Protein AF-A0AAV9Q896-F1 (afdb_monomer)

Solvent-accessible surface area (backbone atoms only — not comparable to full-atom values): 25202 Å² total; per-residue (Å²): 141,85,93,82,86,85,62,69,75,60,52,54,54,50,48,54,50,50,52,51,53,48,52,52,52,51,50,51,49,50,50,52,51,51,52,48,51,53,53,57,55,67,76,66,65,79,93,74,76,97,76,76,96,68,96,64,84,81,50,70,63,61,56,49,51,52,48,54,52,50,52,50,51,51,53,52,50,53,52,52,50,53,52,47,52,52,50,52,52,48,50,55,48,57,65,68,61,75,64,90,79,84,81,89,84,86,80,78,72,91,75,70,74,82,66,91,78,70,58,71,64,61,53,50,53,51,48,54,52,50,51,53,52,49,53,52,49,50,52,48,51,52,52,52,52,50,51,52,51,52,52,51,48,53,48,49,56,54,48,51,59,48,58,76,71,50,57,71,69,58,54,52,52,50,51,51,49,53,49,50,52,52,47,52,51,49,50,53,51,49,48,56,54,49,51,57,49,54,52,50,50,56,58,54,56,72,70,57,68,91,68,76,82,44,70,69,58,53,51,54,52,49,50,54,50,50,53,53,50,50,52,50,50,49,54,56,48,59,74,62,51,80,75,84,84,75,90,77,86,88,84,84,88,79,85,91,81,90,78,90,80,93,75,79,96,72,91,67,78,70,60,62,56,56,52,50,51,51,50,49,47,43,60,69,53,47,48,55,50,51,49,50,49,54,51,50,51,52,51,51,51,51,51,48,53,51,50,52,51,50,51,52,48,51,46,52,50,52,52,51,51,48,75,73,30,65,58,46,68,76,39,61,68,61,73,81,42,89,85,43,78,78,69,66,79,82,72,73,80,91,77,71,95,69,78,65,96,79,65,55,70,62,59,60,58,47,51,52,54,55,51,21,51,52,53,47,52,53,50,50,52,53,50,50,51,51,52,51,49,53,50,48,53,51,50,55,51,49,52,50,54,52,48,53,52,51,51,54,53,51,56,62,56,61,70,73,71,81,128

Secondary structure (DSSP, 8-state):
----SS-HHHHHHHHHHHHHHHHHHHHHHHHHHHHHHHHHHHS----------------HHHHHHHHHHHHHHHHHHHHHHHHHHHHHHHHHHHHHT-------SS---------TT--HHHHHHHHHHHHHHHHHHHHHHHHHHHHHHHHHHHHHHHHHHHHTTS-HHHHHHHHHHHHHHHHHHHHHHHHHHHHHHHHHHHHHHHHS------HHHHHHHHHHHHHHHHHHHHHHHHTTSPPPPPPPPP------------------THHHHHHHHHHHHIIIIIHHHHHHHHHHHHHHHHHHHHHHHHHHHHHHHHHHHHHH-HHHHHS--GGGSTT-TTTGGGSS--------TT--HHHHHHHHHHHHHHHHHHHHHHHHHHHHHHHHHHHHHHHHHHHHHHHHHHHHHHGGG--

pLDDT: mean 72.55, std 20.29, range [31.52, 96.56]

Radius of gyration: 45.06 Å; Cα contacts (8 Å, |Δi|>4): 42; chains: 1; bounding box: 138×91×115 Å

Mean predicted aligned error: 25.56 Å

Foldseek 3Di:
DDDDDPCPPVVVVVVVVVVVVVVVVVVVVVVVVVVVVVVVVVVPDDDDDDDDPDPDPPPVVVVVVVVVVVVVVVVVVVVVVVVVVVVVVVVVVVVVPPDDDDDDDDPDDPPPPPPPDDDPVVVVVVVVVVVVVVVVVVVVVVVVVVVVVVVVVVVVVVVVVVVVVDDPVVVVVVVVVVVVVVVVVVVVVVVVVVVVVVVVVVVVVPPPDPPPCDPVNVVVVVVVVVVVVVVVVVVVVVVVDDDPDDDDDDDDDDDDDDDDDDDDDDDDPPPVVVVVVVVVCCVVPVVVVVVVVVVVVVVVVVVVVVVVVVLVVLVVVLVVCCVVDPLCVVPPDPVVPPPCPPPVVPDDDDPDPPDDPPDRPNRVSVVSVVRSVVVVVVVVVVVVVVVVVVVVVVVVVVVVVVVVVVVVVVVVVVVVPDD

Sequence (419 aa):
MSSDALNKPESEIELLRTEYLEAVAENRAAHQRYEQALAARGDQQPQHTKAEARAEGVDATTLLERHIELLRLQKQNASLVVLRDELDRLKLKREATKLDFLPTTAVEDFDARFEAGQDVRVLEESITRRVKALELEVVRAHHEAGKERAKLEKVKMQTQTRISNASPNRQLHAILATRQELTTWLEESLEKCQDQEEQRESEQVEECGRNVITEAMIEGQYQRYLDARERLVAAVTESKAPLPEKPTPELRSSEERQTEQKTRTTRHHGSREAKATLLNTIEKIVLPKLQNQSVSQAHLVFADEQLQNELGRTINMLDRLGDESQLLQAFPILARSGRFGHAASTSGKQIDAQEPQNKDEISRRMAAWLFAAEAADVAVSGAMERQLGQGRDATDSLSRSLAELKFLKETHRDDNFVL

Structure (mmCIF, N/CA/C/O backbone):
data_AF-A0AAV9Q896-F1
#
_entry.id   AF-A0AAV9Q896-F1
#
loop_
_atom_site.group_PDB
_atom_site.id
_atom_site.type_symbol
_atom_site.label_atom_id
_atom_site.label_alt_id
_atom_site.label_comp_id
_atom_site.label_asym_id
_atom_site.label_entity_id
_atom_site.label_seq_id
_atom_site.pdbx_PDB_ins_code
_atom_site.Cartn_x
_atom_site.Cartn_y
_atom_site.Cartn_z
_atom_site.occupancy
_atom_site.B_iso_or_equiv
_atom_site.auth_seq_id
_atom_site.auth_comp_id
_atom_site.auth_asym_id
_atom_site.auth_atom_id
_atom_site.pdbx_PDB_model_num
ATOM 1 N N . MET A 1 1 ? -65.639 44.527 37.455 1.00 44.28 1 MET A N 1
ATOM 2 C CA . MET A 1 1 ? -65.214 44.782 36.065 1.00 44.28 1 MET A CA 1
ATOM 3 C C . MET A 1 1 ? -63.712 44.582 36.018 1.00 44.28 1 MET A C 1
ATOM 5 O O . MET A 1 1 ? -63.045 45.251 36.787 1.00 44.28 1 MET A O 1
ATOM 9 N N . SER A 1 2 ? -63.220 43.619 35.239 1.00 39.97 2 SER A N 1
ATOM 10 C CA . SER A 1 2 ? -61.949 43.713 34.501 1.00 39.97 2 SER A CA 1
ATOM 11 C C . SER A 1 2 ? -61.725 42.400 33.762 1.00 39.97 2 SER A C 1
ATOM 13 O O . SER A 1 2 ? -61.577 41.337 34.358 1.00 39.97 2 SER A O 1
ATOM 15 N N . SER A 1 3 ? -61.808 42.501 32.447 1.00 46.56 3 SER A N 1
ATOM 16 C CA . SER A 1 3 ? -61.742 41.448 31.447 1.00 46.56 3 SER A CA 1
ATOM 17 C C . SER A 1 3 ? -60.364 41.497 30.789 1.00 46.56 3 SER A C 1
ATOM 19 O O . SER A 1 3 ? -60.218 42.178 29.786 1.00 46.56 3 SER A O 1
ATOM 21 N N . ASP A 1 4 ? -59.373 40.807 31.367 1.00 50.03 4 ASP A N 1
ATOM 22 C CA . ASP A 1 4 ? -57.968 40.870 30.903 1.00 50.03 4 ASP A CA 1
ATOM 23 C C . ASP A 1 4 ? -57.300 39.503 30.666 1.00 50.03 4 ASP A C 1
ATOM 25 O O . ASP A 1 4 ? -56.098 39.420 30.434 1.00 50.03 4 ASP A O 1
ATOM 29 N N . ALA A 1 5 ? -58.049 38.398 30.686 1.00 47.44 5 ALA A N 1
ATOM 30 C CA . ALA A 1 5 ? -57.450 37.060 30.589 1.00 47.44 5 ALA A CA 1
ATOM 31 C C . ALA A 1 5 ? -57.729 36.304 29.277 1.00 47.44 5 ALA A C 1
ATOM 33 O O . ALA A 1 5 ? -57.404 35.123 29.200 1.00 47.44 5 ALA A O 1
ATOM 34 N N . LEU A 1 6 ? -58.315 36.939 28.250 1.00 48.34 6 LEU A N 1
ATOM 35 C CA . LEU A 1 6 ? -58.789 36.219 27.053 1.00 48.34 6 LEU A CA 1
ATOM 36 C C . LEU A 1 6 ? -58.182 36.654 25.703 1.00 48.34 6 LEU A C 1
ATOM 38 O O . LEU A 1 6 ? -58.732 36.276 24.681 1.00 48.34 6 LEU A O 1
ATOM 42 N N . ASN A 1 7 ? -57.053 37.377 25.675 1.00 52.88 7 ASN A N 1
ATOM 43 C CA . ASN A 1 7 ? -56.391 37.793 24.415 1.00 52.88 7 ASN A CA 1
ATOM 44 C C . ASN A 1 7 ? -54.920 37.341 24.259 1.00 52.88 7 ASN A C 1
ATOM 46 O O . ASN A 1 7 ? -54.221 37.793 23.359 1.00 52.88 7 ASN A O 1
ATOM 50 N N . LYS A 1 8 ? -54.416 36.438 25.111 1.00 58.97 8 LYS A N 1
ATOM 51 C CA . LYS A 1 8 ? -52.975 36.116 25.161 1.00 58.97 8 LYS A CA 1
ATOM 52 C C . LYS A 1 8 ? -52.375 35.295 23.992 1.00 58.97 8 LYS A C 1
ATOM 54 O O . LYS A 1 8 ? -51.198 35.508 23.720 1.00 58.97 8 LYS A O 1
ATOM 59 N N . PRO A 1 9 ? -53.092 34.402 23.270 1.00 54.31 9 PRO A N 1
ATOM 60 C CA . PRO A 1 9 ? -52.459 33.645 22.183 1.00 54.31 9 PRO A CA 1
ATOM 61 C C . PRO A 1 9 ? -52.382 34.424 20.861 1.00 54.31 9 PRO A C 1
ATOM 63 O O . PRO A 1 9 ? -51.548 34.109 20.018 1.00 54.31 9 PRO A O 1
ATOM 66 N N . GLU A 1 10 ? -53.224 35.446 20.671 1.00 56.88 10 GLU A N 1
ATOM 67 C CA . GLU A 1 10 ? -53.179 36.290 19.471 1.00 56.88 10 GLU A CA 1
ATOM 68 C C . GLU A 1 10 ? -51.986 37.252 19.530 1.00 56.88 10 GLU A C 1
ATOM 70 O O . GLU A 1 10 ? -51.278 37.405 18.537 1.00 56.88 10 GLU A O 1
ATOM 75 N N . SER A 1 11 ? -51.663 37.782 20.717 1.00 66.19 11 SER A N 1
ATOM 76 C CA . SER A 1 11 ? -50.535 38.704 20.891 1.00 66.19 11 SER A CA 1
ATOM 77 C C . SER A 1 11 ? -49.169 38.072 20.613 1.00 66.19 11 SER A C 1
ATOM 79 O O . SER A 1 11 ? -48.289 38.744 20.094 1.00 66.19 11 SER A O 1
ATOM 81 N N . GLU A 1 12 ? -48.961 36.788 20.924 1.00 71.69 12 GLU A N 1
ATOM 82 C CA . GLU A 1 12 ? -47.666 36.126 20.679 1.00 71.69 12 GLU A CA 1
ATOM 83 C C . GLU A 1 12 ? -47.436 35.847 19.188 1.00 71.69 12 GLU A C 1
ATOM 85 O O . GLU A 1 12 ? -46.329 36.025 18.684 1.00 71.69 12 GLU A O 1
ATOM 90 N N . ILE A 1 13 ? -48.493 35.477 18.458 1.00 75.75 13 ILE A N 1
ATOM 91 C CA . ILE A 1 13 ? -48.431 35.276 17.003 1.00 75.75 13 ILE A CA 1
ATOM 92 C C . ILE A 1 13 ? -48.264 36.622 16.290 1.00 75.75 13 ILE A C 1
ATOM 94 O O . ILE A 1 13 ? -47.529 36.714 15.306 1.00 75.75 13 ILE A O 1
ATOM 98 N N . GLU A 1 14 ? -48.911 37.676 16.790 1.00 82.31 14 GLU A N 1
ATOM 99 C CA . GLU A 1 14 ? -48.724 39.037 16.290 1.00 82.31 14 GLU A CA 1
ATOM 100 C C . GLU A 1 14 ? -47.297 39.538 16.527 1.00 82.31 14 GLU A C 1
ATOM 102 O O . GLU A 1 14 ? -46.698 40.070 15.594 1.00 82.31 14 GLU A O 1
ATOM 107 N N . LEU A 1 15 ? -46.712 39.278 17.701 1.00 83.50 15 LEU A N 1
ATOM 108 C CA . LEU A 1 15 ? -45.317 39.613 18.005 1.00 83.50 15 LEU A CA 1
ATOM 109 C C . LEU A 1 15 ? -44.337 38.877 17.080 1.00 83.50 15 LEU A C 1
ATOM 111 O O . LEU A 1 15 ? -43.475 39.511 16.468 1.00 83.50 15 LEU A O 1
ATOM 115 N N . LEU A 1 16 ? -44.519 37.568 16.886 1.00 85.19 16 LEU A N 1
ATOM 116 C CA . LEU A 1 16 ? -43.676 36.779 15.982 1.00 85.19 16 LEU A CA 1
ATOM 117 C C . LEU A 1 16 ? -43.798 37.256 14.526 1.00 85.19 16 LEU A C 1
ATOM 119 O O . LEU A 1 16 ? -42.828 37.283 13.769 1.00 85.19 16 LEU A O 1
ATOM 123 N N . ARG A 1 17 ? -45.008 37.659 14.119 1.00 86.00 17 ARG A N 1
ATOM 124 C CA . ARG A 1 17 ? -45.261 38.221 12.790 1.00 86.00 17 ARG A CA 1
ATOM 125 C C . ARG A 1 17 ? -44.595 39.585 12.627 1.00 86.00 17 ARG A C 1
ATOM 127 O O . ARG A 1 17 ? -44.084 39.860 11.544 1.00 86.00 17 ARG A O 1
ATOM 134 N N . THR A 1 18 ? -44.585 40.424 13.664 1.00 91.31 18 THR A N 1
ATOM 135 C CA . THR A 1 18 ? -43.866 41.704 13.627 1.00 91.31 18 THR A CA 1
ATOM 136 C C . THR A 1 18 ? -42.356 41.505 13.558 1.00 91.31 18 THR A C 1
ATOM 138 O O . THR A 1 18 ? -41.724 42.131 12.714 1.00 91.31 18 THR A O 1
ATOM 141 N N . GLU A 1 19 ? -41.804 40.561 14.324 1.00 89.25 19 GLU A N 1
ATOM 142 C CA . GLU A 1 19 ? -40.375 40.225 14.306 1.00 89.25 19 GLU A CA 1
ATOM 143 C C . GLU A 1 19 ? -39.949 39.659 12.941 1.00 89.25 19 GLU A C 1
ATOM 145 O O . GLU A 1 19 ? -38.921 40.040 12.385 1.00 89.25 19 GLU A O 1
ATOM 150 N N . TYR A 1 20 ? -40.790 38.823 12.324 1.00 92.94 20 TYR A N 1
ATOM 151 C CA . TYR A 1 20 ? -40.547 38.330 10.968 1.00 92.94 20 TYR A CA 1
ATOM 152 C C . TYR A 1 20 ? -40.560 39.456 9.923 1.00 92.94 20 TYR A C 1
ATOM 154 O O . TYR A 1 20 ? -39.713 39.490 9.029 1.00 92.94 20 TYR A O 1
ATOM 162 N N . LEU A 1 21 ? -41.510 40.391 10.014 1.00 94.50 21 LEU A N 1
ATOM 163 C CA . LEU A 1 21 ? -41.578 41.529 9.093 1.00 94.50 21 LEU A CA 1
ATOM 164 C C . LEU A 1 21 ? -40.390 42.483 9.272 1.00 94.50 21 LEU A C 1
ATOM 166 O O . LEU A 1 21 ? -39.880 43.001 8.277 1.00 94.50 21 LEU A O 1
ATOM 170 N N . GLU A 1 22 ? -39.927 42.673 10.507 1.00 94.88 22 GLU A N 1
ATOM 171 C CA . GLU A 1 22 ? -38.728 43.447 10.827 1.00 94.88 22 GLU A CA 1
ATOM 172 C C . GLU A 1 22 ? -37.473 42.781 10.250 1.00 94.88 22 GLU A C 1
ATOM 174 O O . GLU A 1 22 ? -36.748 43.414 9.483 1.00 94.88 22 GLU A O 1
ATOM 179 N N . ALA A 1 23 ? -37.291 41.475 10.464 1.00 91.94 23 ALA A N 1
ATOM 180 C CA . ALA A 1 23 ? -36.176 40.718 9.895 1.00 91.94 23 ALA A CA 1
ATOM 181 C C . ALA A 1 23 ? -36.153 40.767 8.354 1.00 91.94 23 ALA A C 1
ATOM 183 O O . ALA A 1 23 ? -35.091 40.886 7.738 1.00 91.94 23 ALA A O 1
ATOM 184 N N . VAL A 1 24 ? -37.320 40.720 7.700 1.00 94.56 24 VAL A N 1
ATOM 185 C CA . VAL A 1 24 ? -37.423 40.855 6.236 1.00 94.56 24 VAL A CA 1
ATOM 186 C C . VAL A 1 24 ? -37.074 42.275 5.777 1.00 94.56 24 VAL A C 1
ATOM 188 O O . VAL A 1 24 ? -36.412 42.442 4.747 1.00 94.56 24 VAL A O 1
ATOM 191 N N . ALA A 1 25 ? -37.485 43.304 6.520 1.00 94.94 25 ALA A N 1
ATOM 192 C CA . ALA A 1 25 ? -37.139 44.689 6.217 1.00 94.94 25 ALA A CA 1
ATOM 193 C C . ALA A 1 25 ? -35.631 44.945 6.377 1.00 94.94 25 ALA A C 1
ATOM 195 O O . ALA A 1 25 ? -35.016 45.548 5.493 1.00 94.94 25 ALA A O 1
ATOM 196 N N . GLU A 1 26 ? -35.021 44.427 7.444 1.00 94.19 26 GLU A N 1
ATOM 197 C CA . GLU A 1 26 ? -33.578 44.503 7.678 1.00 94.19 26 GLU A CA 1
ATOM 198 C C . GLU A 1 26 ? -32.783 43.761 6.607 1.00 94.19 26 GLU A C 1
ATOM 200 O O . GLU A 1 26 ? -31.803 44.292 6.083 1.00 94.19 26 GLU A O 1
ATOM 205 N N . ASN A 1 27 ? -33.237 42.570 6.215 1.00 91.19 27 ASN A N 1
ATOM 206 C CA . ASN A 1 27 ? -32.621 41.795 5.146 1.00 91.19 27 ASN A CA 1
ATOM 207 C C . ASN A 1 27 ? -32.664 42.566 3.813 1.00 91.19 27 ASN A C 1
ATOM 209 O O . ASN A 1 27 ? 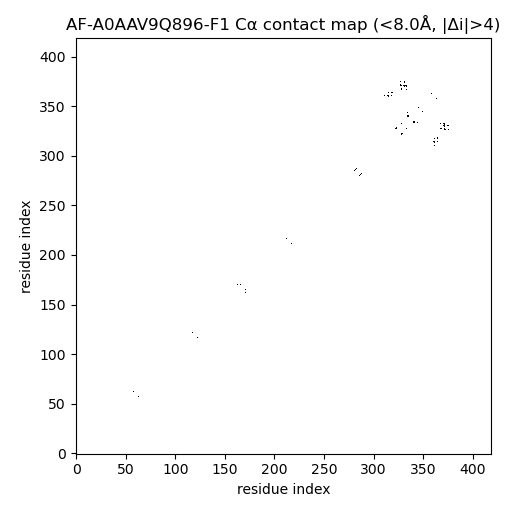-31.645 42.713 3.136 1.00 91.19 27 ASN A O 1
ATOM 213 N N . ARG A 1 28 ? -33.808 43.176 3.479 1.00 94.38 28 ARG A N 1
ATOM 214 C CA . ARG A 1 28 ? -33.941 44.021 2.283 1.00 94.38 28 ARG A CA 1
ATOM 215 C C . ARG A 1 28 ? -33.038 45.255 2.34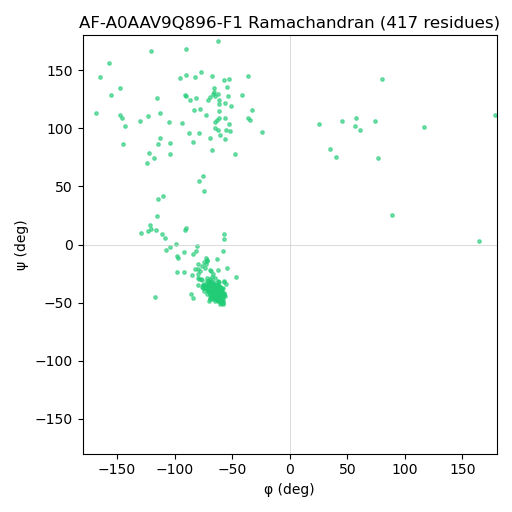1 1.00 94.38 28 ARG A C 1
ATOM 217 O O . ARG A 1 28 ? -32.426 45.606 1.333 1.00 94.38 28 ARG A O 1
ATOM 224 N N . ALA A 1 29 ? -32.922 45.892 3.505 1.00 93.81 29 ALA A N 1
ATOM 225 C CA . ALA A 1 29 ? -32.020 47.021 3.711 1.00 93.81 29 ALA A CA 1
ATOM 226 C C . ALA A 1 29 ? -30.545 46.603 3.589 1.00 93.81 29 ALA A C 1
ATOM 228 O O . ALA A 1 29 ? -29.746 47.334 3.004 1.00 93.81 29 ALA A O 1
ATOM 229 N N . ALA A 1 30 ? -30.176 45.419 4.082 1.00 90.06 30 ALA A N 1
ATOM 230 C CA . ALA A 1 30 ? -28.838 44.858 3.924 1.00 90.06 30 ALA A CA 1
ATOM 231 C C . ALA A 1 30 ? -28.513 44.575 2.449 1.00 90.06 30 ALA A C 1
ATOM 233 O O . ALA A 1 30 ? -27.432 44.942 1.991 1.00 90.06 30 ALA A O 1
ATOM 234 N N . HIS A 1 31 ? -29.463 44.025 1.685 1.00 88.50 31 HIS A N 1
ATOM 235 C CA . HIS A 1 31 ? -29.311 43.837 0.239 1.00 88.50 31 HIS A CA 1
ATOM 236 C C . HIS A 1 31 ? -29.126 45.161 -0.503 1.00 88.50 31 HIS A C 1
ATOM 238 O O . HIS A 1 31 ? -28.205 45.284 -1.303 1.00 88.50 31 HIS A O 1
ATOM 244 N N . GLN A 1 32 ? -29.925 46.182 -0.190 1.00 91.31 32 GLN A N 1
ATOM 245 C CA . GLN A 1 32 ? -29.768 47.506 -0.798 1.00 91.31 32 GLN A CA 1
ATOM 246 C C . GLN A 1 32 ? -28.427 48.153 -0.438 1.00 91.31 32 GLN A C 1
ATOM 248 O O . GLN A 1 32 ? -27.785 48.741 -1.301 1.00 91.31 32 GLN A O 1
ATOM 253 N N . ARG A 1 33 ? -27.962 48.021 0.812 1.00 90.75 33 ARG A N 1
ATOM 254 C CA . ARG A 1 33 ? -26.629 48.500 1.222 1.00 90.75 33 ARG A CA 1
ATOM 255 C C . ARG A 1 33 ? -25.513 47.755 0.496 1.00 90.75 33 ARG A C 1
ATOM 257 O O . ARG A 1 33 ? -24.524 48.375 0.122 1.00 90.75 33 ARG A O 1
ATOM 264 N N . TYR A 1 34 ? -25.669 46.452 0.279 1.00 89.31 34 TYR A N 1
ATOM 265 C CA . TYR A 1 34 ? -24.719 45.650 -0.486 1.00 89.31 34 TYR A CA 1
ATOM 266 C C . TYR A 1 34 ? -24.681 46.072 -1.961 1.00 89.31 34 TYR A C 1
ATOM 268 O O . TYR A 1 34 ? -23.602 46.295 -2.503 1.00 89.31 34 TYR A O 1
ATOM 276 N N . GLU A 1 35 ? -25.838 46.270 -2.593 1.00 87.06 35 GLU A N 1
ATOM 277 C CA . GLU A 1 35 ? -25.932 46.770 -3.969 1.00 87.06 35 GLU A CA 1
ATOM 278 C C . GLU A 1 35 ? -25.371 48.191 -4.106 1.00 87.06 35 GLU A C 1
ATOM 280 O O . GLU A 1 35 ? -24.631 48.472 -5.045 1.00 87.06 35 GLU A O 1
ATOM 285 N N . GLN A 1 36 ? -25.637 49.074 -3.140 1.00 87.56 36 GLN A N 1
ATOM 286 C CA . GLN A 1 36 ? -25.047 50.414 -3.088 1.00 87.56 36 GLN A CA 1
ATOM 287 C C . GLN A 1 36 ? -23.532 50.364 -2.871 1.00 87.56 36 GLN A C 1
ATOM 289 O O . GLN A 1 36 ? -22.812 51.150 -3.477 1.00 87.56 36 GLN A O 1
ATOM 294 N N . ALA A 1 37 ? -23.025 49.432 -2.057 1.00 80.69 37 ALA A N 1
ATOM 295 C CA . ALA A 1 37 ? -21.591 49.227 -1.880 1.00 80.69 37 ALA A CA 1
ATOM 296 C C . ALA A 1 37 ? -20.934 48.683 -3.157 1.00 80.69 37 ALA A C 1
ATOM 298 O O . ALA A 1 37 ? -19.823 49.089 -3.485 1.00 80.69 37 ALA A O 1
ATOM 299 N N . LEU A 1 38 ? -21.616 47.812 -3.906 1.00 78.50 38 LEU A N 1
ATOM 300 C CA . LEU A 1 38 ? -21.157 47.356 -5.219 1.00 78.50 38 LEU A CA 1
ATOM 301 C C . LEU A 1 38 ? -21.160 48.492 -6.250 1.00 78.50 38 LEU A C 1
ATOM 303 O O . LEU A 1 38 ? -20.175 48.649 -6.967 1.00 78.50 38 LEU A O 1
ATOM 307 N N . ALA A 1 39 ? -22.211 49.315 -6.283 1.00 77.31 39 ALA A N 1
ATOM 308 C CA . ALA A 1 39 ? -22.303 50.469 -7.176 1.00 77.31 39 ALA A CA 1
ATOM 309 C C . ALA A 1 39 ? -21.248 51.540 -6.844 1.00 77.31 39 ALA A C 1
ATOM 311 O O . ALA A 1 39 ? -20.532 51.995 -7.730 1.00 77.31 39 ALA A O 1
ATOM 312 N N . ALA A 1 40 ? -21.058 51.866 -5.561 1.00 74.50 40 ALA A N 1
ATOM 313 C CA . ALA A 1 40 ? -20.035 52.810 -5.105 1.00 74.50 40 ALA A CA 1
ATOM 314 C C . ALA A 1 40 ? -18.602 52.310 -5.366 1.00 74.50 40 ALA A C 1
ATOM 316 O O . ALA A 1 40 ? -17.689 53.110 -5.569 1.00 74.50 40 ALA A O 1
ATOM 317 N N . ARG A 1 41 ? -18.395 50.987 -5.390 1.00 65.44 41 ARG A N 1
ATOM 318 C CA . ARG A 1 41 ? -17.107 50.370 -5.737 1.00 65.44 41 ARG A CA 1
ATOM 319 C C . ARG A 1 41 ? -16.864 50.322 -7.250 1.00 65.44 41 ARG A C 1
ATOM 321 O O . ARG A 1 41 ? -15.707 50.256 -7.652 1.00 65.44 41 ARG A O 1
ATOM 328 N N . GLY A 1 42 ? -17.919 50.403 -8.066 1.00 57.97 42 GLY A N 1
ATOM 329 C CA . GLY A 1 42 ? -17.833 50.571 -9.520 1.00 57.97 42 GLY A CA 1
ATOM 330 C C . GLY A 1 42 ? -17.319 51.951 -9.954 1.00 57.97 42 GLY A C 1
ATOM 331 O O . GLY A 1 42 ? -16.622 52.041 -10.960 1.00 57.97 42 GLY A O 1
ATOM 332 N N . ASP A 1 43 ? -17.570 53.000 -9.161 1.00 57.34 43 ASP A N 1
ATOM 333 C CA . ASP A 1 43 ? -17.165 54.385 -9.473 1.00 57.34 43 ASP A CA 1
ATOM 334 C C . ASP A 1 43 ? -15.783 54.791 -8.914 1.00 57.34 43 ASP A C 1
ATOM 336 O O . ASP A 1 43 ? -15.271 55.866 -9.231 1.00 57.34 43 ASP A O 1
ATOM 340 N N . GLN A 1 44 ? -15.134 53.941 -8.109 1.00 48.81 44 GLN A N 1
ATOM 341 C CA . GLN A 1 44 ? -13.817 54.209 -7.502 1.00 48.81 44 GLN A CA 1
ATOM 342 C C . GLN A 1 44 ? -12.716 53.269 -8.006 1.00 48.81 44 GLN A C 1
ATOM 344 O O . GLN A 1 44 ? -11.841 52.849 -7.246 1.00 48.81 44 GLN A O 1
ATOM 349 N N . GLN A 1 45 ? -12.725 52.939 -9.298 1.00 43.94 45 GLN A N 1
ATOM 350 C CA . GLN A 1 45 ? -11.572 52.291 -9.914 1.00 43.94 45 GLN A CA 1
ATOM 351 C C . GLN A 1 45 ? -10.546 53.367 -10.318 1.00 43.94 45 GLN A C 1
ATOM 353 O O . GLN A 1 45 ? -10.856 54.221 -11.153 1.00 43.94 45 GLN A O 1
ATOM 358 N N . PRO A 1 46 ? -9.333 53.385 -9.730 1.00 42.81 46 PRO A N 1
ATOM 359 C CA . PRO A 1 46 ? -8.312 54.352 -10.098 1.00 42.81 46 PRO A CA 1
ATOM 360 C C . PRO A 1 46 ? -7.937 54.157 -11.565 1.00 42.81 46 PRO A C 1
ATOM 362 O O . PRO A 1 46 ? -7.650 53.045 -12.013 1.00 42.81 46 PRO A O 1
ATOM 365 N N . GLN A 1 47 ? -7.951 55.266 -12.303 1.00 45.06 47 GLN A N 1
ATOM 366 C CA . GLN A 1 47 ? -7.474 55.352 -13.672 1.00 45.06 47 GLN A CA 1
ATOM 367 C C . GLN A 1 47 ? -6.027 54.860 -13.750 1.00 45.06 47 GLN A C 1
ATOM 369 O O . GLN A 1 47 ? -5.089 55.609 -13.488 1.00 45.06 47 GLN A O 1
ATOM 374 N N . HIS A 1 48 ? -5.844 53.609 -14.154 1.00 39.31 48 HIS A N 1
ATOM 375 C CA . HIS A 1 48 ? -4.588 53.146 -14.709 1.00 39.31 48 HIS A CA 1
ATOM 376 C C . HIS A 1 48 ? -4.794 52.815 -16.184 1.00 39.31 48 HIS A C 1
ATOM 378 O O . HIS A 1 48 ? -5.513 51.895 -16.558 1.00 39.31 48 HIS A O 1
ATOM 384 N N . THR A 1 49 ? -4.133 53.647 -16.989 1.00 39.34 49 THR A N 1
ATOM 385 C CA . THR A 1 49 ? -3.689 53.424 -18.36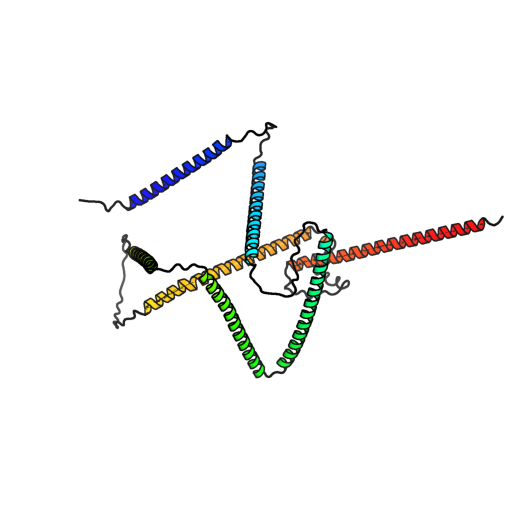7 1.00 39.34 49 THR A CA 1
ATOM 386 C C . THR A 1 49 ? -4.758 53.135 -19.417 1.00 39.34 49 THR A C 1
ATOM 388 O O . THR A 1 49 ? -5.167 52.013 -19.685 1.00 39.34 49 THR A O 1
ATOM 391 N N . LYS A 1 50 ? -5.077 54.221 -20.117 1.00 45.16 50 LYS A N 1
ATOM 392 C CA . LYS A 1 50 ? -5.537 54.285 -21.498 1.00 45.16 50 LYS A CA 1
ATOM 393 C C . LYS A 1 50 ? -4.580 53.504 -22.418 1.00 45.16 50 LYS A C 1
ATOM 395 O O . LYS A 1 50 ? -3.564 54.048 -22.838 1.00 45.16 50 LYS A O 1
ATOM 400 N N . ALA A 1 51 ? -4.920 52.263 -22.745 1.00 41.00 51 ALA A N 1
ATOM 401 C CA . ALA A 1 51 ? -4.497 51.599 -23.973 1.00 41.00 51 ALA A CA 1
ATOM 402 C C . ALA A 1 51 ? -5.514 50.503 -24.317 1.00 41.00 51 ALA A C 1
ATOM 404 O O . ALA A 1 51 ? -5.855 49.684 -23.475 1.00 41.00 51 ALA A O 1
ATOM 405 N N . GLU A 1 52 ? -5.978 50.541 -25.564 1.00 36.31 52 GLU A N 1
ATOM 406 C CA . GLU A 1 52 ? -6.758 49.500 -26.243 1.00 36.31 52 GLU A CA 1
ATOM 407 C C . GLU A 1 52 ? -8.240 49.391 -25.869 1.00 36.31 52 GLU A C 1
ATOM 409 O O . GLU A 1 52 ? -8.745 48.429 -25.301 1.00 36.31 52 GLU A O 1
ATOM 414 N N . ALA A 1 53 ? -8.985 50.371 -26.381 1.00 45.94 53 ALA A N 1
ATOM 415 C CA . ALA A 1 53 ? -10.296 50.087 -26.936 1.00 45.94 53 ALA A CA 1
ATOM 416 C C . ALA A 1 53 ? -10.152 49.091 -28.105 1.00 45.94 53 ALA A C 1
ATOM 418 O O . ALA A 1 53 ? -9.940 49.482 -29.253 1.00 45.94 53 ALA A O 1
ATOM 419 N N . ARG A 1 54 ? -10.311 47.801 -27.812 1.00 38.69 54 ARG A N 1
ATOM 420 C CA . ARG A 1 54 ? -11.013 46.880 -28.704 1.00 38.69 54 ARG A CA 1
ATOM 421 C C . ARG A 1 54 ? -12.145 46.257 -27.911 1.00 38.69 54 ARG A C 1
ATOM 423 O O . ARG A 1 54 ? -11.936 45.505 -26.969 1.00 38.69 54 ARG A O 1
ATOM 430 N N . ALA A 1 55 ? -13.353 46.648 -28.292 1.00 50.03 55 ALA A N 1
ATOM 431 C CA . ALA A 1 55 ? -14.551 45.908 -27.974 1.00 50.03 55 ALA A CA 1
ATOM 432 C C . ALA A 1 55 ? -14.433 44.531 -28.638 1.00 50.03 55 ALA A C 1
ATOM 434 O O . ALA A 1 55 ? -14.687 44.390 -29.830 1.00 50.03 55 ALA A O 1
ATOM 435 N N . GLU A 1 56 ? -14.024 43.536 -27.865 1.00 45.34 56 GLU A N 1
ATOM 436 C CA . GLU A 1 56 ? -14.312 42.136 -28.141 1.00 45.34 56 GLU A CA 1
ATOM 437 C C . GLU A 1 56 ? -15.195 41.667 -26.992 1.00 45.34 56 GLU A C 1
ATOM 439 O O . GLU A 1 56 ? -14.903 41.929 -25.822 1.00 45.34 56 GLU A O 1
ATOM 444 N N . GLY A 1 57 ? -16.354 41.103 -27.339 1.00 48.38 57 GLY A N 1
ATOM 445 C CA . GLY A 1 57 ? -17.315 40.606 -26.368 1.00 48.38 57 GLY A CA 1
ATOM 446 C C . GLY A 1 57 ? -16.595 39.692 -25.390 1.00 48.38 57 GLY A C 1
ATOM 447 O O . GLY A 1 57 ? -15.996 38.702 -25.795 1.00 48.38 57 GLY A O 1
ATOM 448 N N . VAL A 1 58 ? -16.608 40.056 -24.108 1.00 53.06 58 VAL A N 1
ATOM 449 C CA . VAL A 1 58 ? -16.106 39.175 -23.060 1.00 53.06 58 VAL A CA 1
ATOM 450 C C . VAL A 1 58 ? -17.094 38.020 -22.987 1.00 53.06 58 VAL A C 1
ATOM 452 O O . VAL A 1 58 ? -18.128 38.110 -22.323 1.00 53.06 58 VAL A O 1
ATOM 455 N N . ASP A 1 59 ? -16.805 36.969 -23.750 1.00 62.31 59 ASP A N 1
ATOM 456 C CA . ASP A 1 59 ? -17.572 35.738 -23.749 1.00 62.31 59 ASP A CA 1
ATOM 457 C C . ASP A 1 59 ? -17.670 35.250 -22.303 1.00 62.31 59 ASP A C 1
ATOM 459 O O . ASP A 1 59 ? -16.663 35.130 -21.597 1.00 62.31 59 ASP A O 1
ATOM 463 N N . ALA A 1 60 ? -18.893 34.980 -21.843 1.00 63.00 60 ALA A N 1
ATOM 464 C CA . ALA A 1 60 ? -19.174 34.530 -20.479 1.00 63.00 60 ALA A CA 1
ATOM 465 C C . ALA A 1 60 ? -18.363 33.277 -20.078 1.00 63.00 60 ALA A C 1
ATOM 467 O O . ALA A 1 60 ? -18.149 33.023 -18.893 1.00 63.00 60 ALA A O 1
ATOM 468 N N . THR A 1 61 ? -17.867 32.528 -21.065 1.00 66.69 61 THR A N 1
ATOM 469 C CA . THR A 1 61 ? -16.950 31.395 -20.914 1.00 66.69 61 THR A CA 1
ATOM 470 C C . THR A 1 61 ? -15.584 31.815 -20.363 1.00 66.69 61 THR A C 1
ATOM 472 O O . THR A 1 61 ? -15.098 31.178 -19.434 1.00 66.69 61 THR A O 1
ATOM 475 N N . THR A 1 62 ? -15.014 32.935 -20.817 1.00 78.06 62 THR A N 1
ATOM 476 C CA . THR A 1 62 ? -13.714 33.448 -20.337 1.00 78.06 62 THR A CA 1
ATOM 477 C C . THR A 1 62 ? -13.784 33.965 -18.896 1.00 78.06 62 THR A C 1
ATOM 479 O O . THR A 1 62 ? -12.836 33.815 -18.123 1.00 78.06 62 THR A O 1
ATOM 482 N N . LEU A 1 63 ? -14.931 34.522 -18.484 1.00 82.06 63 LEU A N 1
ATOM 483 C CA . LEU A 1 63 ? -15.172 34.915 -17.091 1.00 82.06 63 LEU A CA 1
ATOM 484 C C . LEU A 1 63 ? -15.352 33.700 -16.178 1.00 82.06 63 LEU A C 1
ATOM 486 O O . LEU A 1 63 ? -14.848 33.708 -15.054 1.00 82.06 63 LEU A O 1
ATOM 490 N N . LEU A 1 64 ? -16.035 32.655 -16.656 1.00 85.50 64 LEU A N 1
ATOM 491 C CA . LEU A 1 64 ? -16.197 31.407 -15.916 1.00 85.50 64 LEU A CA 1
ATOM 492 C C . LEU A 1 64 ? -14.855 30.683 -15.745 1.00 85.50 64 LEU A C 1
ATOM 494 O O . LEU A 1 64 ? -14.536 30.248 -14.641 1.00 85.50 64 LEU A O 1
ATOM 498 N N . GLU A 1 65 ? -14.045 30.603 -16.800 1.00 88.75 65 GLU A N 1
ATOM 499 C CA . GLU A 1 65 ? -12.698 30.026 -16.751 1.00 88.75 65 GLU A CA 1
ATOM 500 C C . GLU A 1 65 ? -11.810 30.779 -15.758 1.00 88.75 65 GLU A C 1
ATOM 502 O O . GLU A 1 65 ? -11.227 30.168 -14.859 1.00 88.75 65 GLU A O 1
ATOM 507 N N . ARG A 1 66 ? -11.819 32.115 -15.811 1.00 87.50 66 ARG A N 1
ATOM 508 C CA . ARG A 1 66 ? -11.097 32.957 -14.851 1.00 87.50 66 ARG A CA 1
ATOM 509 C C . ARG A 1 66 ? -11.590 32.769 -13.413 1.00 87.50 66 ARG A C 1
ATOM 511 O O . ARG A 1 66 ? -10.794 32.812 -12.475 1.00 87.50 66 ARG A O 1
ATOM 518 N N . HIS A 1 67 ? -12.889 32.547 -13.215 1.00 90.94 67 HIS A N 1
ATOM 519 C CA . HIS A 1 67 ? -13.451 32.257 -11.896 1.00 90.94 67 HIS A CA 1
ATOM 520 C C . HIS A 1 67 ? -13.018 30.877 -11.376 1.00 90.94 67 HIS A C 1
ATOM 522 O O . HIS A 1 67 ? -12.647 30.749 -10.210 1.00 90.94 67 HIS A O 1
ATOM 528 N N . ILE A 1 68 ? -12.991 29.856 -12.236 1.00 93.75 68 ILE A N 1
ATOM 529 C CA . ILE A 1 68 ? -12.506 28.512 -11.890 1.00 93.75 68 ILE A CA 1
ATOM 530 C C . ILE A 1 68 ? -11.019 28.553 -11.523 1.00 93.75 68 ILE A C 1
ATOM 532 O O . ILE A 1 68 ? -10.606 27.926 -10.545 1.00 93.75 68 ILE A O 1
ATOM 536 N N . GLU A 1 69 ? -10.209 29.302 -12.268 1.00 93.50 69 GLU A N 1
ATOM 537 C CA . GLU A 1 69 ? -8.795 29.508 -11.947 1.00 93.50 69 GLU A CA 1
ATOM 538 C C . GLU A 1 69 ? -8.612 30.207 -10.600 1.00 93.50 69 GLU A C 1
ATOM 540 O O . GLU A 1 69 ? -7.802 29.767 -9.782 1.00 93.50 69 GLU A O 1
ATOM 545 N N . LEU A 1 70 ? -9.417 31.232 -10.317 1.00 95.19 70 LEU A N 1
ATOM 546 C CA . LEU A 1 70 ? -9.401 31.922 -9.030 1.00 95.19 70 LEU A CA 1
ATOM 547 C C . LEU A 1 70 ? -9.752 30.966 -7.880 1.00 95.19 70 LEU A C 1
ATOM 549 O O . LEU A 1 70 ? -9.046 30.944 -6.872 1.00 95.19 70 LEU A O 1
ATOM 553 N N . LEU A 1 71 ? -10.775 30.122 -8.039 1.00 93.69 71 LEU A N 1
ATOM 554 C CA . LEU A 1 71 ? -11.137 29.110 -7.040 1.00 93.69 71 LEU A CA 1
ATOM 555 C C . LEU A 1 71 ? -10.020 28.079 -6.825 1.00 93.69 71 LEU A C 1
ATOM 557 O O . LEU A 1 71 ? -9.742 27.687 -5.689 1.00 93.69 71 LEU A O 1
ATOM 561 N N . ARG A 1 72 ? -9.337 27.656 -7.896 1.00 94.38 72 ARG A N 1
ATOM 562 C CA . ARG A 1 72 ? -8.170 26.764 -7.793 1.00 94.38 72 ARG A CA 1
ATOM 563 C C . ARG A 1 72 ? -7.033 27.426 -7.019 1.00 94.38 72 ARG A C 1
ATOM 565 O O . ARG A 1 72 ? -6.473 26.792 -6.126 1.00 94.38 72 ARG A O 1
ATOM 572 N N . LEU A 1 73 ? -6.738 28.691 -7.309 1.00 95.06 73 LEU A N 1
ATOM 573 C CA . LEU A 1 73 ? -5.715 29.465 -6.604 1.00 95.06 73 LEU A CA 1
ATOM 574 C C . LEU A 1 73 ? -6.073 29.681 -5.129 1.00 95.06 73 LEU A C 1
ATOM 576 O O . LEU A 1 73 ? -5.208 29.544 -4.268 1.00 95.06 73 LEU A O 1
ATOM 580 N N . GLN A 1 74 ? -7.342 29.941 -4.807 1.00 93.94 74 GLN A N 1
ATOM 581 C CA . GLN A 1 74 ? -7.807 30.042 -3.420 1.00 93.94 74 GLN A CA 1
ATOM 582 C C . GLN A 1 74 ? -7.651 28.720 -2.666 1.00 93.94 74 GLN A C 1
ATOM 584 O O . GLN A 1 74 ? -7.165 28.716 -1.536 1.00 93.94 74 GLN A O 1
ATOM 589 N N . LYS A 1 75 ? -7.992 27.590 -3.297 1.00 92.62 75 LYS A N 1
ATOM 590 C CA . LYS A 1 75 ? -7.800 26.261 -2.703 1.00 92.62 75 LYS A CA 1
ATOM 591 C C . LYS A 1 75 ? -6.319 25.958 -2.457 1.00 92.62 75 LYS A C 1
ATOM 593 O O . LYS A 1 75 ? -5.969 25.440 -1.398 1.00 92.62 75 LYS A O 1
ATOM 598 N N . GLN A 1 76 ? -5.449 26.301 -3.407 1.00 94.75 76 GLN A N 1
ATOM 599 C CA . GLN A 1 76 ? -4.001 26.162 -3.244 1.00 94.75 76 GLN A CA 1
ATOM 600 C C . GLN A 1 76 ? -3.480 27.050 -2.111 1.00 94.75 76 GLN A C 1
ATOM 602 O O . GLN A 1 76 ? -2.741 26.570 -1.256 1.00 94.75 76 GLN A O 1
ATOM 607 N N . ASN A 1 77 ? -3.918 28.307 -2.039 1.00 95.00 77 ASN A N 1
ATOM 608 C CA . ASN A 1 77 ? -3.530 29.218 -0.968 1.00 95.00 77 ASN A CA 1
ATOM 609 C C . ASN A 1 77 ? -3.966 28.687 0.409 1.00 95.00 77 ASN A C 1
ATOM 611 O O . ASN A 1 77 ? -3.133 28.578 1.302 1.00 95.00 77 ASN A O 1
ATOM 615 N N . ALA A 1 78 ? -5.213 28.227 0.546 1.00 92.31 78 ALA A N 1
ATOM 616 C CA . ALA A 1 78 ? -5.695 27.604 1.779 1.00 92.31 78 ALA A CA 1
ATOM 617 C C . ALA A 1 78 ? -4.846 26.386 2.184 1.00 92.31 78 ALA A C 1
ATOM 619 O O . ALA A 1 78 ? -4.487 26.249 3.350 1.00 92.31 78 ALA A O 1
ATOM 620 N N . SER A 1 79 ? -4.454 25.536 1.227 1.00 93.81 79 SER A N 1
ATOM 621 C CA . SER A 1 79 ? -3.578 24.391 1.516 1.00 93.81 79 SER A CA 1
ATOM 622 C C . SER A 1 79 ? -2.178 24.807 1.986 1.00 93.81 79 SER A C 1
ATOM 624 O O . SER A 1 79 ? -1.626 24.190 2.894 1.00 93.81 79 SER A O 1
ATOM 626 N N . LEU A 1 80 ? -1.621 25.882 1.420 1.00 94.94 80 LEU A N 1
ATOM 627 C CA . LEU A 1 80 ? -0.319 26.416 1.821 1.00 94.94 80 LEU A CA 1
ATOM 628 C C . LEU A 1 80 ? -0.372 27.075 3.202 1.00 94.94 80 LEU A C 1
ATOM 630 O O . LEU A 1 80 ? 0.577 26.932 3.968 1.00 94.94 80 LEU A O 1
ATOM 634 N N . VAL A 1 81 ? -1.470 27.757 3.533 1.00 95.88 81 VAL A N 1
ATOM 635 C CA . VAL A 1 81 ? -1.697 28.319 4.872 1.00 95.88 81 VAL A CA 1
ATOM 636 C C . VAL A 1 81 ? -1.768 27.199 5.907 1.00 95.88 81 VAL A C 1
ATOM 638 O O . VAL A 1 81 ? -1.036 27.253 6.885 1.00 95.88 81 VAL A O 1
ATOM 641 N N . VAL A 1 82 ? -2.524 26.128 5.646 1.00 95.00 82 VAL A N 1
ATOM 642 C CA . VAL A 1 82 ? -2.585 24.966 6.552 1.00 95.00 82 VAL A CA 1
ATOM 643 C C . VAL A 1 82 ? -1.208 24.323 6.746 1.00 9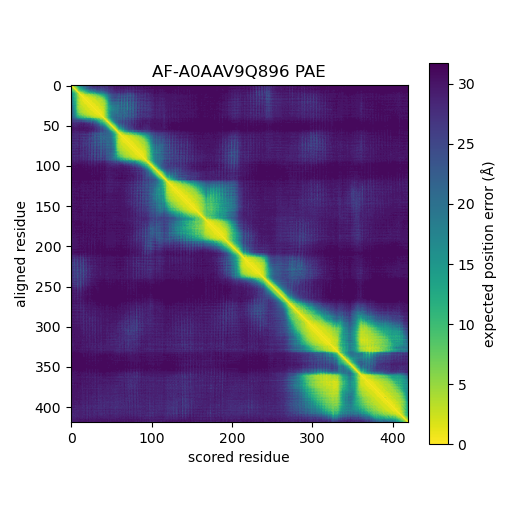5.00 82 VAL A C 1
ATOM 645 O O . VAL A 1 82 ? -0.819 24.022 7.871 1.00 95.00 82 VAL A O 1
ATOM 648 N N . LEU A 1 83 ? -0.434 24.138 5.671 1.00 94.31 83 LEU A N 1
ATOM 649 C CA . LEU A 1 83 ? 0.925 23.593 5.772 1.00 94.31 83 LEU A CA 1
ATOM 650 C C . LEU A 1 83 ? 1.864 24.508 6.562 1.00 94.31 83 LEU A C 1
ATOM 652 O O . LEU A 1 83 ? 2.700 24.016 7.320 1.00 94.31 83 LEU A O 1
ATOM 656 N N . ARG A 1 84 ? 1.736 25.827 6.392 1.00 94.12 84 ARG A N 1
ATOM 657 C CA . ARG A 1 84 ? 2.483 26.815 7.170 1.00 94.12 84 ARG A CA 1
ATOM 658 C C . ARG A 1 84 ? 2.110 26.744 8.648 1.00 94.12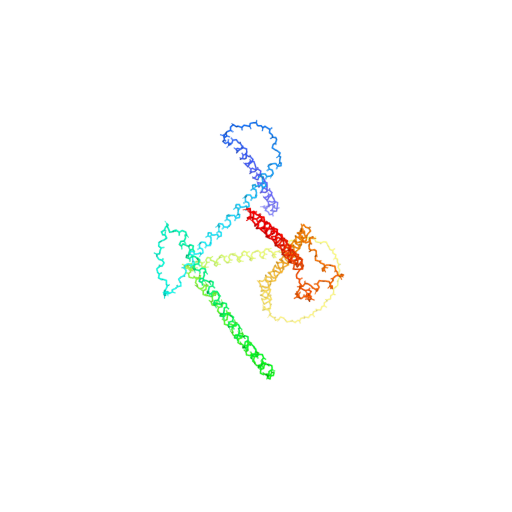 84 ARG A C 1
ATOM 660 O O . ARG A 1 84 ? 3.015 26.695 9.474 1.00 94.12 84 ARG A O 1
ATOM 667 N N . ASP A 1 85 ? 0.823 26.689 8.966 1.00 92.50 85 ASP A N 1
ATOM 668 C CA . ASP A 1 85 ? 0.329 26.638 10.342 1.00 92.50 85 ASP A CA 1
ATOM 669 C C . ASP A 1 85 ? 0.780 25.351 11.050 1.00 92.50 85 ASP A C 1
ATOM 671 O O . ASP A 1 85 ? 1.223 25.396 12.197 1.00 92.50 85 ASP A O 1
ATOM 675 N N . GLU A 1 86 ? 0.769 24.206 10.358 1.00 92.75 86 GLU A N 1
ATOM 676 C CA . GLU A 1 86 ? 1.321 22.957 10.899 1.00 92.75 86 GLU A CA 1
ATOM 677 C C . GLU A 1 86 ? 2.845 23.016 11.062 1.00 92.75 86 GLU A C 1
ATOM 679 O O . GLU A 1 86 ? 3.377 22.531 12.061 1.00 92.75 86 GLU A O 1
ATOM 684 N N . LEU A 1 87 ? 3.570 23.650 10.135 1.00 91.00 87 LEU A N 1
ATOM 685 C CA . LEU A 1 87 ? 5.010 23.877 10.286 1.00 91.00 87 LEU A CA 1
ATOM 686 C C . LEU A 1 87 ? 5.325 24.775 11.482 1.00 91.00 87 LEU A C 1
ATOM 688 O O . LEU A 1 87 ? 6.254 24.487 12.234 1.00 91.00 87 LEU A O 1
ATOM 692 N N . ASP A 1 88 ? 4.561 25.844 11.675 1.00 90.81 88 ASP A N 1
ATOM 693 C CA . ASP A 1 88 ? 4.743 26.761 12.795 1.00 90.81 88 ASP A CA 1
ATOM 694 C C . ASP A 1 88 ? 4.354 26.078 14.120 1.00 90.81 88 ASP A C 1
ATOM 696 O O . ASP A 1 88 ? 5.080 26.187 15.109 1.00 90.81 88 ASP A O 1
ATOM 700 N N . ARG A 1 89 ? 3.322 25.226 14.121 1.00 85.31 89 ARG A N 1
ATOM 701 C CA . ARG A 1 89 ? 2.982 24.338 15.244 1.00 85.31 89 ARG A CA 1
ATOM 702 C C . ARG A 1 89 ? 4.082 23.315 15.544 1.00 85.31 89 ARG A C 1
ATOM 704 O O . ARG A 1 89 ? 4.340 23.028 16.712 1.00 85.31 89 ARG A O 1
ATOM 711 N N . LEU A 1 90 ? 4.756 22.772 14.530 1.00 78.38 90 LEU A N 1
ATOM 712 C CA . LEU A 1 90 ? 5.905 21.878 14.716 1.00 78.38 90 LEU A CA 1
ATOM 713 C C . LEU A 1 90 ? 7.136 22.620 15.247 1.00 78.38 90 LEU A C 1
ATOM 715 O O . LEU A 1 90 ? 7.850 22.061 16.078 1.00 78.38 90 LEU A O 1
ATOM 719 N N . LYS A 1 91 ? 7.380 23.867 14.827 1.00 78.25 91 LYS A N 1
ATOM 720 C CA . LYS A 1 91 ? 8.447 24.707 15.398 1.00 78.25 91 LYS A CA 1
ATOM 721 C C . LYS A 1 91 ? 8.191 24.999 16.875 1.00 78.25 91 LYS A C 1
ATOM 723 O O . LYS A 1 91 ? 9.080 24.762 17.684 1.00 78.25 91 LYS A O 1
ATOM 728 N N . LEU A 1 92 ? 6.965 25.391 17.229 1.00 76.69 92 LEU A N 1
ATOM 729 C CA . LEU A 1 92 ? 6.561 25.624 18.620 1.00 76.69 92 LEU A CA 1
ATOM 730 C C . LEU A 1 92 ? 6.703 24.353 19.475 1.00 76.69 92 LEU A C 1
ATOM 732 O O . LEU A 1 92 ? 7.227 24.402 20.584 1.00 76.69 92 LEU A O 1
ATOM 736 N N . LYS A 1 93 ? 6.323 23.183 18.940 1.00 69.81 93 LYS A N 1
ATOM 737 C CA . LYS A 1 93 ? 6.548 21.892 19.614 1.00 69.81 93 LYS A CA 1
ATOM 738 C C . LYS A 1 93 ? 8.031 21.551 19.759 1.00 69.81 93 LYS A C 1
ATOM 740 O O . LYS A 1 93 ? 8.425 21.032 20.794 1.00 69.81 93 LYS A O 1
ATOM 745 N N . ARG A 1 94 ? 8.860 21.847 18.754 1.00 59.84 94 ARG A N 1
ATOM 746 C CA . ARG A 1 94 ? 10.309 21.599 18.795 1.00 59.84 94 ARG A CA 1
ATOM 747 C C . ARG A 1 94 ? 11.011 22.468 19.840 1.00 59.84 94 ARG A C 1
ATOM 749 O O . ARG A 1 94 ? 11.957 22.005 20.473 1.00 59.84 94 ARG A O 1
ATOM 756 N N . GLU A 1 95 ? 10.542 23.697 20.031 1.00 58.84 95 GLU A N 1
ATOM 757 C CA . GLU A 1 95 ? 11.000 24.588 21.100 1.00 58.84 95 GLU A CA 1
ATOM 758 C C . GLU A 1 95 ? 10.564 24.086 22.487 1.00 58.84 95 GLU A C 1
ATOM 760 O O . GLU A 1 95 ? 11.368 24.131 23.414 1.00 58.84 95 GLU A O 1
ATOM 765 N N . ALA A 1 96 ? 9.365 23.501 22.604 1.00 53.31 96 ALA A N 1
ATOM 766 C CA . ALA A 1 96 ? 8.867 22.879 23.836 1.00 53.31 96 ALA A CA 1
ATOM 767 C C . ALA A 1 96 ? 9.519 21.518 24.176 1.00 53.31 96 ALA A C 1
ATOM 769 O O . ALA A 1 96 ? 9.495 21.097 25.327 1.00 53.31 96 ALA A O 1
ATOM 770 N N . THR A 1 97 ? 10.135 20.827 23.207 1.00 51.22 97 THR A N 1
ATOM 771 C CA . THR A 1 97 ? 10.853 19.552 23.426 1.00 51.22 97 THR A CA 1
ATOM 772 C C . THR A 1 97 ? 12.340 19.707 23.753 1.00 51.22 97 THR A C 1
ATOM 774 O O . THR A 1 97 ? 13.076 18.722 23.725 1.00 51.22 97 THR A O 1
ATOM 777 N N . LYS A 1 98 ? 12.815 20.909 24.105 1.00 50.22 98 LYS A N 1
ATOM 778 C CA . LYS A 1 98 ? 14.071 21.046 24.862 1.00 50.22 98 LYS A CA 1
ATOM 779 C C . LYS A 1 98 ? 13.813 20.654 26.324 1.00 50.22 98 LYS A C 1
ATOM 781 O O . LYS A 1 98 ? 13.940 21.479 27.217 1.00 50.22 98 LYS A O 1
ATOM 786 N N . LEU A 1 99 ? 13.369 19.416 26.537 1.00 41.34 99 LEU A N 1
ATOM 787 C CA . LEU A 1 99 ? 13.272 18.820 27.860 1.00 41.34 99 LEU A CA 1
ATOM 788 C C . LEU A 1 99 ? 14.591 18.108 28.152 1.00 41.34 99 LEU A C 1
ATOM 790 O O . LEU A 1 99 ? 15.084 17.314 27.348 1.00 41.34 99 LEU A O 1
ATOM 794 N N . ASP A 1 100 ? 15.143 18.459 29.302 1.00 49.00 100 ASP A N 1
ATOM 795 C CA . ASP A 1 100 ? 16.420 18.032 29.840 1.00 49.00 100 ASP A CA 1
ATOM 796 C C . ASP A 1 100 ? 16.530 16.505 29.958 1.00 49.00 100 ASP A C 1
ATOM 798 O O . ASP A 1 100 ? 15.954 15.885 30.850 1.00 49.00 100 ASP A O 1
ATOM 802 N N . PHE A 1 101 ? 17.358 15.896 29.109 1.00 40.78 101 PHE A N 1
ATOM 803 C CA . PHE A 1 101 ? 18.038 14.650 29.454 1.00 40.78 101 PHE A CA 1
ATOM 804 C C . PHE A 1 101 ? 19.511 14.969 29.748 1.00 40.78 101 PHE A C 1
ATOM 806 O O . PHE A 1 101 ? 20.305 15.281 28.862 1.00 40.78 101 PHE A O 1
ATOM 813 N N . LEU A 1 102 ? 19.821 14.941 31.044 1.00 41.75 102 LEU A N 1
ATOM 814 C CA . LEU A 1 102 ? 21.123 15.088 31.711 1.00 41.75 102 LEU A CA 1
ATOM 815 C C . LEU A 1 102 ? 22.124 13.952 31.314 1.00 41.75 102 LEU A C 1
ATOM 817 O O . LEU A 1 102 ? 21.695 12.949 30.751 1.00 41.75 102 LEU A O 1
ATOM 821 N N . PRO A 1 103 ? 23.410 13.963 31.739 1.00 44.34 103 PRO A N 1
ATOM 822 C CA . PRO A 1 103 ? 24.542 14.732 31.215 1.00 44.34 103 PRO A CA 1
ATOM 823 C C . PRO A 1 103 ? 25.727 13.845 30.716 1.00 44.34 103 PRO A C 1
ATOM 825 O O . PRO A 1 103 ? 25.832 12.669 31.045 1.00 44.34 103 PRO A O 1
ATOM 828 N N . THR A 1 104 ? 26.656 14.466 29.974 1.00 45.53 104 THR A N 1
ATOM 829 C CA . THR A 1 104 ? 28.119 14.205 29.890 1.00 45.53 104 THR A CA 1
ATOM 830 C C . THR A 1 104 ? 28.584 12.738 29.776 1.00 45.53 104 THR A C 1
ATOM 832 O O . THR A 1 104 ? 28.649 11.988 30.742 1.00 45.53 104 THR A O 1
ATOM 835 N N . THR A 1 105 ? 29.046 12.294 28.609 1.00 42.69 105 THR A N 1
ATOM 836 C CA . THR A 1 105 ? 30.447 12.456 28.171 1.00 42.69 105 THR A CA 1
ATOM 837 C C . THR A 1 105 ? 30.537 12.172 26.666 1.00 42.69 105 THR A C 1
ATOM 839 O O . THR A 1 105 ? 29.866 11.274 26.173 1.00 42.69 105 THR A O 1
ATOM 842 N N . ALA A 1 106 ? 31.395 12.909 25.955 1.00 42.81 106 ALA A N 1
ATOM 843 C CA . ALA A 1 106 ? 31.676 12.810 24.511 1.00 42.81 106 ALA A CA 1
ATOM 844 C C . ALA A 1 106 ? 30.802 13.637 23.546 1.00 42.81 106 ALA A C 1
ATOM 846 O O . ALA A 1 106 ? 30.739 13.337 22.355 1.00 42.81 106 ALA A O 1
ATOM 847 N N . VAL A 1 107 ? 30.220 14.742 24.015 1.00 45.56 107 VAL A N 1
ATOM 848 C CA . VAL A 1 107 ? 29.977 15.895 23.132 1.00 45.56 107 VAL A CA 1
ATOM 849 C C . VAL A 1 107 ? 31.034 16.931 23.482 1.00 45.56 107 VAL A C 1
ATOM 851 O O . VAL A 1 107 ? 30.789 17.848 24.257 1.00 45.56 107 VAL A O 1
ATOM 854 N N . GLU A 1 108 ? 32.250 16.709 22.986 1.00 44.62 108 GLU A N 1
ATOM 855 C CA . GLU A 1 108 ? 33.220 17.794 22.888 1.00 44.62 108 GLU A CA 1
ATOM 856 C C . GLU A 1 108 ? 32.624 18.845 21.944 1.00 44.62 108 GLU A C 1
ATOM 858 O O . GLU A 1 108 ? 32.343 18.568 20.777 1.00 44.62 108 GLU A O 1
ATOM 863 N N . ASP A 1 109 ? 32.344 20.010 22.523 1.00 41.66 109 ASP A N 1
ATOM 864 C CA . ASP A 1 109 ? 32.270 21.323 21.896 1.00 41.66 109 ASP A CA 1
ATOM 865 C C . ASP A 1 109 ? 31.610 21.380 20.513 1.00 41.66 109 ASP A C 1
ATOM 867 O O . ASP A 1 109 ? 32.237 21.649 19.489 1.00 41.66 109 ASP A O 1
ATOM 871 N N . PHE A 1 110 ? 30.278 21.280 20.498 1.00 44.38 110 PHE A N 1
ATOM 872 C CA . PHE A 1 110 ? 29.475 21.893 19.435 1.00 44.38 110 PHE A CA 1
ATOM 873 C C . PHE A 1 110 ? 29.308 23.398 19.689 1.00 44.38 110 PHE A C 1
ATOM 875 O O . PHE A 1 110 ? 28.205 23.934 19.718 1.00 44.38 110 PHE A O 1
ATOM 882 N N . ASP A 1 111 ? 30.445 24.072 19.845 1.00 42.59 111 ASP A N 1
ATOM 883 C CA . ASP A 1 111 ? 30.570 25.526 19.795 1.00 42.59 111 ASP A CA 1
ATOM 884 C C . ASP A 1 111 ? 31.320 25.921 18.512 1.00 42.59 111 ASP A C 1
ATOM 886 O O . ASP A 1 111 ? 32.183 26.792 18.470 1.00 42.59 111 ASP A O 1
ATOM 890 N N . ALA A 1 112 ? 30.981 25.258 17.405 1.00 44.16 112 ALA A N 1
ATOM 891 C CA . ALA A 1 112 ? 31.272 25.784 16.085 1.00 44.16 112 ALA A CA 1
ATOM 892 C C . ALA A 1 112 ? 30.142 26.748 15.730 1.00 44.16 112 ALA A C 1
ATOM 894 O O . ALA A 1 112 ? 29.133 26.374 15.126 1.00 44.16 112 ALA A O 1
ATOM 895 N N . ARG A 1 113 ? 30.335 28.012 16.127 1.00 42.06 113 ARG A N 1
ATOM 896 C CA . ARG A 1 113 ? 29.794 29.167 15.408 1.00 42.06 113 ARG A CA 1
ATOM 897 C C . ARG A 1 113 ? 29.767 28.810 13.928 1.00 42.06 113 ARG A C 1
ATOM 899 O O . ARG A 1 113 ? 30.812 28.539 13.341 1.00 42.06 113 ARG A O 1
ATOM 906 N N . PHE A 1 114 ? 28.567 28.745 13.365 1.00 44.16 114 PHE A N 1
ATOM 907 C CA . PHE A 1 114 ? 28.362 28.521 11.946 1.00 44.16 114 PHE A CA 1
ATOM 908 C C . PHE A 1 114 ? 28.882 29.775 11.234 1.00 44.16 114 PHE A C 1
ATOM 910 O O . PHE A 1 114 ? 28.138 30.714 10.961 1.00 44.16 114 PHE A O 1
ATOM 917 N N . GLU A 1 115 ? 30.200 29.842 11.045 1.00 42.16 115 GLU A N 1
ATOM 918 C CA . GLU A 1 115 ? 30.830 30.845 10.209 1.00 42.16 115 GLU A CA 1
ATOM 919 C C . GLU A 1 115 ? 30.340 30.570 8.794 1.00 42.16 115 GLU A C 1
ATOM 921 O O . GLU A 1 115 ? 30.685 29.576 8.150 1.00 42.16 115 GLU A O 1
ATOM 926 N N . ALA A 1 116 ? 29.430 31.435 8.359 1.00 44.50 116 ALA A N 1
ATOM 927 C CA . ALA A 1 116 ? 28.928 31.509 7.008 1.00 44.50 116 ALA A CA 1
ATOM 928 C C . ALA A 1 116 ? 30.114 31.706 6.049 1.00 44.50 116 ALA A C 1
ATOM 930 O O . ALA A 1 116 ? 30.539 32.830 5.801 1.00 44.50 116 ALA A O 1
ATOM 931 N N . GLY A 1 117 ? 30.681 30.605 5.552 1.00 53.59 117 GLY A N 1
ATOM 932 C CA . GLY A 1 117 ? 31.817 30.670 4.634 1.00 53.59 117 GLY A CA 1
ATOM 933 C C . GLY A 1 117 ? 32.626 29.392 4.409 1.00 53.59 117 GLY A C 1
ATOM 934 O O . GLY A 1 117 ? 33.613 29.468 3.685 1.00 53.59 117 GLY A O 1
ATOM 935 N N . GLN A 1 118 ? 32.274 28.233 4.980 1.00 51.78 118 GLN A N 1
ATOM 936 C CA . GLN A 1 118 ? 32.997 26.990 4.669 1.00 51.78 118 GLN A CA 1
ATOM 937 C C . GLN A 1 118 ? 32.439 26.291 3.425 1.00 51.78 118 GLN A C 1
ATOM 939 O O . GLN A 1 118 ? 31.248 25.994 3.333 1.00 51.78 118 GLN A O 1
ATOM 944 N N . ASP A 1 119 ? 33.348 26.052 2.475 1.00 60.47 119 ASP A N 1
ATOM 945 C CA . ASP A 1 119 ? 33.134 25.422 1.176 1.00 60.47 119 ASP A CA 1
ATOM 946 C C . ASP A 1 119 ? 32.200 24.209 1.245 1.00 60.47 119 ASP A C 1
ATOM 948 O O . ASP A 1 119 ? 32.438 23.247 1.979 1.00 60.47 119 ASP A O 1
ATOM 952 N N . VAL A 1 120 ? 31.180 24.222 0.382 1.00 64.00 120 VAL A N 1
ATOM 953 C CA . VAL A 1 120 ? 30.163 23.168 0.194 1.00 64.00 120 VAL A CA 1
ATOM 954 C C . VAL A 1 120 ? 30.779 21.761 0.097 1.00 64.00 120 VAL A C 1
ATOM 956 O O . VAL A 1 120 ? 30.168 20.784 0.525 1.00 64.00 120 VAL A O 1
ATOM 959 N N . ARG A 1 121 ? 32.024 21.657 -0.382 1.00 66.25 121 ARG A N 1
ATOM 960 C CA . ARG A 1 121 ? 32.780 20.401 -0.497 1.00 66.25 121 ARG A CA 1
ATOM 961 C C . ARG A 1 121 ? 33.144 19.769 0.850 1.00 66.25 121 ARG A C 1
ATOM 963 O O . ARG A 1 121 ? 33.041 18.557 0.994 1.00 66.25 121 ARG A O 1
ATOM 970 N N . VAL A 1 122 ? 33.507 20.565 1.858 1.00 71.56 122 VAL A N 1
ATOM 971 C CA . VAL A 1 122 ? 33.833 20.047 3.202 1.00 71.56 122 VAL A CA 1
ATOM 972 C C . VAL A 1 122 ? 32.571 19.516 3.886 1.00 71.56 122 VAL A C 1
ATOM 974 O O . VAL A 1 122 ? 32.606 18.492 4.575 1.00 71.56 122 VAL A O 1
ATOM 977 N N . LEU A 1 123 ? 31.429 20.167 3.640 1.00 75.12 123 LEU A N 1
ATOM 978 C CA . LEU A 1 123 ? 30.133 19.707 4.125 1.00 75.12 123 LEU A CA 1
ATOM 979 C C . LEU A 1 123 ? 29.727 18.387 3.451 1.00 75.12 123 LEU A C 1
ATOM 981 O O . LEU A 1 123 ? 29.337 17.455 4.154 1.00 75.12 123 LEU A O 1
ATOM 985 N N . GLU A 1 124 ? 29.892 18.265 2.132 1.00 78.69 124 GLU A N 1
ATOM 986 C CA . GLU A 1 124 ? 29.616 17.037 1.373 1.00 78.69 124 GLU A CA 1
ATOM 987 C C . GLU A 1 124 ? 30.482 15.854 1.846 1.00 78.69 124 GLU A C 1
ATOM 989 O O . GLU A 1 124 ? 29.974 14.760 2.107 1.00 78.69 124 GLU A O 1
ATOM 994 N N . GLU A 1 125 ? 31.777 16.073 2.078 1.00 81.25 125 GLU A N 1
ATOM 995 C CA . GLU A 1 125 ? 32.674 15.060 2.646 1.00 81.25 125 GLU A CA 1
ATOM 996 C C . GLU A 1 125 ? 32.288 14.667 4.082 1.00 81.25 125 GLU A C 1
ATOM 998 O O . GLU A 1 125 ? 32.384 13.499 4.470 1.00 81.25 125 GLU A O 1
ATOM 1003 N N . SER A 1 126 ? 31.810 15.621 4.887 1.00 81.94 126 SER A N 1
ATOM 1004 C CA . SER A 1 126 ? 31.338 15.340 6.247 1.00 81.94 126 SER A CA 1
ATOM 1005 C C . SER A 1 126 ? 30.037 14.528 6.257 1.00 81.94 126 SER A C 1
ATOM 1007 O O . SER A 1 126 ? 29.894 13.604 7.062 1.00 81.94 126 SER A O 1
ATOM 1009 N N . ILE A 1 127 ? 29.115 14.823 5.335 1.00 86.81 127 ILE A N 1
ATOM 1010 C CA . ILE A 1 127 ? 27.836 14.124 5.194 1.00 86.81 127 ILE A CA 1
ATOM 1011 C C . ILE A 1 127 ? 28.087 12.713 4.675 1.00 86.81 127 ILE A C 1
ATOM 1013 O O . ILE A 1 127 ? 27.622 11.755 5.285 1.00 86.81 127 ILE A O 1
ATOM 1017 N N . THR A 1 128 ? 28.881 12.554 3.617 1.00 87.12 128 THR A N 1
ATOM 1018 C CA . THR A 1 128 ? 29.212 11.231 3.064 1.00 87.12 128 THR A CA 1
ATOM 1019 C C . THR A 1 128 ? 29.929 10.343 4.082 1.00 87.12 128 THR A C 1
ATOM 1021 O O . THR A 1 128 ? 29.645 9.149 4.162 1.00 87.12 128 THR A O 1
ATOM 1024 N N . ARG A 1 129 ? 30.805 10.903 4.930 1.00 88.44 129 ARG A N 1
ATOM 1025 C CA . ARG A 1 129 ? 31.437 10.161 6.034 1.00 88.44 129 ARG A CA 1
ATOM 1026 C C . ARG A 1 129 ? 30.423 9.717 7.092 1.00 88.44 129 ARG A C 1
ATOM 1028 O O . ARG A 1 129 ? 30.501 8.585 7.563 1.00 88.44 129 ARG A O 1
ATOM 1035 N N . ARG A 1 130 ? 29.461 10.577 7.446 1.00 87.81 130 ARG A N 1
ATOM 1036 C CA . ARG A 1 130 ? 28.386 10.252 8.403 1.00 87.81 130 ARG A CA 1
ATOM 1037 C C . ARG A 1 130 ? 27.405 9.220 7.846 1.00 87.81 130 ARG A C 1
ATOM 1039 O O . ARG A 1 130 ? 27.019 8.318 8.578 1.00 87.81 130 ARG A O 1
ATOM 1046 N N . VAL A 1 131 ? 27.061 9.306 6.561 1.00 90.75 131 VAL A N 1
ATOM 1047 C CA . VAL A 1 131 ? 26.227 8.310 5.870 1.00 90.75 131 VAL A CA 1
ATOM 1048 C C . VAL A 1 131 ? 26.919 6.950 5.876 1.00 90.75 131 VAL A C 1
ATOM 1050 O O . VAL A 1 131 ? 26.316 5.977 6.308 1.00 90.75 131 VAL A O 1
ATOM 1053 N N . LYS A 1 132 ? 28.214 6.885 5.543 1.00 91.50 132 LYS A N 1
ATOM 1054 C CA . LYS A 1 132 ? 28.992 5.636 5.623 1.00 91.50 132 LYS A CA 1
ATOM 1055 C C . LYS A 1 132 ? 29.072 5.067 7.043 1.00 91.50 132 LYS A C 1
ATOM 1057 O O . LYS A 1 132 ? 29.030 3.853 7.220 1.00 91.50 132 LYS A O 1
ATOM 1062 N N . ALA A 1 133 ? 29.187 5.921 8.063 1.00 90.81 133 ALA A N 1
ATOM 1063 C CA . ALA A 1 133 ? 29.164 5.480 9.459 1.00 90.81 133 ALA A CA 1
ATOM 1064 C C . ALA A 1 133 ? 27.793 4.902 9.848 1.00 90.81 133 ALA A C 1
ATOM 1066 O O . ALA A 1 133 ? 27.732 3.865 10.506 1.00 90.81 133 ALA A O 1
ATOM 1067 N N . LEU A 1 134 ? 26.705 5.529 9.391 1.00 93.56 134 LEU A N 1
ATOM 1068 C CA . LEU A 1 134 ? 25.347 5.029 9.591 1.00 93.56 134 LEU A CA 1
ATOM 1069 C C . LEU A 1 134 ? 25.132 3.694 8.869 1.00 93.56 134 LEU A C 1
ATOM 1071 O O . LEU A 1 134 ? 24.610 2.765 9.469 1.00 93.56 134 LEU A O 1
ATOM 1075 N N . GLU A 1 135 ? 25.566 3.572 7.615 1.00 93.19 135 GLU A N 1
ATOM 1076 C CA . GLU A 1 135 ? 25.504 2.323 6.849 1.00 93.19 135 GLU A CA 1
ATOM 1077 C C . GLU A 1 135 ? 26.231 1.187 7.579 1.00 93.19 135 GLU A C 1
ATOM 1079 O O . GLU A 1 135 ? 25.688 0.090 7.714 1.00 93.19 135 GLU A O 1
ATOM 1084 N N . LEU A 1 136 ? 27.426 1.455 8.115 1.00 93.62 136 LEU A N 1
ATOM 1085 C CA . LEU A 1 136 ? 28.183 0.480 8.898 1.00 93.62 136 LEU A CA 1
ATOM 1086 C C . LEU A 1 136 ? 27.432 0.064 10.172 1.00 93.62 136 LEU A C 1
ATOM 1088 O O . LEU A 1 136 ? 27.398 -1.122 10.508 1.00 93.62 136 LEU A O 1
ATOM 1092 N N . GLU A 1 137 ? 26.824 1.021 10.872 1.00 93.62 137 GLU A N 1
ATOM 1093 C CA . GLU A 1 137 ? 26.074 0.748 12.098 1.00 93.62 137 GLU A CA 1
ATOM 1094 C C . GLU A 1 137 ? 24.783 -0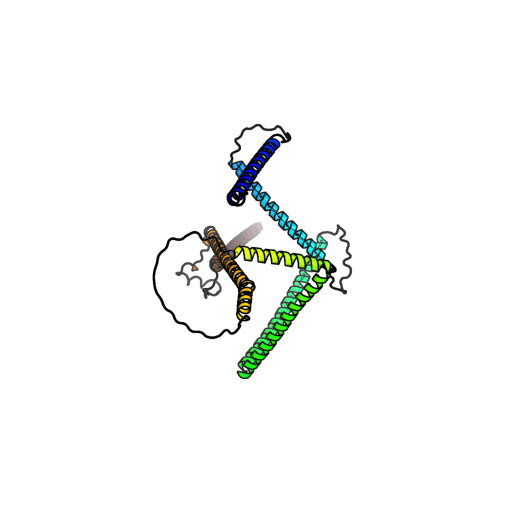.026 11.813 1.00 93.62 137 GLU A C 1
ATOM 1096 O O . GLU A 1 137 ? 24.464 -0.977 12.520 1.00 93.62 137 GLU A O 1
ATOM 1101 N N . VAL A 1 138 ? 24.085 0.295 10.722 1.00 95.31 138 VAL A N 1
ATOM 1102 C CA . VAL A 1 138 ? 22.897 -0.440 10.267 1.00 95.31 138 VAL A CA 1
ATOM 1103 C C . VAL A 1 138 ? 23.262 -1.876 9.901 1.00 95.31 138 VAL A C 1
ATOM 1105 O O . VAL A 1 138 ? 22.562 -2.807 10.299 1.00 95.31 138 VAL A O 1
ATOM 1108 N N . VAL A 1 139 ? 24.376 -2.089 9.197 1.00 94.81 139 VAL A N 1
ATOM 1109 C CA . VAL A 1 139 ? 24.864 -3.438 8.878 1.00 94.81 139 VAL A CA 1
ATOM 1110 C C . VAL A 1 139 ? 25.245 -4.198 10.152 1.00 94.81 139 VAL A C 1
ATOM 1112 O O . VAL A 1 139 ? 24.915 -5.380 10.277 1.00 94.81 139 VAL A O 1
ATOM 1115 N N . ARG A 1 140 ? 25.884 -3.537 11.126 1.00 93.25 140 ARG A N 1
ATOM 1116 C CA . ARG A 1 140 ? 26.206 -4.142 12.428 1.00 93.25 140 ARG A CA 1
ATOM 1117 C C . ARG A 1 140 ? 24.941 -4.543 13.183 1.00 93.25 140 ARG A C 1
ATOM 1119 O O . ARG A 1 140 ? 24.844 -5.692 13.610 1.00 93.25 140 ARG A O 1
ATOM 1126 N N . ALA A 1 141 ? 23.965 -3.645 13.277 1.00 93.19 141 ALA A N 1
ATOM 1127 C CA . ALA A 1 141 ? 22.684 -3.896 13.924 1.00 93.19 141 ALA A CA 1
ATOM 1128 C C . ALA A 1 141 ? 21.913 -5.026 13.228 1.00 93.19 141 ALA A C 1
ATOM 1130 O O . ALA A 1 141 ? 21.368 -5.908 13.887 1.00 93.19 141 ALA A O 1
ATOM 1131 N N . HIS A 1 142 ? 21.921 -5.066 11.893 1.00 93.00 142 HIS A N 1
ATOM 1132 C CA . HIS A 1 142 ? 21.304 -6.149 11.132 1.00 93.00 142 HIS A CA 1
ATOM 1133 C C . HIS A 1 142 ? 21.979 -7.498 11.409 1.00 93.00 142 HIS A C 1
ATOM 1135 O O . HIS A 1 142 ? 21.308 -8.514 11.597 1.00 93.00 142 HIS A O 1
ATOM 1141 N N . HIS A 1 143 ? 23.310 -7.517 11.483 1.00 94.06 143 HIS A N 1
ATOM 1142 C CA . HIS A 1 143 ? 24.066 -8.719 11.809 1.00 94.06 143 HIS A CA 1
ATOM 1143 C C . HIS A 1 143 ? 23.812 -9.197 13.248 1.00 94.06 143 HIS A C 1
ATOM 1145 O O . HIS A 1 143 ? 23.673 -10.398 13.488 1.00 94.06 143 HIS A O 1
ATOM 1151 N N . GLU A 1 144 ? 23.720 -8.277 14.206 1.00 93.62 144 GLU A N 1
ATOM 1152 C CA . GLU A 1 144 ? 23.377 -8.580 15.595 1.00 93.62 144 GLU A CA 1
ATOM 1153 C C . GLU A 1 144 ? 21.941 -9.103 15.725 1.00 93.62 144 GLU A C 1
ATOM 1155 O O . GLU A 1 144 ? 21.723 -10.156 16.325 1.00 93.62 144 GLU A O 1
ATOM 1160 N N . ALA A 1 145 ? 20.979 -8.474 15.046 1.00 91.56 145 ALA A N 1
ATOM 1161 C CA . ALA A 1 145 ? 19.608 -8.967 14.957 1.00 91.56 145 ALA A CA 1
ATOM 1162 C C . ALA A 1 145 ? 19.541 -10.370 14.325 1.00 91.56 145 ALA A C 1
ATOM 1164 O O . ALA A 1 145 ? 18.791 -11.230 14.789 1.00 91.56 145 ALA A O 1
ATOM 1165 N N . GLY A 1 146 ? 20.360 -10.639 13.303 1.00 91.81 146 GLY A N 1
ATOM 1166 C CA . GLY A 1 146 ? 20.507 -11.968 12.708 1.00 91.81 146 GLY A CA 1
ATOM 1167 C C . GLY A 1 146 ? 21.043 -13.007 13.699 1.00 91.81 146 GLY A C 1
ATOM 1168 O O . GLY A 1 146 ? 20.504 -14.113 13.786 1.00 91.81 146 GLY A O 1
ATOM 1169 N N . LYS A 1 147 ? 22.056 -12.648 14.500 1.00 92.62 147 LYS A N 1
ATOM 1170 C CA . LYS A 1 147 ? 22.593 -13.507 15.571 1.00 92.62 147 LYS A CA 1
ATOM 1171 C C . LYS A 1 147 ? 21.542 -13.814 16.632 1.00 92.62 147 LYS A C 1
ATOM 1173 O O . LYS A 1 147 ? 21.394 -14.978 17.007 1.00 92.62 147 LYS A O 1
ATOM 1178 N N . GLU A 1 148 ? 20.803 -12.810 17.094 1.00 92.50 148 GLU A N 1
ATOM 1179 C CA . GLU A 1 148 ? 19.736 -13.004 18.080 1.00 92.50 148 GLU A CA 1
ATOM 1180 C C . GLU A 1 148 ? 18.590 -13.846 17.517 1.00 92.50 148 GLU A C 1
ATOM 1182 O O . GLU A 1 148 ? 18.113 -14.771 18.175 1.00 92.50 148 GLU A O 1
ATOM 1187 N N . ARG A 1 149 ? 18.215 -13.639 16.251 1.00 90.75 149 ARG A N 1
ATOM 1188 C CA . ARG A 1 149 ? 17.213 -14.469 15.572 1.00 90.75 149 ARG A CA 1
ATOM 1189 C C . ARG A 1 149 ? 17.640 -15.935 15.488 1.00 90.75 149 ARG A C 1
ATOM 1191 O O . ARG A 1 149 ? 16.834 -16.811 15.794 1.00 90.75 149 ARG A O 1
ATOM 1198 N N . ALA A 1 150 ? 18.900 -16.210 15.150 1.00 89.56 150 ALA A N 1
ATOM 1199 C CA . ALA A 1 150 ? 19.434 -17.571 15.114 1.00 89.56 150 ALA A CA 1
ATOM 1200 C C . ALA A 1 150 ? 19.477 -18.222 16.512 1.00 89.56 150 ALA A C 1
ATOM 1202 O O . ALA A 1 150 ? 19.167 -19.407 16.659 1.00 89.56 150 ALA A O 1
ATOM 1203 N N . LYS A 1 151 ? 19.811 -17.457 17.563 1.00 91.06 151 LYS A N 1
ATOM 1204 C CA . LYS A 1 151 ? 19.729 -17.932 18.957 1.00 91.06 151 LYS A CA 1
ATOM 1205 C C . LYS A 1 151 ? 18.288 -18.262 19.348 1.00 91.06 151 LYS A C 1
ATOM 1207 O O . LYS A 1 151 ? 18.050 -19.329 19.912 1.00 91.06 151 LYS A O 1
ATOM 1212 N N . LEU A 1 152 ? 17.329 -17.398 19.009 1.00 89.88 152 LEU A N 1
ATOM 1213 C CA . LEU A 1 152 ? 15.906 -17.636 19.257 1.00 89.88 152 LEU A CA 1
ATOM 1214 C C . LEU A 1 152 ? 15.400 -18.873 18.520 1.00 89.88 152 LEU A C 1
ATOM 1216 O O . LEU A 1 152 ? 14.660 -19.664 19.096 1.00 89.88 152 LEU A O 1
ATOM 1220 N N . GLU A 1 153 ? 15.810 -19.076 17.272 1.00 89.19 153 GLU A N 1
ATOM 1221 C CA . GLU A 1 153 ? 15.449 -20.266 16.505 1.00 89.19 153 GLU A CA 1
ATOM 1222 C C . GLU A 1 153 ? 16.021 -21.537 17.143 1.00 89.19 153 GLU A C 1
ATOM 1224 O O . GLU A 1 153 ? 15.290 -22.506 17.347 1.00 89.19 153 GLU A O 1
ATOM 1229 N N . LYS A 1 154 ? 17.284 -21.510 17.588 1.00 87.31 154 LYS A N 1
ATOM 1230 C CA . LYS A 1 154 ? 17.895 -22.620 18.334 1.00 87.31 154 LYS A CA 1
ATOM 1231 C C . LYS A 1 154 ? 17.133 -22.936 19.624 1.00 87.31 154 LYS A C 1
ATOM 1233 O O . LYS A 1 154 ? 16.891 -24.108 19.911 1.00 87.31 154 LYS A O 1
ATOM 1238 N N . VAL A 1 155 ? 16.723 -21.914 20.379 1.00 86.19 155 VAL A N 1
ATOM 1239 C CA . VAL A 1 155 ? 15.898 -22.090 21.584 1.00 86.19 155 VAL A CA 1
ATOM 1240 C C . VAL A 1 155 ? 14.530 -22.660 21.215 1.00 86.19 155 VAL A C 1
ATOM 1242 O O . VAL A 1 155 ? 14.113 -23.639 21.821 1.00 86.19 155 VAL A O 1
ATOM 1245 N N . LYS A 1 156 ? 13.859 -22.144 20.180 1.00 84.31 156 LYS A N 1
ATOM 1246 C CA . LYS A 1 156 ? 12.567 -22.673 19.709 1.00 84.31 156 LYS A CA 1
ATOM 1247 C C . LYS A 1 156 ? 12.651 -24.151 19.334 1.00 84.31 156 LYS A C 1
ATOM 1249 O O . LYS A 1 156 ? 11.790 -24.916 19.755 1.00 84.31 156 LYS A O 1
ATOM 1254 N N . MET A 1 157 ? 13.697 -24.579 18.627 1.00 80.75 157 MET A N 1
ATOM 1255 C CA . MET A 1 157 ? 13.894 -25.992 18.274 1.00 80.75 157 MET A CA 1
ATOM 1256 C C . MET A 1 157 ? 14.146 -26.871 19.512 1.00 80.75 157 MET A C 1
ATOM 1258 O O . MET A 1 157 ? 13.614 -27.980 19.614 1.00 80.75 157 MET A O 1
ATOM 1262 N N . GLN A 1 158 ? 14.899 -26.372 20.498 1.00 76.81 158 GLN A N 1
ATOM 1263 C CA . GLN A 1 158 ? 15.112 -27.064 21.777 1.00 76.81 158 GLN A CA 1
ATOM 1264 C C . GLN A 1 158 ? 13.835 -27.144 22.626 1.00 76.81 158 GLN A C 1
ATOM 1266 O O . GLN A 1 158 ? 13.580 -28.153 23.282 1.00 76.81 158 GLN A O 1
ATOM 1271 N N . THR A 1 159 ? 13.005 -26.105 22.610 1.00 75.00 159 THR A N 1
ATOM 1272 C CA . THR A 1 159 ? 11.735 -26.084 23.338 1.00 75.00 159 THR A CA 1
ATOM 1273 C C . THR A 1 159 ? 10.695 -26.964 22.646 1.00 75.00 159 THR A C 1
ATOM 1275 O O . THR A 1 159 ? 10.024 -27.737 23.321 1.00 75.00 159 THR A O 1
ATOM 1278 N N . GLN A 1 160 ? 10.619 -26.959 21.312 1.00 72.94 160 GLN A N 1
ATOM 1279 C CA . GLN A 1 160 ? 9.698 -27.805 20.544 1.00 72.94 160 GLN A CA 1
ATOM 1280 C C . GLN A 1 160 ? 9.991 -29.301 20.735 1.00 72.94 160 GLN A C 1
ATOM 1282 O O . GLN A 1 160 ? 9.075 -30.100 20.932 1.00 72.94 160 GLN A O 1
ATOM 1287 N N . THR A 1 161 ? 11.271 -29.685 20.766 1.00 68.50 161 THR A N 1
ATOM 1288 C CA . THR A 1 161 ? 11.691 -31.067 21.064 1.00 68.50 161 THR A CA 1
ATOM 1289 C C . THR A 1 161 ? 11.421 -31.468 22.518 1.00 68.50 161 THR A C 1
ATOM 1291 O O . THR A 1 161 ? 11.107 -32.627 22.784 1.00 68.50 161 THR A O 1
ATOM 1294 N N . ARG A 1 162 ? 11.476 -30.529 23.471 1.00 65.44 162 ARG A N 1
ATOM 1295 C CA . ARG A 1 162 ? 11.087 -30.773 24.873 1.00 65.44 162 ARG A CA 1
ATOM 1296 C C . ARG A 1 162 ? 9.573 -30.875 25.061 1.00 65.44 162 ARG A C 1
ATOM 1298 O O . ARG A 1 162 ? 9.136 -31.715 25.840 1.00 65.44 162 ARG A O 1
ATOM 1305 N N . ILE A 1 163 ? 8.785 -30.075 24.342 1.00 65.56 163 ILE A N 1
ATOM 1306 C CA . ILE A 1 163 ? 7.313 -30.103 24.390 1.00 65.56 163 ILE A CA 1
ATOM 1307 C C . ILE A 1 163 ? 6.780 -31.411 23.790 1.00 65.56 163 ILE A C 1
ATOM 1309 O O . ILE A 1 163 ? 5.904 -32.031 24.382 1.00 65.56 163 ILE A O 1
ATOM 1313 N N . SER A 1 164 ? 7.365 -31.885 22.683 1.00 65.50 164 SER A N 1
ATOM 1314 C CA . SER A 1 164 ? 6.995 -33.157 22.038 1.00 65.50 164 SER A CA 1
ATOM 1315 C C . SER A 1 164 ? 7.222 -34.396 22.921 1.00 65.50 164 SER A C 1
ATOM 1317 O O . SER A 1 164 ? 6.609 -35.432 22.683 1.00 65.50 164 SER A O 1
ATOM 1319 N N . ASN A 1 165 ? 8.100 -34.301 23.926 1.00 66.00 165 ASN A N 1
ATOM 1320 C CA . ASN A 1 165 ? 8.462 -35.391 24.840 1.00 66.00 165 ASN A CA 1
ATOM 1321 C C . ASN A 1 165 ? 7.904 -35.201 26.268 1.00 66.00 165 ASN A C 1
ATOM 1323 O O . ASN A 1 165 ? 8.256 -35.957 27.177 1.00 66.00 165 ASN A O 1
ATOM 1327 N N . ALA A 1 166 ? 7.079 -34.176 26.506 1.00 66.38 166 ALA A N 1
ATOM 1328 C CA . ALA A 1 166 ? 6.542 -33.869 27.829 1.00 66.38 166 ALA A CA 1
ATOM 1329 C C . ALA A 1 166 ? 5.210 -34.592 28.090 1.00 66.38 166 ALA A C 1
ATOM 1331 O O . ALA A 1 166 ? 4.386 -34.762 27.196 1.00 66.38 166 ALA A O 1
ATOM 1332 N N . SER A 1 167 ? 4.971 -34.991 29.344 1.00 76.81 167 SER A N 1
ATOM 1333 C CA . SER A 1 167 ? 3.672 -35.537 29.745 1.00 76.81 167 SER A CA 1
ATOM 1334 C C . SER A 1 167 ? 2.583 -34.449 29.692 1.00 76.81 167 SER A C 1
ATOM 1336 O O . SER A 1 167 ? 2.857 -33.295 30.044 1.00 76.81 167 SER A O 1
ATOM 1338 N N . PRO A 1 168 ? 1.334 -34.789 29.322 1.00 77.12 168 PRO A N 1
ATOM 1339 C CA . PRO A 1 168 ? 0.253 -33.812 29.130 1.00 77.12 168 PRO A CA 1
ATOM 1340 C C . PRO A 1 168 ? -0.027 -32.959 30.381 1.00 77.12 168 PRO A C 1
ATOM 1342 O O . PRO A 1 168 ? -0.333 -31.775 30.274 1.00 77.12 168 PRO A O 1
ATOM 1345 N N . ASN A 1 169 ? 0.184 -33.509 31.583 1.00 78.38 169 ASN A N 1
ATOM 1346 C CA . ASN A 1 169 ? 0.044 -32.767 32.842 1.00 78.38 169 ASN A CA 1
ATOM 1347 C C . ASN A 1 169 ? 1.127 -31.693 33.042 1.00 78.38 169 ASN A C 1
ATOM 1349 O O . ASN A 1 169 ? 0.840 -30.628 33.586 1.00 78.38 169 ASN A O 1
ATOM 1353 N N . ARG A 1 170 ? 2.366 -31.930 32.587 1.00 78.94 170 ARG A N 1
ATOM 1354 C CA . ARG A 1 170 ? 3.429 -30.909 32.632 1.00 78.94 170 ARG A CA 1
ATOM 1355 C C . ARG A 1 170 ? 3.185 -29.808 31.607 1.00 78.94 170 ARG A C 1
ATOM 1357 O O . ARG A 1 170 ? 3.465 -28.652 31.899 1.00 78.94 170 ARG A O 1
ATOM 1364 N N . GLN A 1 171 ? 2.634 -30.154 30.444 1.00 79.31 171 GLN A N 1
ATOM 1365 C CA . GLN A 1 171 ? 2.239 -29.176 29.432 1.00 79.31 171 GLN A CA 1
ATOM 1366 C C . GLN A 1 171 ? 1.118 -28.268 29.950 1.00 79.31 171 GLN A C 1
ATOM 1368 O O . GLN A 1 171 ? 1.218 -27.053 29.824 1.00 79.31 171 GLN A O 1
ATOM 1373 N N . LEU A 1 172 ? 0.100 -28.837 30.601 1.00 85.12 172 LEU A N 1
ATOM 1374 C CA . LEU A 1 172 ? -0.984 -28.064 31.206 1.00 85.12 172 LEU A CA 1
ATOM 1375 C C . LEU A 1 172 ? -0.465 -27.136 32.313 1.00 85.12 172 LEU A C 1
ATOM 1377 O O . LEU A 1 172 ? -0.809 -25.958 32.326 1.00 85.12 172 LEU A O 1
ATOM 1381 N N . HIS A 1 173 ? 0.421 -27.620 33.190 1.00 87.12 173 HIS A N 1
ATOM 1382 C CA . HIS A 1 173 ? 1.042 -26.785 34.222 1.00 87.12 173 HIS A CA 1
ATOM 1383 C C . HIS A 1 173 ? 1.914 -25.667 33.630 1.00 87.12 173 HIS A C 1
ATOM 1385 O O . HIS A 1 173 ? 1.878 -24.541 34.114 1.00 87.12 173 HIS A O 1
ATOM 1391 N N . ALA A 1 174 ? 2.683 -25.949 32.575 1.00 84.00 174 ALA A N 1
ATOM 1392 C CA . ALA A 1 174 ? 3.475 -24.934 31.886 1.00 84.00 174 ALA A CA 1
ATOM 1393 C C . ALA A 1 174 ? 2.580 -23.869 31.236 1.00 84.00 174 ALA A C 1
ATOM 1395 O O . ALA A 1 174 ? 2.858 -22.686 31.377 1.00 84.00 174 ALA A O 1
ATOM 1396 N N . ILE A 1 175 ? 1.474 -24.270 30.600 1.00 88.19 175 ILE A N 1
ATOM 1397 C CA . ILE A 1 175 ? 0.498 -23.338 30.020 1.00 88.19 175 ILE A CA 1
ATOM 1398 C C . ILE A 1 175 ? -0.139 -22.475 31.114 1.00 88.19 175 ILE A C 1
ATOM 1400 O O . ILE A 1 175 ? -0.223 -21.259 30.958 1.00 88.19 175 ILE A O 1
ATOM 1404 N N . LEU A 1 176 ? -0.542 -23.072 32.239 1.00 88.56 176 LEU A N 1
ATOM 1405 C CA . LEU A 1 176 ? -1.084 -22.323 33.374 1.00 88.56 176 LEU A CA 1
ATOM 1406 C C . LEU A 1 176 ? -0.063 -21.338 33.956 1.00 88.56 176 LEU A C 1
ATOM 1408 O O . LEU A 1 176 ? -0.430 -20.197 34.213 1.00 88.56 176 LEU A O 1
ATOM 1412 N N . ALA A 1 177 ? 1.204 -21.736 34.085 1.00 91.19 177 ALA A N 1
ATOM 1413 C CA . ALA A 1 177 ? 2.276 -20.851 34.536 1.00 91.19 177 ALA A CA 1
ATOM 1414 C C . ALA A 1 177 ? 2.519 -19.703 33.543 1.00 91.19 177 ALA A C 1
ATOM 1416 O O . ALA A 1 177 ? 2.578 -18.550 33.949 1.00 91.19 177 ALA A O 1
ATOM 1417 N N . THR A 1 178 ? 2.566 -19.982 32.234 1.00 91.94 178 THR A N 1
ATOM 1418 C CA . THR A 1 178 ? 2.690 -18.920 31.219 1.00 91.94 178 THR A CA 1
ATOM 1419 C C . THR A 1 178 ? 1.483 -17.992 31.204 1.00 91.94 178 THR A C 1
ATOM 1421 O O . THR A 1 178 ? 1.635 -16.797 30.994 1.00 91.94 178 THR A O 1
ATOM 1424 N N . ARG A 1 179 ? 0.278 -18.516 31.457 1.00 94.31 179 ARG A N 1
ATOM 1425 C CA . ARG A 1 179 ? -0.927 -17.698 31.575 1.00 94.31 179 ARG A CA 1
ATOM 1426 C C . ARG A 1 179 ? -0.833 -16.780 32.787 1.00 94.31 179 ARG A C 1
ATOM 1428 O O . ARG A 1 179 ? -1.174 -15.614 32.651 1.00 94.31 179 ARG A O 1
ATOM 1435 N N . GLN A 1 180 ? -0.404 -17.293 33.938 1.00 93.69 180 GLN A N 1
ATOM 1436 C CA . GLN A 1 180 ? -0.209 -16.486 35.143 1.00 93.69 180 GLN A CA 1
ATOM 1437 C C . GLN A 1 180 ? 0.821 -15.385 34.894 1.00 93.69 180 GLN A C 1
ATOM 1439 O O . GLN A 1 180 ? 0.490 -14.231 35.110 1.00 93.69 180 GLN A O 1
ATOM 1444 N N . GLU A 1 181 ? 1.975 -15.720 34.317 1.00 94.56 181 GLU A N 1
ATOM 1445 C CA . GLU A 1 181 ? 3.041 -14.757 34.004 1.00 94.56 181 GLU A CA 1
ATOM 1446 C C . GLU A 1 181 ? 2.603 -13.677 33.001 1.00 94.56 181 GLU A C 1
ATOM 1448 O O . GLU A 1 181 ? 2.918 -12.502 33.143 1.00 94.56 181 GLU A O 1
ATOM 1453 N N . LEU A 1 182 ? 1.850 -14.054 31.963 1.00 94.19 182 LEU A N 1
ATOM 1454 C CA . LEU A 1 182 ? 1.306 -13.080 31.014 1.00 94.19 182 LEU A CA 1
ATOM 1455 C C . LEU A 1 182 ? 0.219 -12.215 31.648 1.00 94.19 182 LEU A C 1
ATOM 1457 O O . LEU A 1 182 ? 0.069 -11.061 31.265 1.00 94.19 182 LEU A O 1
ATOM 1461 N N . THR A 1 183 ? -0.542 -12.771 32.592 1.00 94.62 183 THR A N 1
ATOM 1462 C CA . THR A 1 183 ? -1.558 -12.016 33.329 1.00 94.62 183 THR A CA 1
ATOM 1463 C C . THR A 1 183 ? -0.881 -11.007 34.249 1.00 94.62 183 THR A C 1
ATOM 1465 O O . THR A 1 183 ? -1.230 -9.838 34.175 1.00 94.62 183 THR A O 1
ATOM 1468 N N . THR A 1 184 ? 0.143 -11.409 35.009 1.00 94.25 184 THR A N 1
ATOM 1469 C CA . THR A 1 184 ? 0.916 -10.495 35.861 1.00 94.25 184 THR A CA 1
ATOM 1470 C C . THR A 1 184 ? 1.649 -9.444 35.036 1.00 94.25 184 THR A C 1
ATOM 1472 O O . THR A 1 184 ? 1.595 -8.270 35.369 1.00 94.25 184 THR A O 1
ATOM 1475 N N . TRP A 1 185 ? 2.257 -9.812 33.904 1.00 95.06 185 TRP A N 1
ATOM 1476 C CA . TRP A 1 185 ? 2.888 -8.834 33.012 1.00 95.06 185 TRP A CA 1
ATOM 1477 C C . TRP A 1 185 ? 1.882 -7.829 32.438 1.00 95.06 185 TRP A C 1
ATOM 1479 O O . TRP A 1 185 ? 2.201 -6.651 32.277 1.00 95.06 185 TRP A O 1
ATOM 1489 N N . LEU A 1 186 ? 0.670 -8.281 32.109 1.00 94.44 186 LEU A N 1
ATOM 1490 C CA . LEU A 1 186 ? -0.391 -7.415 31.604 1.00 94.44 186 LEU A CA 1
ATOM 1491 C C . LEU A 1 186 ? -0.932 -6.508 32.713 1.00 94.44 186 LEU A C 1
ATOM 1493 O O . LEU A 1 186 ? -1.145 -5.330 32.455 1.00 94.44 186 LEU A O 1
ATOM 1497 N N . GLU A 1 187 ? -1.090 -7.023 33.930 1.00 93.12 187 GLU A N 1
ATOM 1498 C CA . GLU A 1 187 ? -1.430 -6.242 35.124 1.00 93.12 187 GLU A CA 1
ATOM 1499 C C . GLU A 1 187 ? -0.364 -5.171 35.400 1.00 93.12 187 GLU A C 1
ATOM 1501 O O . GLU A 1 187 ? -0.707 -3.996 35.456 1.00 93.12 187 GLU A O 1
ATOM 1506 N N . GLU A 1 188 ? 0.924 -5.526 35.424 1.00 90.50 188 GLU A N 1
ATOM 1507 C CA . GLU A 1 188 ? 2.034 -4.573 35.588 1.00 90.50 188 GLU A CA 1
ATOM 1508 C C . GLU A 1 188 ? 2.123 -3.555 34.441 1.00 90.50 188 GLU A C 1
ATOM 1510 O O . GLU A 1 188 ? 2.537 -2.412 34.633 1.00 90.50 188 GLU A O 1
ATOM 1515 N N . SER A 1 189 ? 1.801 -3.964 33.212 1.00 88.25 189 SER A N 1
ATOM 1516 C CA . SER A 1 189 ? 1.811 -3.060 32.056 1.00 88.25 189 SER A CA 1
ATOM 1517 C C . SER A 1 189 ? 0.632 -2.093 32.096 1.00 88.25 189 SER A C 1
ATOM 1519 O O . SER A 1 189 ? 0.792 -0.934 31.723 1.00 88.25 189 SER A O 1
ATOM 1521 N N . LEU A 1 190 ? -0.533 -2.545 32.567 1.00 85.19 190 LEU A N 1
ATOM 1522 C CA . LEU A 1 190 ? -1.689 -1.685 32.806 1.00 85.19 190 LEU A CA 1
ATOM 1523 C C . LEU A 1 190 ? -1.443 -0.725 33.973 1.00 85.19 190 LEU A C 1
ATOM 1525 O O . LEU A 1 190 ? -1.775 0.446 33.833 1.00 85.19 190 LEU A O 1
ATOM 1529 N N . GLU A 1 191 ? -0.813 -1.181 35.057 1.00 83.25 191 GLU A N 1
ATOM 1530 C CA . GLU A 1 191 ? -0.397 -0.342 36.191 1.00 83.25 191 GLU A CA 1
ATOM 1531 C C . GLU A 1 191 ? 0.560 0.764 35.721 1.00 83.25 191 GLU A C 1
ATOM 1533 O O . GLU A 1 191 ? 0.287 1.940 35.923 1.00 83.25 191 GLU A O 1
ATOM 1538 N N . LYS A 1 192 ? 1.584 0.432 34.923 1.00 79.69 192 LYS A N 1
ATOM 1539 C CA . LYS A 1 192 ? 2.497 1.432 34.327 1.00 79.69 192 LYS A CA 1
ATOM 1540 C C . LYS A 1 192 ? 1.802 2.420 33.385 1.00 79.69 192 LYS A C 1
ATOM 1542 O O . LYS A 1 192 ? 2.264 3.552 33.239 1.00 79.69 192 LYS A O 1
ATOM 1547 N N . CYS A 1 193 ? 0.742 2.000 32.696 1.00 73.75 193 CYS A N 1
ATOM 1548 C CA . CYS A 1 193 ? -0.056 2.895 31.858 1.00 73.75 193 CYS A CA 1
ATOM 1549 C C . CYS A 1 193 ? -0.960 3.813 32.692 1.00 73.75 193 CYS A C 1
ATOM 1551 O O . CYS A 1 193 ? -1.137 4.962 32.302 1.00 73.75 193 CYS A O 1
ATOM 1553 N N . GLN A 1 194 ? -1.486 3.330 33.821 1.00 67.00 194 GLN A N 1
ATOM 1554 C CA . GLN A 1 194 ? -2.288 4.117 34.763 1.00 67.00 194 GLN A CA 1
ATOM 1555 C C . GLN A 1 194 ? -1.423 5.116 35.538 1.00 67.00 194 GLN A C 1
ATOM 1557 O O . GLN A 1 194 ? -1.778 6.288 35.601 1.00 67.00 194 GLN A O 1
ATOM 1562 N N . ASP A 1 195 ? -0.240 4.708 35.998 1.00 59.66 195 ASP A N 1
ATOM 1563 C CA . ASP A 1 195 ? 0.718 5.595 36.667 1.00 59.66 195 ASP A CA 1
ATOM 1564 C C . ASP A 1 195 ? 1.165 6.744 35.746 1.00 59.66 195 ASP A C 1
ATOM 1566 O O . ASP A 1 195 ? 1.301 7.882 36.185 1.00 59.66 195 ASP A O 1
ATOM 1570 N N . GLN A 1 196 ? 1.336 6.502 34.437 1.00 57.12 196 GLN A N 1
ATOM 1571 C CA . GLN A 1 196 ? 1.630 7.577 33.475 1.00 57.12 196 GLN A CA 1
ATOM 1572 C C . GLN A 1 196 ? 0.463 8.549 33.256 1.00 57.12 196 GLN A C 1
ATOM 1574 O O . GLN A 1 196 ? 0.693 9.674 32.806 1.00 57.12 196 GLN A O 1
ATOM 1579 N N . GLU A 1 197 ? -0.771 8.134 33.532 1.00 55.56 197 GLU A N 1
ATOM 1580 C CA . GLU A 1 197 ? -1.964 8.974 33.429 1.00 55.56 197 GLU A CA 1
ATOM 1581 C C . GLU A 1 197 ? -2.162 9.772 34.730 1.00 55.56 197 GLU A C 1
ATOM 1583 O O . GLU A 1 197 ? -2.310 10.990 34.665 1.00 55.56 197 GLU A O 1
ATOM 1588 N N . GLU A 1 198 ? -1.975 9.153 35.902 1.00 54.41 198 GLU A N 1
ATOM 1589 C CA . GLU A 1 198 ? -1.999 9.832 37.210 1.00 54.41 198 GLU A CA 1
ATOM 1590 C C . GLU A 1 198 ? -0.845 10.836 37.389 1.00 54.41 198 GLU A C 1
ATOM 1592 O O . GLU A 1 198 ? -1.021 11.894 37.997 1.00 54.41 198 GLU A O 1
ATOM 1597 N N . GLN A 1 199 ? 0.333 10.566 36.820 1.00 52.62 199 GLN A N 1
ATOM 1598 C CA . GLN A 1 199 ? 1.479 11.478 36.887 1.00 52.62 199 GLN A CA 1
ATOM 1599 C C . GLN A 1 199 ? 1.332 12.662 35.915 1.00 52.62 199 GLN A C 1
ATOM 1601 O O . GLN A 1 199 ? 1.754 13.773 36.232 1.00 52.62 199 GLN A O 1
ATOM 1606 N N . ARG A 1 200 ? 0.632 12.471 34.785 1.00 51.97 200 ARG A N 1
ATOM 1607 C CA . ARG A 1 200 ? 0.223 13.564 33.882 1.00 51.97 200 ARG A CA 1
ATOM 1608 C C . ARG A 1 200 ? -0.932 14.392 34.444 1.00 51.97 200 ARG A C 1
ATOM 1610 O O . ARG A 1 200 ? -0.949 15.602 34.234 1.00 51.97 200 ARG A O 1
ATOM 1617 N N . GLU A 1 201 ? -1.862 13.778 35.172 1.00 51.72 201 GLU A N 1
ATOM 1618 C CA . GLU A 1 201 ? -2.921 14.498 35.888 1.00 51.72 201 GLU A CA 1
ATOM 1619 C C . GLU A 1 201 ? -2.358 15.275 37.088 1.00 51.72 201 GLU A C 1
ATOM 1621 O O . GLU A 1 201 ? -2.745 16.421 37.308 1.00 51.72 201 GLU A O 1
ATOM 1626 N N . SER A 1 202 ? -1.375 14.725 37.806 1.00 51.19 202 SER A N 1
ATOM 1627 C CA . SER A 1 202 ? -0.719 15.411 38.930 1.00 51.19 202 SER A CA 1
ATOM 1628 C C . SER A 1 202 ? 0.125 16.613 38.482 1.00 51.19 202 SER A C 1
ATOM 1630 O O . SER A 1 202 ? 0.129 17.640 39.158 1.00 51.19 202 SER A O 1
ATOM 1632 N N . GLU A 1 203 ? 0.787 16.538 37.321 1.00 49.19 203 GLU A N 1
ATOM 1633 C CA . GLU A 1 203 ? 1.527 17.673 36.746 1.00 49.19 203 GLU A CA 1
ATOM 1634 C C . GLU A 1 203 ? 0.600 18.729 36.108 1.00 49.19 203 GLU A C 1
ATOM 1636 O O . GLU A 1 203 ? 0.900 19.919 36.172 1.00 49.19 203 GLU A O 1
ATOM 1641 N N . GLN A 1 204 ? -0.566 18.344 35.567 1.00 43.75 204 GLN A N 1
ATOM 1642 C CA . GLN A 1 204 ? -1.553 19.305 35.043 1.00 43.75 204 GLN A CA 1
ATOM 1643 C C . GLN A 1 204 ? -2.385 20.008 36.126 1.00 43.75 204 GLN A C 1
ATOM 1645 O O . GLN A 1 204 ? -2.907 21.099 35.880 1.00 43.75 204 GLN A O 1
ATOM 1650 N N . VAL A 1 205 ? -2.512 19.432 37.325 1.00 48.34 205 VAL A N 1
ATOM 1651 C CA . VAL A 1 205 ? -3.245 20.061 38.438 1.00 48.34 205 VAL A CA 1
ATOM 1652 C C . VAL A 1 205 ? -2.415 21.140 39.149 1.00 48.34 205 VAL A C 1
ATOM 1654 O O . VAL A 1 205 ? -2.994 22.091 39.670 1.00 48.34 205 VAL A O 1
ATOM 1657 N N . GLU A 1 206 ? -1.082 21.079 39.110 1.00 48.25 206 GLU A N 1
ATOM 1658 C CA . GLU A 1 206 ? -0.218 22.122 39.696 1.00 48.25 206 GLU A CA 1
ATOM 1659 C C . GLU A 1 206 ? -0.137 23.407 38.840 1.00 48.25 206 GLU A C 1
ATOM 1661 O O . GLU A 1 206 ? 0.182 24.478 39.361 1.00 48.25 206 GLU A O 1
ATOM 1666 N N . GLU A 1 207 ? -0.490 23.356 37.547 1.00 48.19 207 GLU A N 1
ATOM 1667 C CA . GLU A 1 207 ? -0.441 24.525 36.646 1.00 48.19 207 GLU A CA 1
ATOM 1668 C C . GLU A 1 207 ? -1.802 25.233 36.466 1.00 48.19 207 GLU A C 1
ATOM 1670 O O . GLU A 1 207 ? -1.874 26.364 35.974 1.00 48.19 207 GLU A O 1
ATOM 1675 N N . CYS A 1 208 ? -2.902 24.643 36.952 1.00 41.75 208 CYS A N 1
ATOM 1676 C CA . CYS A 1 208 ? -4.175 25.351 37.073 1.00 41.75 208 CYS A CA 1
ATOM 1677 C C . CYS A 1 208 ? -4.216 26.072 38.423 1.00 41.75 208 CYS A C 1
ATOM 1679 O O . CYS A 1 208 ? -4.530 25.487 39.456 1.00 41.75 208 CYS A O 1
ATOM 1681 N N . GLY A 1 209 ? -3.857 27.357 38.390 1.00 44.62 209 GLY A N 1
ATOM 1682 C CA . GLY A 1 209 ? -3.607 28.210 39.545 1.00 44.62 209 GLY A CA 1
ATOM 1683 C C . GLY A 1 209 ? -4.503 27.989 40.765 1.00 44.62 209 GLY A C 1
ATOM 1684 O O . GLY A 1 209 ? -5.708 27.761 40.658 1.00 44.62 209 GLY A O 1
ATOM 1685 N N . ARG A 1 210 ? -3.882 28.164 41.940 1.00 50.78 210 ARG A N 1
ATOM 1686 C CA . ARG A 1 210 ? -4.517 28.405 43.243 1.00 50.78 210 ARG A CA 1
ATOM 1687 C C . ARG A 1 210 ? -5.584 29.503 43.151 1.00 50.78 210 ARG A C 1
ATOM 1689 O O . ARG A 1 210 ? -5.390 30.625 43.613 1.00 50.78 210 ARG A O 1
ATOM 1696 N N . ASN A 1 211 ? -6.749 29.171 42.626 1.00 53.84 211 ASN A N 1
ATOM 1697 C CA . ASN A 1 211 ? -7.973 29.851 42.968 1.00 53.84 211 ASN A CA 1
ATOM 1698 C C . ASN A 1 211 ? -8.358 29.257 44.311 1.00 53.84 211 ASN A C 1
ATOM 1700 O O . ASN A 1 211 ? -8.906 28.161 44.383 1.00 53.84 211 ASN A O 1
ATOM 1704 N N . VAL A 1 212 ? -7.974 29.949 45.384 1.00 59.00 212 VAL A N 1
ATOM 1705 C CA . VAL A 1 212 ? -8.476 29.664 46.726 1.00 59.00 212 VAL A CA 1
ATOM 1706 C C . VAL A 1 212 ? -9.996 29.668 46.612 1.00 59.00 212 VAL A C 1
ATOM 1708 O O . VAL A 1 212 ? -10.604 30.723 46.438 1.00 59.00 212 VAL A O 1
ATOM 1711 N N . ILE A 1 213 ? -10.599 28.479 46.612 1.00 61.47 213 ILE A N 1
ATOM 1712 C CA . ILE A 1 213 ? -12.046 28.314 46.586 1.00 61.47 213 ILE A CA 1
ATOM 1713 C C . ILE A 1 213 ? -12.538 28.906 47.904 1.00 61.47 213 ILE A C 1
ATOM 1715 O O . ILE A 1 213 ? -12.395 28.300 48.964 1.00 61.47 213 ILE A O 1
ATOM 1719 N N . THR A 1 214 ? -13.039 30.136 47.856 1.00 74.25 214 THR A N 1
ATOM 1720 C CA . THR A 1 214 ? -13.624 30.785 49.023 1.00 74.25 214 THR A CA 1
ATOM 1721 C C . THR A 1 214 ? -15.019 30.221 49.258 1.00 74.25 214 THR A C 1
ATOM 1723 O O . THR A 1 214 ? -15.728 29.853 48.319 1.00 74.25 214 THR A O 1
ATOM 1726 N N . GLU A 1 215 ? -15.436 30.167 50.520 1.00 72.62 215 GLU A N 1
ATOM 1727 C CA . GLU A 1 215 ? -16.759 29.674 50.924 1.00 72.62 215 GLU A CA 1
ATOM 1728 C C . GLU A 1 215 ? -17.894 30.432 50.207 1.00 72.62 215 GLU A C 1
ATOM 1730 O O . GLU A 1 215 ? -18.859 29.826 49.750 1.00 72.62 215 GLU A O 1
ATOM 1735 N N . ALA A 1 216 ? -17.692 31.727 49.938 1.00 73.81 216 ALA A N 1
ATOM 1736 C CA . ALA A 1 216 ? -18.594 32.556 49.137 1.00 73.81 216 ALA A CA 1
ATOM 1737 C C . ALA A 1 216 ? -18.739 32.087 47.673 1.00 73.81 216 ALA A C 1
ATOM 1739 O O . ALA A 1 216 ? -19.803 32.238 47.071 1.00 73.81 216 ALA A O 1
ATOM 1740 N N . MET A 1 217 ? -17.690 31.507 47.079 1.00 75.06 217 MET A N 1
ATOM 1741 C CA . MET A 1 217 ? -17.741 30.979 45.713 1.00 75.06 217 MET A CA 1
ATOM 1742 C C . MET A 1 217 ? -18.502 29.650 45.659 1.00 75.06 217 MET A C 1
ATOM 1744 O O . MET A 1 217 ? -19.242 29.404 44.705 1.00 75.06 217 MET A O 1
ATOM 1748 N N . ILE A 1 218 ? -18.376 28.827 46.705 1.00 82.69 218 ILE A N 1
ATOM 1749 C CA . ILE A 1 218 ? -19.163 27.598 46.872 1.00 82.69 218 ILE A CA 1
ATOM 1750 C C . ILE A 1 218 ? -20.633 27.951 47.089 1.00 82.69 218 ILE A C 1
ATOM 1752 O O . ILE A 1 218 ? -21.494 27.387 46.421 1.00 82.69 218 ILE A O 1
ATOM 1756 N N . GLU A 1 219 ? -20.926 28.916 47.959 1.00 85.19 219 GLU A N 1
ATOM 1757 C CA . GLU A 1 219 ? -22.293 29.355 48.237 1.00 85.19 219 GLU A CA 1
ATOM 1758 C C . GLU A 1 219 ? -22.954 29.960 46.990 1.00 85.19 219 GLU A C 1
ATOM 1760 O O . GLU A 1 219 ? -24.091 29.618 46.663 1.00 85.19 219 GLU A O 1
ATOM 1765 N N . GLY A 1 220 ? -22.213 30.752 46.206 1.00 85.00 220 GLY A N 1
ATOM 1766 C CA . GLY A 1 220 ? -22.682 31.271 44.920 1.00 85.00 220 GLY A CA 1
ATOM 1767 C C . GLY A 1 220 ? -22.962 30.178 43.881 1.00 85.00 220 GLY A C 1
ATOM 1768 O O . GLY A 1 220 ? -23.964 30.243 43.166 1.00 85.00 220 GLY A O 1
ATOM 1769 N N . GLN A 1 221 ? -22.120 29.142 43.801 1.00 85.25 221 GLN A N 1
ATOM 1770 C CA . GLN A 1 221 ? -22.376 27.993 42.923 1.00 85.25 221 GLN A CA 1
ATOM 1771 C C . GLN A 1 221 ? -23.546 27.138 43.420 1.00 85.25 221 GLN A C 1
ATOM 1773 O O . GLN A 1 221 ? -24.340 26.647 42.617 1.00 85.25 221 GLN A O 1
ATOM 1778 N N . TYR A 1 222 ? -23.701 27.005 44.736 1.00 91.81 222 TYR A N 1
ATOM 1779 C CA . TYR A 1 222 ? -24.803 26.267 45.337 1.00 91.81 222 TYR A CA 1
ATOM 1780 C C . TYR A 1 222 ? -26.143 26.981 45.131 1.00 91.81 222 TYR A C 1
ATOM 1782 O O . TYR A 1 222 ? -27.123 26.330 44.776 1.00 91.81 222 TYR A O 1
ATOM 1790 N N . GLN A 1 223 ? -26.191 28.314 45.232 1.00 90.88 223 GLN A N 1
ATOM 1791 C CA . GLN A 1 223 ? -27.384 29.087 44.874 1.00 90.88 223 GLN A CA 1
ATOM 1792 C C . GLN A 1 223 ? -27.741 28.934 43.393 1.00 90.88 223 GLN A C 1
ATOM 1794 O O . GLN A 1 223 ? -28.888 28.640 43.070 1.00 90.88 223 GLN A O 1
ATOM 1799 N N . ARG A 1 224 ? -26.760 29.013 42.483 1.00 88.50 224 ARG A N 1
ATOM 1800 C CA . ARG A 1 224 ? -27.000 28.767 41.048 1.00 88.50 224 ARG A CA 1
ATOM 1801 C C . ARG A 1 224 ? -27.542 27.365 40.778 1.00 88.50 224 ARG A C 1
ATOM 1803 O O . ARG A 1 224 ? -28.407 27.193 39.919 1.00 88.50 224 ARG A O 1
ATOM 1810 N N . TYR A 1 225 ? -27.048 26.369 41.508 1.00 93.00 225 TYR A N 1
ATOM 1811 C CA . TYR A 1 225 ? -27.551 25.002 41.439 1.00 93.00 225 TYR A CA 1
ATOM 1812 C C . TYR A 1 225 ? -28.994 24.888 41.960 1.00 93.00 225 TYR A C 1
ATOM 1814 O O . TYR A 1 225 ? -29.816 24.225 41.323 1.00 93.00 225 TYR A O 1
ATOM 1822 N N . LEU A 1 226 ? -29.330 25.552 43.072 1.00 94.06 226 LEU A N 1
ATOM 1823 C CA . LEU A 1 226 ? -30.695 25.588 43.605 1.00 94.06 226 LEU A CA 1
ATOM 1824 C C . LEU A 1 226 ? -31.665 26.263 42.628 1.00 94.06 226 LEU A C 1
ATOM 1826 O O . LEU A 1 226 ? -32.701 25.671 42.327 1.00 94.06 226 LEU A O 1
ATOM 1830 N N . ASP A 1 227 ? -31.289 27.402 42.048 1.00 91.19 227 ASP A N 1
ATOM 1831 C CA . ASP A 1 227 ? -32.090 28.103 41.039 1.00 91.19 227 ASP A CA 1
ATOM 1832 C C . ASP A 1 227 ? -32.317 27.239 39.792 1.00 91.19 227 ASP A C 1
ATOM 1834 O O . ASP A 1 227 ? -33.418 27.171 39.244 1.00 91.19 227 ASP A O 1
ATOM 1838 N N . ALA A 1 228 ? -31.274 26.557 39.310 1.00 87.50 228 ALA A N 1
ATOM 1839 C CA . ALA A 1 228 ? -31.389 25.655 38.167 1.00 87.50 228 ALA A CA 1
ATOM 1840 C C . ALA A 1 228 ? -32.320 24.474 38.473 1.00 87.50 228 ALA A C 1
ATOM 1842 O O . ALA A 1 228 ? -33.121 24.074 37.626 1.00 87.50 228 ALA A O 1
ATOM 1843 N N . ARG A 1 229 ? -32.253 23.939 39.696 1.00 91.38 229 ARG A N 1
ATOM 1844 C CA . ARG A 1 229 ? -33.121 22.853 40.152 1.00 91.38 229 ARG A CA 1
ATOM 1845 C C . ARG A 1 229 ? -34.568 23.310 40.307 1.00 91.38 229 ARG A C 1
ATOM 1847 O O . ARG A 1 229 ? -35.462 22.558 39.934 1.00 91.38 229 ARG A O 1
ATOM 1854 N N . GLU A 1 230 ? -34.804 24.521 40.798 1.00 90.25 230 GLU A N 1
ATOM 1855 C CA . GLU A 1 230 ? -36.142 25.105 40.891 1.00 90.25 230 GLU A CA 1
ATOM 1856 C C . GLU A 1 230 ? -36.752 25.319 39.502 1.00 90.25 230 GLU A C 1
ATOM 1858 O O . GLU A 1 230 ? -37.878 24.887 39.267 1.00 90.25 230 GLU A O 1
ATOM 1863 N N . ARG A 1 231 ? -35.980 25.845 38.538 1.00 87.12 231 ARG A N 1
ATOM 1864 C CA . ARG A 1 231 ? -36.418 25.966 37.132 1.00 87.12 231 ARG A CA 1
ATOM 1865 C C . ARG A 1 231 ? -36.745 24.614 36.501 1.00 87.12 231 ARG A C 1
ATOM 1867 O O . ARG A 1 231 ? -37.739 24.492 35.792 1.00 87.12 231 ARG A O 1
ATOM 1874 N N . LEU A 1 232 ? -35.941 23.585 36.773 1.00 87.81 232 LEU A N 1
ATOM 1875 C CA . LEU A 1 232 ? -36.208 22.227 36.293 1.00 87.81 232 LEU A CA 1
ATOM 1876 C C . LEU A 1 232 ? -37.484 21.645 36.906 1.00 87.81 232 LEU A C 1
ATOM 1878 O O . LEU A 1 232 ? -38.278 21.027 36.202 1.00 87.81 232 LEU A O 1
ATOM 1882 N N . VAL A 1 233 ? -37.695 21.847 38.208 1.00 89.12 233 VAL A N 1
ATOM 1883 C CA . VAL A 1 233 ? -38.920 21.408 38.884 1.00 89.12 233 VAL A CA 1
ATOM 1884 C C . VAL A 1 233 ? -40.127 22.161 38.332 1.00 89.12 233 VAL A C 1
ATOM 1886 O O . VAL A 1 233 ? -41.113 21.503 38.014 1.00 89.12 233 VAL A O 1
ATOM 1889 N N . ALA A 1 234 ? -40.029 23.476 38.124 1.00 80.12 234 ALA A N 1
ATOM 1890 C CA . ALA A 1 234 ? -41.074 24.293 37.512 1.00 80.12 234 ALA A CA 1
ATOM 1891 C C . ALA A 1 234 ? -41.442 23.784 36.106 1.00 80.12 234 ALA A C 1
ATOM 1893 O O . ALA A 1 234 ? -42.608 23.491 35.846 1.00 80.12 234 ALA A O 1
ATOM 1894 N N . ALA A 1 235 ? -40.451 23.535 35.245 1.00 80.19 235 ALA A N 1
ATOM 1895 C CA . ALA A 1 235 ? -40.667 22.986 33.904 1.00 80.19 235 ALA A CA 1
ATOM 1896 C C . ALA A 1 235 ? -41.292 21.575 33.928 1.00 80.19 235 ALA A C 1
ATOM 1898 O O . ALA A 1 235 ? -42.157 21.233 33.116 1.00 80.19 235 ALA A O 1
ATOM 1899 N N . VAL A 1 236 ? -40.899 20.732 34.889 1.00 82.25 236 VAL A N 1
ATOM 1900 C CA . VAL A 1 236 ? -41.500 19.401 35.078 1.00 82.25 236 VAL A CA 1
ATOM 1901 C C . VAL A 1 236 ? -42.922 19.496 35.642 1.00 82.25 236 VAL A C 1
ATOM 1903 O O . VAL A 1 236 ? -43.754 18.639 35.347 1.00 82.25 236 VAL A O 1
ATOM 1906 N N . THR A 1 237 ? -43.234 20.511 36.447 1.00 77.12 237 THR A N 1
ATOM 1907 C CA . THR A 1 237 ? -44.599 20.738 36.940 1.00 77.12 237 THR A CA 1
ATOM 1908 C C . THR A 1 237 ? -45.510 21.333 35.873 1.00 77.12 237 THR A C 1
ATOM 1910 O O . THR A 1 237 ? -46.654 20.902 35.774 1.00 77.12 237 THR A O 1
ATOM 1913 N N . GLU A 1 238 ? -45.003 22.225 35.020 1.00 71.50 238 GLU A N 1
ATOM 1914 C CA . GLU A 1 238 ? -45.744 22.780 33.880 1.00 71.50 238 GLU A CA 1
ATOM 1915 C C . GLU A 1 238 ? -46.028 21.711 32.820 1.00 71.50 238 GLU A C 1
ATOM 1917 O O . GLU A 1 238 ? -47.147 21.608 32.330 1.00 71.50 238 GLU A O 1
ATOM 1922 N N . SER A 1 239 ? -45.070 20.822 32.544 1.00 63.97 239 SER A N 1
ATOM 1923 C CA . SER A 1 239 ? -45.283 19.674 31.643 1.00 63.97 239 SER A CA 1
ATOM 1924 C C . SER A 1 239 ? -46.169 18.566 32.231 1.00 63.97 239 SER A C 1
ATOM 1926 O O . SER A 1 239 ? -46.631 17.694 31.495 1.00 63.97 239 SER A O 1
ATOM 1928 N N . LYS A 1 240 ? -46.432 18.592 33.545 1.00 64.06 240 LYS A N 1
ATOM 1929 C CA . LYS A 1 240 ? -47.400 17.715 34.228 1.00 64.06 240 LYS A CA 1
ATOM 1930 C C . LYS A 1 240 ? -48.753 18.381 34.476 1.00 64.06 240 LYS A C 1
ATOM 1932 O O . LYS A 1 240 ? -49.629 17.731 35.051 1.00 64.06 240 LYS A O 1
ATOM 1937 N N . ALA A 1 241 ? -48.943 19.635 34.067 1.00 59.19 241 ALA A N 1
ATOM 1938 C CA . ALA A 1 241 ? -50.258 20.253 34.102 1.00 59.19 241 ALA A CA 1
ATOM 1939 C C . ALA A 1 241 ? -51.182 19.503 33.118 1.00 59.19 241 ALA A C 1
ATOM 1941 O O . ALA A 1 241 ? -50.799 19.290 31.965 1.00 59.19 241 ALA A O 1
ATOM 1942 N N . PRO A 1 242 ? -52.370 19.044 33.552 1.00 58.00 242 PRO A N 1
ATOM 1943 C CA . PRO A 1 242 ? -53.288 18.337 32.672 1.00 58.00 242 PRO A CA 1
ATOM 1944 C C . PRO A 1 242 ? -53.717 19.256 31.521 1.00 58.00 242 PRO A C 1
ATOM 1946 O O . PRO A 1 242 ? -54.215 20.359 31.747 1.00 58.00 242 PRO A O 1
ATOM 1949 N N . LEU A 1 243 ? -53.496 18.791 30.287 1.00 48.22 243 LEU A N 1
ATOM 1950 C CA . LEU A 1 243 ? -53.955 19.450 29.064 1.00 48.22 243 LEU A CA 1
ATOM 1951 C C . LEU A 1 243 ? -55.477 19.690 29.150 1.00 48.22 243 LEU A C 1
ATOM 1953 O O . LEU A 1 243 ? -56.195 18.766 29.542 1.00 48.22 243 LEU A O 1
ATOM 1957 N N . PRO A 1 244 ? -55.997 20.873 28.772 1.00 46.78 244 PRO A N 1
ATOM 1958 C CA . PRO A 1 244 ? -57.436 21.109 28.747 1.00 46.78 244 PRO A CA 1
ATOM 1959 C C . PRO A 1 244 ? -58.109 20.153 27.752 1.00 46.78 244 PRO A C 1
ATOM 1961 O O . PRO A 1 244 ? -57.779 20.133 26.564 1.00 46.78 244 PRO A O 1
ATOM 1964 N N . GLU A 1 245 ? -59.036 19.338 28.264 1.00 45.47 245 GLU A N 1
ATOM 1965 C CA . GLU A 1 245 ? -59.810 18.359 27.501 1.00 45.47 245 GLU A CA 1
ATOM 1966 C C . GLU A 1 245 ? -60.552 19.028 26.341 1.00 45.47 245 GLU A C 1
ATOM 1968 O O . GLU A 1 245 ? -61.397 19.907 26.525 1.00 45.47 245 GLU A O 1
ATOM 1973 N N . LYS A 1 246 ? -60.263 18.562 25.124 1.00 39.69 246 LYS A N 1
ATOM 1974 C CA . LYS A 1 246 ? -61.096 18.815 23.950 1.00 39.69 246 LYS A CA 1
ATOM 1975 C C . LYS A 1 246 ? -62.114 17.666 23.848 1.00 39.69 246 LYS A C 1
ATOM 1977 O O . LYS A 1 246 ? -61.698 16.507 23.897 1.00 39.69 246 LYS A O 1
ATOM 1982 N N . PRO A 1 247 ? -63.423 17.948 23.724 1.00 41.31 247 PRO A N 1
ATOM 1983 C CA . PRO A 1 247 ? -64.466 16.936 23.862 1.00 41.31 247 PRO A CA 1
ATOM 1984 C C . PRO A 1 247 ? -64.443 15.943 22.696 1.00 41.31 247 PRO A C 1
ATOM 1986 O O . PRO A 1 247 ? -64.488 16.333 21.528 1.00 41.31 247 PRO A O 1
ATOM 1989 N N . THR A 1 248 ? -64.387 14.654 23.022 1.00 37.94 248 THR A N 1
ATOM 1990 C CA . THR A 1 248 ? -64.606 13.540 22.087 1.00 37.94 248 THR A CA 1
ATOM 1991 C C . THR A 1 248 ? -66.063 13.074 22.168 1.00 37.94 248 THR A C 1
ATOM 1993 O O . THR A 1 248 ? -66.635 13.085 23.259 1.00 37.94 248 THR A O 1
ATOM 1996 N N . PRO A 1 249 ? -66.692 12.669 21.047 1.00 43.41 249 PRO A N 1
ATOM 1997 C CA . PRO A 1 249 ? -68.035 12.118 21.075 1.00 43.41 249 PRO A CA 1
ATOM 1998 C C . PRO A 1 249 ? -68.018 10.631 21.445 1.00 43.41 249 PRO A C 1
ATOM 2000 O O . PRO A 1 249 ? -67.123 9.869 21.080 1.00 43.41 249 PRO A O 1
ATOM 2003 N N . GLU A 1 250 ? -69.055 10.270 22.187 1.00 42.75 250 GLU A N 1
ATOM 2004 C CA . GLU A 1 250 ? -69.350 8.984 22.806 1.00 42.75 250 GLU A CA 1
ATOM 2005 C C . GLU A 1 250 ? -69.401 7.804 21.824 1.00 42.75 250 GLU A C 1
ATOM 2007 O O . GLU A 1 250 ? -70.043 7.884 20.777 1.00 42.75 250 GLU A O 1
ATOM 2012 N N . LEU A 1 251 ? -68.882 6.645 22.245 1.00 33.94 251 LEU A N 1
ATOM 2013 C CA . LEU A 1 251 ? -69.472 5.359 21.874 1.00 33.94 251 LEU A CA 1
ATOM 2014 C C . LEU A 1 251 ? -69.303 4.329 22.997 1.00 33.94 251 LEU A C 1
ATOM 2016 O O . LEU A 1 251 ? -68.268 4.226 23.647 1.00 33.94 251 LEU A O 1
ATOM 2020 N N . ARG A 1 252 ? -70.415 3.641 23.250 1.00 37.03 252 ARG A N 1
ATOM 2021 C CA . ARG A 1 252 ? -70.763 2.866 24.444 1.00 37.03 252 ARG A CA 1
ATOM 2022 C C . ARG A 1 252 ? -70.327 1.395 24.367 1.00 37.03 252 ARG A C 1
ATOM 2024 O O . ARG A 1 252 ? -70.168 0.856 23.276 1.00 37.03 252 ARG A O 1
ATOM 2031 N N . SER A 1 253 ? -70.409 0.752 25.541 1.00 33.16 253 SER A N 1
ATOM 2032 C CA . SER A 1 253 ? -70.554 -0.697 25.837 1.00 33.16 253 SER A CA 1
ATOM 2033 C C . SER A 1 253 ? -69.270 -1.542 25.760 1.00 33.16 253 SER A C 1
ATOM 2035 O O . SER A 1 253 ? -68.431 -1.287 24.912 1.00 33.16 253 SER A O 1
ATOM 2037 N N . SER A 1 254 ? -69.016 -2.547 26.606 1.00 31.52 254 SER A N 1
ATOM 2038 C CA . SER A 1 254 ? -69.853 -3.265 27.579 1.00 31.52 254 SER A CA 1
ATOM 2039 C C . SER A 1 254 ? -68.987 -3.922 28.675 1.00 31.52 254 SER A C 1
ATOM 2041 O O . SER A 1 254 ? -67.824 -4.223 28.429 1.00 31.52 254 SER A O 1
ATOM 2043 N N . GLU A 1 255 ? -69.615 -4.164 29.833 1.00 35.62 255 GLU A N 1
ATOM 2044 C CA . GLU A 1 255 ? -69.477 -5.340 30.725 1.00 35.62 255 GLU A CA 1
ATOM 2045 C C . GLU A 1 255 ? -68.096 -5.716 31.306 1.00 35.62 255 GLU A C 1
ATOM 2047 O O . GLU A 1 255 ? -67.159 -6.123 30.633 1.00 35.62 255 GLU A O 1
ATOM 2052 N N . GLU A 1 256 ? -67.919 -5.503 32.614 1.00 36.00 256 GLU A N 1
ATOM 2053 C CA . GLU A 1 256 ? -68.111 -6.515 33.677 1.00 36.00 256 GLU A CA 1
ATOM 2054 C C . GLU A 1 256 ? -67.001 -7.577 33.750 1.00 36.00 256 GLU A C 1
ATOM 2056 O O . GLU A 1 256 ? -66.969 -8.541 32.991 1.00 36.00 256 GLU A O 1
ATOM 2061 N N . ARG A 1 257 ? -66.152 -7.458 34.781 1.00 33.50 257 ARG A N 1
ATOM 2062 C CA . ARG A 1 257 ? -65.883 -8.548 35.734 1.00 33.50 257 ARG A CA 1
ATOM 2063 C C . ARG A 1 257 ? -65.110 -8.037 36.944 1.00 33.50 257 ARG A C 1
ATOM 2065 O O . ARG A 1 257 ? -63.955 -7.629 36.866 1.00 33.50 257 ARG A O 1
ATOM 2072 N N . GLN A 1 258 ? -65.800 -8.085 38.075 1.00 35.06 258 GLN A N 1
ATOM 2073 C CA . GLN A 1 258 ? -65.235 -8.013 39.410 1.00 35.06 258 GLN A CA 1
ATOM 2074 C C . GLN A 1 258 ? -64.375 -9.255 39.670 1.00 35.06 258 GLN A C 1
ATOM 2076 O O . GLN A 1 258 ? -64.838 -10.373 39.466 1.00 35.06 258 GLN A O 1
ATOM 2081 N N . THR A 1 259 ? -63.185 -9.059 40.229 1.00 32.94 259 THR A N 1
ATOM 2082 C CA . THR A 1 259 ? -62.647 -9.957 41.257 1.00 32.94 259 THR A CA 1
ATOM 2083 C C . THR A 1 259 ? -61.839 -9.121 42.232 1.00 32.94 259 THR A C 1
ATOM 2085 O O . THR A 1 259 ? -60.763 -8.616 41.913 1.00 32.94 259 THR A O 1
ATOM 2088 N N . GLU A 1 260 ? -62.396 -8.964 43.425 1.00 37.12 260 GLU A N 1
ATOM 2089 C CA . GLU A 1 260 ? -61.696 -8.485 44.603 1.00 37.12 260 GLU A CA 1
ATOM 2090 C C . GLU A 1 260 ? -60.651 -9.524 45.028 1.00 37.12 260 GLU A C 1
ATOM 2092 O O . GLU A 1 260 ? -60.978 -10.690 45.246 1.00 37.12 260 GLU A O 1
ATOM 2097 N N . GLN A 1 261 ? -59.405 -9.102 45.245 1.00 32.47 261 GLN A N 1
ATOM 2098 C CA . GLN A 1 261 ? -58.552 -9.794 46.205 1.00 32.47 261 GLN A CA 1
ATOM 2099 C C . GLN A 1 261 ? -57.674 -8.799 46.960 1.00 32.47 261 GLN A C 1
ATOM 2101 O O . GLN A 1 261 ? -56.677 -8.258 46.487 1.00 32.47 261 GLN A O 1
ATOM 2106 N N . LYS A 1 262 ? -58.124 -8.544 48.183 1.00 38.72 262 LYS A N 1
ATOM 2107 C CA . LYS A 1 262 ? -57.477 -7.770 49.231 1.00 38.72 262 LYS A CA 1
ATOM 2108 C C . LYS A 1 262 ? -56.302 -8.564 49.801 1.00 38.72 262 LYS A C 1
ATOM 2110 O O . LYS A 1 262 ? -56.534 -9.495 50.562 1.00 38.72 262 LYS A O 1
ATOM 2115 N N . THR A 1 263 ? -55.066 -8.122 49.573 1.00 33.41 263 THR A N 1
ATOM 2116 C CA . THR A 1 263 ? -53.956 -8.398 50.502 1.00 33.41 263 THR A CA 1
ATOM 2117 C C . THR A 1 263 ? -52.933 -7.267 50.533 1.00 33.41 263 THR A C 1
ATOM 2119 O O . THR A 1 263 ? -52.161 -7.072 49.605 1.00 33.41 263 THR A O 1
ATOM 2122 N N . ARG A 1 264 ? -52.923 -6.594 51.688 1.00 31.86 264 ARG A N 1
ATOM 2123 C CA . ARG A 1 264 ? -51.751 -6.141 52.450 1.00 31.86 264 ARG A CA 1
ATOM 2124 C C . ARG A 1 264 ? -50.736 -5.235 51.744 1.00 31.86 264 ARG A C 1
ATOM 2126 O O . ARG A 1 264 ? -49.789 -5.657 51.098 1.00 31.86 264 ARG A O 1
ATOM 2133 N N . THR A 1 265 ? -50.873 -3.964 52.096 1.00 41.44 265 THR A N 1
ATOM 2134 C CA . THR A 1 265 ? -49.796 -2.995 52.298 1.00 41.44 265 THR A CA 1
ATOM 2135 C C . THR A 1 265 ? -48.537 -3.613 52.926 1.00 41.44 265 THR A C 1
ATOM 2137 O O . THR A 1 265 ? -48.498 -3.859 54.132 1.00 41.44 265 THR A O 1
ATOM 2140 N N . THR A 1 266 ? -47.470 -3.747 52.141 1.00 36.06 266 THR A N 1
ATOM 2141 C CA . THR A 1 266 ? -46.092 -3.643 52.635 1.00 36.06 266 THR A CA 1
ATOM 2142 C C . THR A 1 266 ? -45.318 -2.676 51.752 1.00 36.06 266 THR A C 1
ATOM 2144 O O . THR A 1 266 ? -44.986 -2.937 50.600 1.00 36.06 266 THR A O 1
ATOM 2147 N N . ARG A 1 267 ? -45.092 -1.509 52.347 1.00 44.09 267 ARG A N 1
ATOM 2148 C CA . ARG A 1 267 ? -44.102 -0.475 52.053 1.00 44.09 267 ARG A CA 1
ATOM 2149 C C . ARG A 1 267 ? -42.864 -1.016 51.309 1.00 44.09 267 ARG A C 1
ATOM 2151 O O . ARG A 1 267 ? -41.917 -1.468 51.938 1.00 44.09 267 ARG A O 1
ATOM 2158 N N . HIS A 1 268 ? -42.833 -0.888 49.983 1.00 39.94 268 HIS A N 1
ATOM 2159 C CA . HIS A 1 268 ? -41.606 -0.996 49.185 1.00 39.94 268 HIS A CA 1
ATOM 2160 C C . HIS A 1 268 ? -41.338 0.331 48.472 1.00 39.94 268 HIS A C 1
ATOM 2162 O O . HIS A 1 268 ? -41.522 0.467 47.266 1.00 39.94 268 HIS A O 1
ATOM 2168 N N . HIS A 1 269 ? -40.882 1.328 49.234 1.00 41.91 269 HIS A N 1
ATOM 2169 C CA . HIS A 1 269 ? -40.319 2.553 48.656 1.00 41.91 269 HIS A CA 1
ATOM 2170 C C . HIS A 1 269 ? -38.924 2.342 48.033 1.00 41.91 269 HIS A C 1
ATOM 2172 O O . HIS A 1 269 ? -38.498 3.173 47.250 1.00 41.91 269 HIS A O 1
ATOM 2178 N N . GLY A 1 270 ? -38.260 1.200 48.260 1.00 44.41 270 GLY A N 1
ATOM 2179 C CA . GLY A 1 270 ? -36.913 0.935 47.725 1.00 44.41 270 GLY A CA 1
ATOM 2180 C C . GLY A 1 270 ? -36.830 0.391 46.288 1.00 44.41 270 GLY A C 1
ATOM 2181 O O . GLY A 1 270 ? -35.737 0.287 45.746 1.00 44.41 270 GLY A O 1
ATOM 2182 N N . SER A 1 271 ? -37.944 0.022 45.638 1.00 49.06 271 SER A N 1
ATOM 2183 C CA . SER A 1 271 ? -37.893 -0.621 44.303 1.00 49.06 271 SER A CA 1
ATOM 2184 C C . SER A 1 271 ? -37.985 0.369 43.132 1.00 49.06 271 SER A C 1
ATOM 2186 O O . SER A 1 271 ? -37.515 0.081 42.031 1.00 49.06 271 SER A O 1
ATOM 2188 N N . ARG A 1 272 ? -38.561 1.560 43.349 1.00 49.97 272 ARG A N 1
ATOM 2189 C CA . ARG A 1 272 ? -38.720 2.574 42.293 1.00 49.97 272 ARG A CA 1
ATOM 2190 C C . ARG A 1 272 ? -37.426 3.352 42.041 1.00 49.97 272 ARG A C 1
ATOM 2192 O O . ARG A 1 272 ? -37.126 3.647 40.891 1.00 49.97 272 ARG A O 1
ATOM 2199 N N . GLU A 1 273 ? -36.644 3.604 43.087 1.00 52.53 273 GLU A N 1
ATOM 2200 C CA . GLU A 1 273 ? -35.335 4.263 42.998 1.00 52.53 273 GLU A CA 1
ATOM 2201 C C . GLU A 1 273 ? -34.294 3.360 42.333 1.00 52.53 273 GLU A C 1
ATOM 2203 O O . GLU A 1 273 ? -33.598 3.830 41.444 1.00 52.53 273 GLU A O 1
ATOM 2208 N N . ALA A 1 274 ? -34.271 2.057 42.647 1.00 53.38 274 ALA A N 1
ATOM 2209 C CA . ALA A 1 274 ? -33.386 1.080 42.001 1.00 53.38 274 ALA A CA 1
ATOM 2210 C C . ALA A 1 274 ? -33.671 0.900 40.495 1.00 53.38 274 ALA A C 1
ATOM 2212 O O . ALA A 1 274 ? -32.755 0.730 39.693 1.00 53.38 274 ALA A O 1
ATOM 2213 N N . LYS A 1 275 ? -34.946 0.966 40.082 1.00 55.78 275 LYS A N 1
ATOM 2214 C CA . LYS A 1 275 ? -35.322 0.956 38.656 1.00 55.78 275 LYS A CA 1
ATOM 2215 C C . LYS A 1 275 ? -34.990 2.278 37.963 1.00 55.78 275 LYS A C 1
ATOM 2217 O O . LYS A 1 275 ? -34.589 2.258 36.805 1.00 55.78 275 LYS A O 1
ATOM 2222 N N . ALA A 1 276 ? -35.131 3.407 38.661 1.00 58.59 276 ALA A N 1
ATOM 2223 C CA . ALA A 1 276 ? -34.774 4.721 38.135 1.00 58.59 276 ALA A CA 1
ATOM 2224 C C . ALA A 1 276 ? -33.254 4.890 37.979 1.00 58.59 276 ALA A C 1
ATOM 2226 O O . ALA A 1 276 ? -32.826 5.443 36.972 1.00 58.59 276 ALA A O 1
ATOM 2227 N N . THR A 1 277 ? -32.436 4.377 38.906 1.00 58.47 277 THR A N 1
ATOM 2228 C CA . THR A 1 277 ? -30.968 4.377 38.779 1.00 58.47 277 THR A CA 1
ATOM 2229 C C . THR A 1 277 ? -30.477 3.424 37.697 1.00 58.47 277 THR A C 1
ATOM 2231 O O . THR A 1 277 ? -29.577 3.806 36.960 1.00 58.47 277 THR A O 1
ATOM 2234 N N . LEU A 1 278 ? -31.092 2.246 37.524 1.00 60.12 278 LEU A N 1
ATOM 2235 C CA . LEU A 1 278 ? -30.783 1.343 36.404 1.00 60.12 278 LEU A CA 1
ATOM 2236 C C . LEU A 1 278 ? -31.158 1.939 35.038 1.00 60.12 278 LEU A C 1
ATOM 2238 O O . LEU A 1 278 ? -30.400 1.811 34.083 1.00 60.12 278 LEU A O 1
ATOM 2242 N N . LEU A 1 279 ? -32.297 2.629 34.933 1.00 63.81 279 LEU A N 1
ATOM 2243 C CA . LEU A 1 279 ? -32.652 3.377 33.721 1.00 63.81 279 LEU A CA 1
ATOM 2244 C C . LEU A 1 279 ? -31.656 4.513 33.455 1.00 63.81 279 LEU A C 1
ATOM 2246 O O . LEU A 1 279 ? -31.209 4.669 32.325 1.00 63.81 279 LEU A O 1
ATOM 2250 N N . ASN A 1 280 ? -31.235 5.237 34.498 1.00 66.81 280 ASN A N 1
ATOM 2251 C CA . ASN A 1 280 ? -30.248 6.313 34.381 1.00 66.81 280 ASN A CA 1
ATOM 2252 C C . ASN A 1 280 ? -28.870 5.796 33.937 1.00 66.81 280 ASN A C 1
ATOM 2254 O O . ASN A 1 280 ? -28.192 6.462 33.163 1.00 66.81 280 ASN A O 1
ATOM 2258 N N . THR A 1 281 ? -28.438 4.619 34.403 1.00 64.44 281 THR A N 1
ATOM 2259 C CA . THR A 1 281 ? -27.156 4.026 33.989 1.00 64.44 281 THR A CA 1
ATOM 2260 C C . THR A 1 281 ? -27.220 3.446 32.580 1.00 64.44 281 THR A C 1
ATOM 2262 O O . THR A 1 281 ? -26.265 3.604 31.823 1.00 64.44 281 THR A O 1
ATOM 2265 N N . ILE A 1 282 ? -28.342 2.843 32.177 1.00 68.81 282 ILE A N 1
ATOM 2266 C CA . ILE A 1 282 ? -28.556 2.405 30.789 1.00 68.81 282 ILE A CA 1
ATOM 2267 C C . ILE A 1 282 ? -28.538 3.615 29.845 1.00 68.81 282 ILE A C 1
ATOM 2269 O O . ILE A 1 282 ? -27.858 3.586 28.821 1.00 68.81 282 ILE A O 1
ATOM 2273 N N . GLU A 1 283 ? -29.215 4.700 30.214 1.00 73.00 283 GLU A N 1
ATOM 2274 C CA . GLU A 1 283 ? -29.305 5.917 29.406 1.00 73.00 283 GLU A CA 1
ATOM 2275 C C . GLU A 1 283 ? -27.987 6.700 29.350 1.00 73.00 283 GLU A C 1
ATOM 2277 O O . GLU A 1 283 ? -27.596 7.160 28.280 1.00 73.00 283 GLU A O 1
ATOM 2282 N N . LYS A 1 284 ? -27.243 6.790 30.460 1.00 70.75 284 LYS A N 1
ATOM 2283 C CA . LYS A 1 284 ? -25.972 7.534 30.507 1.00 70.75 284 LYS A CA 1
ATOM 2284 C C . LYS A 1 284 ? -24.750 6.754 30.039 1.00 70.75 284 LYS A C 1
ATOM 2286 O O . LYS A 1 284 ? -23.775 7.377 29.634 1.00 70.75 284 LYS A O 1
ATOM 2291 N N . ILE A 1 285 ? -24.751 5.424 30.140 1.00 70.44 285 ILE A N 1
ATOM 2292 C CA . ILE A 1 285 ? -23.542 4.615 29.906 1.00 70.44 285 ILE A CA 1
ATOM 2293 C C . ILE A 1 285 ? -23.722 3.674 28.719 1.00 70.44 285 ILE A C 1
ATOM 2295 O O . ILE A 1 285 ? -22.823 3.563 27.889 1.00 70.44 285 ILE A O 1
ATOM 2299 N N . VAL A 1 286 ? -24.860 2.983 28.620 1.00 73.00 286 VAL A N 1
ATOM 2300 C CA . VAL A 1 286 ? -25.054 1.934 27.606 1.00 73.00 286 VAL A CA 1
ATOM 2301 C C . VAL A 1 286 ? -25.489 2.529 26.269 1.00 73.00 286 VAL A C 1
ATOM 2303 O O . VAL A 1 286 ? -24.902 2.195 25.245 1.00 73.00 286 VAL A O 1
ATOM 2306 N N . LEU A 1 287 ? -26.457 3.448 26.267 1.00 73.88 287 LEU A N 1
ATOM 2307 C CA . LEU A 1 287 ? -26.951 4.125 25.063 1.00 73.88 287 LEU A CA 1
ATOM 2308 C C . LEU A 1 287 ? -25.858 4.879 24.279 1.00 73.88 287 LEU A C 1
ATOM 2310 O O . LEU A 1 287 ? -25.726 4.611 23.084 1.00 73.88 287 LEU A O 1
ATOM 2314 N N . PRO A 1 288 ? -25.021 5.735 24.899 1.00 74.56 288 PRO A N 1
ATOM 2315 C CA . PRO A 1 288 ? -23.944 6.407 24.172 1.00 74.56 288 PRO A CA 1
ATOM 2316 C C . PRO A 1 288 ? -22.857 5.438 23.692 1.00 74.56 288 PRO A C 1
ATOM 2318 O O . PRO A 1 288 ? -22.309 5.628 22.610 1.00 74.56 288 PRO A O 1
ATOM 2321 N N . LYS A 1 289 ? -22.573 4.349 24.424 1.00 72.25 289 LYS A N 1
ATOM 2322 C CA . LYS A 1 289 ? -21.655 3.303 23.938 1.00 72.25 289 LYS A CA 1
ATOM 2323 C C . LYS A 1 289 ? -22.221 2.554 22.730 1.00 72.25 289 LYS A C 1
ATOM 2325 O O . LYS A 1 289 ? -21.477 2.293 21.790 1.00 72.25 289 LYS A O 1
ATOM 2330 N N . LEU A 1 290 ? -23.522 2.263 22.723 1.00 74.81 290 LEU A N 1
ATOM 2331 C CA . LEU A 1 290 ? -24.204 1.631 21.593 1.00 74.81 290 LEU A CA 1
ATOM 2332 C C . LEU A 1 290 ? -24.246 2.564 20.370 1.00 74.81 290 LEU A C 1
ATOM 2334 O O . LEU A 1 290 ? -23.997 2.129 19.248 1.00 74.81 290 LEU A O 1
ATOM 2338 N N . GLN A 1 291 ? -24.495 3.860 20.588 1.00 76.19 291 GLN A N 1
ATOM 2339 C CA . GLN A 1 291 ? -24.428 4.881 19.540 1.00 76.19 291 GLN A CA 1
ATOM 2340 C C . GLN A 1 291 ? -23.007 5.007 18.979 1.00 76.19 291 GLN A C 1
ATOM 2342 O O . GLN A 1 291 ? -22.835 4.920 17.766 1.00 76.19 291 GLN A O 1
ATOM 2347 N N . ASN A 1 292 ? -21.981 5.092 19.829 1.00 74.31 292 ASN A N 1
ATOM 2348 C CA . ASN A 1 292 ? -20.581 5.130 19.394 1.00 74.31 292 ASN A CA 1
ATOM 2349 C C . ASN A 1 292 ? -20.170 3.861 18.635 1.00 74.31 292 ASN A C 1
ATOM 2351 O O . ASN A 1 292 ? -19.441 3.948 17.650 1.00 74.31 292 ASN A O 1
ATOM 2355 N N . GLN A 1 293 ? -20.672 2.691 19.037 1.00 79.88 293 GLN A N 1
ATOM 2356 C CA . GLN A 1 293 ? -20.462 1.444 18.303 1.00 79.88 293 GLN A CA 1
ATOM 2357 C C . GLN A 1 293 ? -21.129 1.484 16.922 1.00 79.88 293 GLN A C 1
ATOM 2359 O O . GLN A 1 293 ? -20.505 1.089 15.941 1.00 79.88 293 GLN A O 1
ATOM 2364 N N . SER A 1 294 ? -22.359 1.998 16.823 1.00 79.56 294 SER A N 1
ATOM 2365 C CA . SER A 1 294 ? -23.056 2.139 15.537 1.00 79.56 294 SER A CA 1
ATOM 2366 C C . SER A 1 294 ? -22.356 3.129 14.597 1.00 79.56 294 SER A C 1
ATOM 2368 O O . SER A 1 294 ? -22.222 2.858 13.407 1.00 79.56 294 SER A O 1
ATOM 2370 N N . VAL A 1 295 ? -21.826 4.229 15.140 1.00 81.88 295 VAL A N 1
ATOM 2371 C CA . VAL A 1 295 ? -21.047 5.225 14.392 1.00 81.88 295 VAL A CA 1
ATOM 2372 C C . VAL A 1 295 ? -19.711 4.630 13.945 1.00 81.88 295 VAL A C 1
ATOM 2374 O O . VAL A 1 295 ? -19.342 4.756 12.782 1.00 81.88 295 VAL A O 1
ATOM 2377 N N . SER A 1 296 ? -19.011 3.904 14.820 1.00 81.00 296 SER A N 1
ATOM 2378 C CA . SER A 1 296 ? -17.776 3.195 14.465 1.00 81.00 296 SER A CA 1
ATOM 2379 C C . SER A 1 296 ? -18.011 2.140 13.382 1.00 81.00 296 SER A C 1
ATOM 2381 O O . SER A 1 296 ? -17.235 2.061 12.433 1.00 81.00 296 SER A O 1
ATOM 2383 N N . GLN A 1 297 ? -19.104 1.381 13.465 1.00 85.31 297 GLN A N 1
ATOM 2384 C CA . GLN A 1 297 ? -19.475 0.419 12.432 1.00 85.31 297 GLN A CA 1
ATOM 2385 C C . GLN A 1 297 ? -19.789 1.116 11.102 1.00 85.31 297 GLN A C 1
ATOM 2387 O O . GLN A 1 297 ? -19.332 0.651 10.061 1.00 85.31 297 GLN A O 1
ATOM 2392 N N . ALA A 1 298 ? -20.497 2.249 11.124 1.00 86.06 298 ALA A N 1
ATOM 2393 C CA . ALA A 1 298 ? -20.744 3.048 9.926 1.00 86.06 298 ALA A CA 1
ATOM 2394 C C . ALA A 1 298 ? -19.439 3.583 9.309 1.00 86.06 298 ALA A C 1
ATOM 2396 O O . ALA A 1 298 ? -19.277 3.538 8.093 1.00 86.06 298 ALA A O 1
ATOM 2397 N N . HIS A 1 299 ? -18.475 4.019 10.129 1.00 87.69 299 HIS A N 1
ATOM 2398 C CA . HIS A 1 299 ? -17.151 4.426 9.649 1.00 87.69 299 HIS A CA 1
ATOM 2399 C C . HIS A 1 299 ? -16.357 3.268 9.041 1.00 87.69 299 HIS A C 1
ATOM 2401 O O . HIS A 1 299 ? -15.680 3.475 8.039 1.00 87.69 299 HIS A O 1
ATOM 2407 N N . LEU A 1 300 ? -16.443 2.060 9.608 1.00 91.69 300 LEU A N 1
ATOM 2408 C CA . LEU A 1 300 ? -15.795 0.874 9.043 1.00 91.69 300 LEU A CA 1
ATOM 2409 C C . LEU A 1 300 ? -16.400 0.489 7.692 1.00 91.69 300 LEU A C 1
ATOM 2411 O O . LEU A 1 300 ? -15.654 0.218 6.759 1.00 91.69 300 LEU A O 1
ATOM 2415 N N . VAL A 1 301 ? -17.730 0.516 7.572 1.00 90.94 301 VAL A N 1
ATOM 2416 C CA . VAL A 1 301 ? -18.418 0.252 6.299 1.00 90.94 301 VAL A CA 1
ATOM 2417 C C . VAL A 1 301 ? -18.047 1.309 5.261 1.00 90.94 301 VAL A C 1
ATOM 2419 O O . VAL A 1 301 ? -17.678 0.960 4.149 1.00 90.94 301 VAL A O 1
ATOM 2422 N N . PHE A 1 302 ? -18.050 2.590 5.633 1.00 93.25 302 PHE A N 1
ATOM 2423 C CA . PHE A 1 302 ? -17.632 3.668 4.737 1.00 93.25 302 PHE A CA 1
ATOM 2424 C C . PHE A 1 302 ? -16.166 3.529 4.294 1.00 93.25 302 PHE A C 1
ATOM 24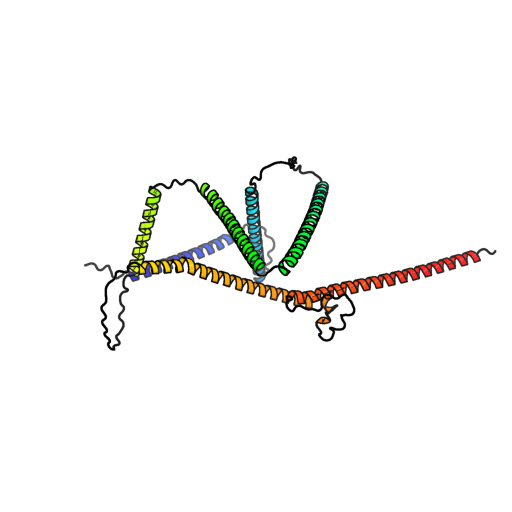26 O O . PHE A 1 302 ? -15.847 3.734 3.125 1.00 93.25 302 PHE A O 1
ATOM 2433 N N . ALA A 1 303 ? -15.265 3.162 5.210 1.00 92.00 303 ALA A N 1
ATOM 2434 C CA . ALA A 1 303 ? -13.862 2.930 4.886 1.00 92.00 303 ALA A CA 1
ATOM 2435 C C . ALA A 1 303 ? -13.682 1.733 3.940 1.00 92.00 303 ALA A C 1
ATOM 2437 O O . ALA A 1 303 ? -12.875 1.818 3.015 1.00 92.00 303 ALA A O 1
ATOM 2438 N N . ASP A 1 304 ? -14.442 0.653 4.137 1.00 92.88 304 ASP A N 1
ATOM 2439 C CA . ASP A 1 304 ? -14.431 -0.510 3.248 1.00 92.88 304 ASP A CA 1
ATOM 2440 C C . ASP A 1 304 ? -14.994 -0.160 1.864 1.00 92.88 304 ASP A C 1
ATOM 2442 O O . ASP A 1 304 ? -14.342 -0.412 0.857 1.00 92.88 304 ASP A O 1
ATOM 2446 N N . GLU A 1 305 ? -16.133 0.534 1.789 1.00 93.06 305 GLU A N 1
ATOM 2447 C CA . GLU A 1 305 ? -16.686 1.035 0.524 1.00 93.06 305 GLU A CA 1
ATOM 2448 C C . GLU A 1 305 ? -15.689 1.933 -0.215 1.00 93.06 305 GLU A C 1
ATOM 2450 O O . GLU A 1 305 ? -15.511 1.817 -1.430 1.00 93.06 305 GLU A O 1
ATOM 2455 N N . GLN A 1 306 ? -15.000 2.820 0.503 1.00 93.19 306 GLN A N 1
ATOM 2456 C CA . GLN A 1 306 ? -13.987 3.677 -0.096 1.00 93.19 306 GLN A CA 1
ATOM 2457 C C . GLN A 1 306 ? -12.776 2.872 -0.579 1.00 93.19 306 GLN A C 1
ATOM 2459 O O . GLN A 1 306 ? -12.281 3.132 -1.675 1.00 93.19 306 GLN A O 1
ATOM 2464 N N . LEU A 1 307 ? -12.341 1.859 0.172 1.00 92.50 307 LEU A N 1
ATOM 2465 C CA . LEU A 1 307 ? -11.271 0.956 -0.243 1.00 92.50 307 LEU A CA 1
ATOM 2466 C C . LEU A 1 307 ? -11.661 0.160 -1.493 1.00 92.50 307 LEU A C 1
ATOM 2468 O O . LEU A 1 307 ? -10.874 0.098 -2.434 1.00 92.50 307 LEU A O 1
ATOM 2472 N N . GLN A 1 308 ? -12.879 -0.382 -1.553 1.00 91.25 308 GLN A N 1
ATOM 2473 C CA . GLN A 1 308 ? -13.395 -1.090 -2.730 1.00 91.25 308 GLN A CA 1
ATOM 2474 C C . GLN A 1 308 ? -13.488 -0.168 -3.951 1.00 91.25 308 GLN A C 1
ATOM 2476 O O . GLN A 1 308 ? -13.132 -0.565 -5.061 1.00 91.25 308 GLN A O 1
ATOM 2481 N N . ASN A 1 309 ? -13.909 1.085 -3.759 1.00 94.00 309 ASN A N 1
ATOM 2482 C CA . ASN A 1 309 ? -13.951 2.082 -4.827 1.00 94.00 309 ASN A CA 1
ATOM 2483 C C . ASN A 1 309 ? -12.551 2.413 -5.362 1.00 94.00 309 ASN A C 1
ATOM 2485 O O . ASN A 1 309 ? -12.358 2.478 -6.578 1.00 94.00 309 ASN A O 1
ATOM 2489 N N . GLU A 1 310 ? -11.566 2.601 -4.483 1.00 93.44 310 GLU A N 1
ATOM 2490 C CA . GLU A 1 310 ? -10.175 2.834 -4.889 1.00 93.44 310 GLU A CA 1
ATOM 2491 C C . GLU A 1 310 ? -9.559 1.594 -5.555 1.00 93.44 310 GLU A C 1
ATOM 2493 O O . GLU A 1 310 ? -8.883 1.704 -6.581 1.00 93.44 310 GLU A O 1
ATOM 2498 N N . LEU A 1 311 ? -9.857 0.394 -5.057 1.00 92.31 311 LEU A N 1
ATOM 2499 C CA . LEU A 1 311 ? -9.435 -0.864 -5.671 1.00 92.31 311 LEU A CA 1
ATOM 2500 C C . LEU A 1 311 ? -10.038 -1.028 -7.077 1.00 92.31 311 LEU A C 1
ATOM 2502 O O . LEU A 1 311 ? -9.325 -1.332 -8.031 1.00 92.31 311 LEU A O 1
ATOM 2506 N N . GLY A 1 312 ? -11.323 -0.719 -7.256 1.00 91.44 312 GLY A N 1
ATOM 2507 C CA . GLY A 1 312 ? -11.964 -0.701 -8.572 1.00 91.44 312 GLY A CA 1
ATOM 2508 C C . GLY A 1 312 ? -11.360 0.344 -9.518 1.00 91.44 312 GLY A C 1
ATOM 2509 O O . GLY A 1 312 ? -11.120 0.058 -10.692 1.00 91.44 312 GLY A O 1
ATOM 2510 N N . ARG A 1 313 ? -11.053 1.551 -9.019 1.00 92.94 313 ARG A N 1
ATOM 2511 C CA . ARG A 1 313 ? -10.393 2.612 -9.805 1.00 92.94 313 ARG A CA 1
ATOM 2512 C C . ARG A 1 313 ? -8.999 2.205 -10.263 1.00 92.94 313 ARG A C 1
ATOM 2514 O O . ARG A 1 313 ? -8.677 2.388 -11.436 1.00 92.94 313 ARG A O 1
ATOM 2521 N N . THR A 1 314 ? -8.191 1.651 -9.365 1.00 91.25 314 THR A N 1
ATOM 2522 C CA . THR A 1 314 ? -6.828 1.203 -9.685 1.00 91.25 314 THR A CA 1
ATOM 2523 C C . THR A 1 314 ? -6.846 0.064 -10.694 1.00 91.25 314 THR A C 1
ATOM 2525 O O . THR A 1 314 ? -6.091 0.111 -11.662 1.00 91.25 314 THR A O 1
ATOM 2528 N N . ILE A 1 315 ? -7.761 -0.897 -10.549 1.00 90.12 315 ILE A N 1
ATOM 2529 C CA . ILE A 1 315 ? -7.979 -1.964 -11.530 1.00 90.12 315 ILE A CA 1
ATOM 2530 C C . ILE A 1 315 ? -8.327 -1.400 -12.910 1.00 90.12 315 ILE A C 1
ATOM 2532 O O . ILE A 1 315 ? -7.680 -1.755 -13.892 1.00 90.12 315 ILE A O 1
ATOM 2536 N N . ASN A 1 316 ? -9.307 -0.498 -12.992 1.00 91.50 316 ASN A N 1
ATOM 2537 C CA . ASN A 1 316 ? -9.717 0.091 -14.268 1.00 91.50 316 ASN A CA 1
ATOM 2538 C C . ASN A 1 316 ? -8.583 0.899 -14.912 1.00 91.50 316 ASN A C 1
ATOM 2540 O O . ASN A 1 316 ? -8.416 0.887 -16.130 1.00 91.50 316 ASN A O 1
ATOM 2544 N N . MET A 1 317 ? -7.786 1.594 -14.097 1.00 92.62 317 MET A N 1
ATOM 2545 C CA . MET A 1 317 ? -6.607 2.313 -14.568 1.00 92.62 317 MET A CA 1
ATOM 2546 C C . MET A 1 317 ? -5.544 1.350 -15.107 1.00 92.62 317 MET A C 1
ATOM 2548 O O . MET A 1 317 ? -4.983 1.616 -16.165 1.00 92.62 317 MET A O 1
ATOM 2552 N N . LEU A 1 318 ? -5.296 0.229 -14.424 1.00 89.44 318 LEU A N 1
ATOM 2553 C CA . LEU A 1 318 ? -4.385 -0.834 -14.864 1.00 89.44 318 LEU A CA 1
ATOM 2554 C C . LEU A 1 318 ? -4.846 -1.504 -16.162 1.00 89.44 318 LEU A C 1
ATOM 2556 O O . LEU A 1 318 ? -4.008 -1.767 -17.020 1.00 89.44 318 LEU A O 1
ATOM 2560 N N . ASP A 1 319 ? -6.146 -1.752 -16.322 1.00 87.44 319 ASP A N 1
ATOM 2561 C CA . ASP A 1 319 ? -6.707 -2.305 -17.560 1.00 87.44 319 ASP A CA 1
ATOM 2562 C C . ASP A 1 319 ? -6.548 -1.316 -18.719 1.00 87.44 319 ASP A C 1
ATOM 2564 O O . ASP A 1 319 ? -6.031 -1.682 -19.772 1.00 87.44 319 ASP A O 1
ATOM 2568 N N . ARG A 1 320 ? -6.865 -0.034 -18.497 1.00 91.56 320 ARG A N 1
ATOM 2569 C CA . ARG A 1 320 ? -6.673 1.016 -19.505 1.00 91.56 320 ARG A CA 1
ATOM 2570 C C . ARG A 1 320 ? -5.202 1.203 -19.884 1.00 91.56 320 ARG A C 1
ATOM 2572 O O . ARG A 1 320 ? -4.879 1.299 -21.063 1.00 91.56 320 ARG A O 1
ATOM 2579 N N . LEU A 1 321 ? -4.307 1.231 -18.895 1.00 90.50 321 LEU A N 1
ATOM 2580 C CA . LEU A 1 321 ? -2.860 1.231 -19.127 1.00 90.50 321 LEU A CA 1
ATOM 2581 C C . LEU A 1 321 ? -2.443 -0.004 -19.925 1.00 90.50 321 LEU A C 1
ATOM 2583 O O . LEU A 1 321 ? -1.553 0.088 -20.762 1.00 90.50 321 LEU A O 1
ATOM 2587 N N . GLY A 1 322 ? -3.073 -1.151 -19.669 1.00 85.00 322 GLY A N 1
ATOM 2588 C CA . GLY A 1 322 ? -2.840 -2.389 -20.399 1.00 85.00 322 GLY A CA 1
ATOM 2589 C C . GLY A 1 322 ? -3.211 -2.281 -21.874 1.00 85.00 322 GLY A C 1
ATOM 2590 O O . GLY A 1 322 ? -2.408 -2.657 -22.726 1.00 85.00 322 GLY A O 1
ATOM 2591 N N . ASP A 1 323 ? -4.380 -1.713 -22.168 1.00 85.19 323 ASP A N 1
ATOM 2592 C CA . ASP A 1 323 ? -4.865 -1.498 -23.534 1.00 85.19 323 ASP A CA 1
ATOM 2593 C C . ASP A 1 323 ? -3.986 -0.500 -24.309 1.00 85.19 323 ASP A C 1
ATOM 2595 O O . ASP A 1 323 ? -3.706 -0.698 -25.494 1.00 85.19 323 ASP A O 1
ATOM 2599 N N . GLU A 1 324 ? -3.507 0.550 -23.633 1.00 89.94 324 GLU A N 1
ATOM 2600 C CA . GLU A 1 324 ? -2.636 1.585 -24.209 1.00 89.94 324 GLU A CA 1
ATOM 2601 C C . GLU A 1 324 ? -1.157 1.145 -24.311 1.00 89.94 324 GLU A C 1
ATOM 2603 O O . GLU A 1 324 ? -0.367 1.743 -25.048 1.00 89.94 324 GLU A O 1
ATOM 2608 N N . SER A 1 325 ? -0.756 0.086 -23.603 1.00 86.94 325 SER A N 1
ATOM 2609 C CA . SER A 1 325 ? 0.632 -0.372 -23.540 1.00 86.94 325 SER A CA 1
ATOM 2610 C C . SER A 1 325 ? 1.062 -1.146 -24.779 1.00 86.94 325 SER A C 1
ATOM 2612 O O . SER A 1 325 ? 0.641 -2.276 -25.025 1.00 86.94 325 SER A O 1
ATOM 2614 N N . GLN A 1 326 ? 2.032 -0.594 -25.502 1.00 85.50 326 GLN A N 1
ATOM 2615 C CA . GLN A 1 326 ? 2.696 -1.294 -26.605 1.00 85.50 326 GLN A CA 1
ATOM 2616 C C . GLN A 1 326 ? 3.525 -2.494 -26.122 1.00 85.50 326 GLN A C 1
ATOM 2618 O O . GLN A 1 326 ? 3.720 -3.451 -26.867 1.00 85.50 326 GLN A O 1
ATOM 2623 N N . LEU A 1 327 ? 3.989 -2.472 -24.867 1.00 86.19 327 LEU A N 1
ATOM 2624 C CA . LEU A 1 327 ? 4.798 -3.543 -24.286 1.00 86.19 327 LEU A CA 1
ATOM 2625 C C . LEU A 1 327 ? 3.974 -4.825 -24.107 1.00 86.19 327 LEU A C 1
ATOM 2627 O O . LEU A 1 327 ? 4.418 -5.908 -24.479 1.00 86.19 327 LEU A O 1
ATOM 2631 N N . LEU A 1 328 ? 2.751 -4.697 -23.586 1.00 83.69 328 LEU A N 1
ATOM 2632 C CA . LEU A 1 328 ? 1.844 -5.834 -23.410 1.00 83.69 328 LEU A CA 1
ATOM 2633 C C . LEU A 1 328 ? 1.298 -6.362 -24.739 1.00 83.69 328 LEU A C 1
ATOM 2635 O O . LEU A 1 328 ? 1.066 -7.563 -24.867 1.00 83.69 328 LEU A O 1
ATOM 2639 N N . GLN A 1 329 ? 1.128 -5.487 -25.733 1.00 82.75 329 GLN A N 1
ATOM 2640 C CA . GLN A 1 329 ? 0.773 -5.894 -27.093 1.00 82.75 329 GLN A CA 1
ATOM 2641 C C . GLN A 1 329 ? 1.916 -6.658 -27.780 1.00 82.75 329 GLN A C 1
ATOM 2643 O O . GLN A 1 329 ? 1.660 -7.628 -28.491 1.00 82.75 329 GLN A O 1
ATOM 2648 N N . ALA A 1 330 ? 3.170 -6.249 -27.554 1.00 81.62 330 ALA A N 1
ATOM 2649 C CA . ALA A 1 330 ? 4.351 -6.910 -28.109 1.00 81.62 330 ALA A CA 1
ATOM 2650 C C . ALA A 1 330 ? 4.660 -8.256 -27.430 1.00 81.62 330 ALA A C 1
ATOM 2652 O O . ALA A 1 330 ? 5.102 -9.192 -28.097 1.00 81.62 330 ALA A O 1
ATOM 2653 N N . PHE A 1 331 ? 4.394 -8.369 -26.124 1.00 80.88 331 PHE A N 1
ATOM 2654 C CA . PHE A 1 331 ? 4.631 -9.576 -25.328 1.00 80.88 331 PHE A CA 1
ATOM 2655 C C . PHE A 1 331 ? 3.344 -10.037 -24.626 1.00 80.88 331 PHE A C 1
ATOM 2657 O O . PHE A 1 331 ? 3.230 -9.944 -23.399 1.00 80.88 331 PHE A O 1
ATOM 2664 N N . PRO A 1 332 ? 2.353 -10.548 -25.381 1.00 76.19 332 PRO A N 1
ATOM 2665 C CA . PRO A 1 332 ? 1.116 -11.027 -24.791 1.00 76.19 332 PRO A CA 1
ATOM 2666 C C . PRO A 1 332 ? 1.401 -12.250 -23.919 1.00 76.19 332 PRO A C 1
ATOM 2668 O O . PRO A 1 332 ? 2.035 -13.217 -24.349 1.00 76.19 332 PRO A O 1
ATOM 2671 N N . ILE A 1 333 ? 0.887 -12.241 -22.689 1.00 65.31 333 ILE A N 1
ATOM 2672 C CA . ILE A 1 333 ? 0.948 -13.413 -21.817 1.00 65.31 333 ILE A CA 1
ATOM 2673 C C . ILE A 1 333 ? 0.152 -14.551 -22.472 1.00 65.31 333 ILE A C 1
ATOM 2675 O O . ILE A 1 333 ? -1.083 -14.570 -22.458 1.00 65.31 333 ILE A O 1
ATOM 2679 N N . LEU A 1 334 ? 0.849 -15.559 -22.987 1.00 56.81 334 LEU A N 1
ATOM 2680 C CA . LEU A 1 334 ? 0.225 -16.768 -23.535 1.00 56.81 334 LEU A CA 1
ATOM 2681 C C . LEU A 1 334 ? -0.555 -17.577 -22.475 1.00 56.81 334 LEU A C 1
ATOM 2683 O O . LEU A 1 334 ? -1.365 -18.426 -22.834 1.00 56.81 334 LEU A O 1
ATOM 2687 N N . ALA A 1 335 ? -0.385 -17.276 -21.182 1.00 49.59 335 ALA A N 1
ATOM 2688 C CA . ALA A 1 335 ? -1.096 -17.919 -20.075 1.00 49.59 335 ALA A CA 1
ATOM 2689 C C . ALA A 1 335 ? -2.574 -17.500 -19.915 1.00 49.59 335 ALA A C 1
ATOM 2691 O O . ALA A 1 335 ? -3.323 -18.216 -19.256 1.00 49.59 335 ALA A O 1
ATOM 2692 N N . ARG A 1 336 ? -3.047 -16.405 -20.543 1.00 51.72 336 ARG A N 1
ATOM 2693 C CA . ARG A 1 336 ? -4.503 -16.110 -20.585 1.00 51.72 336 ARG A CA 1
ATOM 2694 C C . ARG A 1 336 ? -5.265 -17.046 -21.530 1.00 51.72 336 ARG A C 1
ATOM 2696 O O . ARG A 1 336 ? -6.483 -17.161 -21.429 1.00 51.72 336 ARG A O 1
ATOM 2703 N N . SER A 1 337 ? -4.566 -17.737 -22.430 1.00 47.75 337 SER A N 1
ATOM 2704 C CA . SER A 1 337 ? -5.137 -18.799 -23.249 1.00 47.75 337 SER A CA 1
ATOM 2705 C C . SER A 1 337 ? -4.901 -20.133 -22.550 1.00 47.75 337 SER A C 1
ATOM 2707 O O . SER A 1 337 ? -3.806 -20.690 -22.612 1.00 47.75 337 SER A O 1
ATOM 2709 N N . GLY A 1 338 ? -5.944 -20.699 -21.938 1.00 47.75 338 GLY A N 1
ATOM 2710 C CA . GLY A 1 338 ? -5.914 -22.038 -21.326 1.00 47.75 338 GLY A CA 1
ATOM 2711 C C . GLY A 1 338 ? -5.527 -23.186 -22.277 1.00 47.75 338 GLY A C 1
ATOM 2712 O O . GLY A 1 338 ? -5.566 -24.345 -21.886 1.00 47.75 338 GLY A O 1
ATOM 2713 N N . ARG A 1 339 ? -5.151 -22.891 -23.529 1.00 47.06 339 ARG A N 1
ATOM 2714 C CA . ARG A 1 339 ? -4.710 -23.851 -24.546 1.00 47.06 339 ARG A CA 1
ATOM 2715 C C . ARG A 1 339 ? -3.184 -23.985 -24.657 1.00 47.06 339 ARG A C 1
ATOM 2717 O O . ARG A 1 339 ? -2.736 -24.928 -25.298 1.00 47.06 339 ARG A O 1
ATOM 2724 N N . PHE A 1 340 ? -2.390 -23.096 -24.044 1.00 49.19 340 PHE A N 1
ATOM 2725 C CA . PHE A 1 340 ? -0.918 -23.086 -24.183 1.00 49.19 340 PHE A CA 1
ATOM 2726 C C . PHE A 1 340 ? -0.134 -23.265 -22.873 1.00 49.19 340 PHE A C 1
ATOM 2728 O O . PHE A 1 340 ? 1.087 -23.108 -22.866 1.00 49.19 340 PHE A O 1
ATOM 2735 N N . GLY A 1 341 ? -0.793 -23.687 -21.787 1.00 48.75 341 GLY A N 1
ATOM 2736 C CA . GLY A 1 341 ? -0.164 -23.940 -20.478 1.00 48.75 341 GLY A CA 1
ATOM 2737 C C . GLY A 1 341 ? 0.973 -24.979 -20.463 1.00 48.75 341 GLY A C 1
ATOM 2738 O O . GLY A 1 341 ? 1.627 -25.145 -19.440 1.00 48.75 341 GLY A O 1
ATOM 2739 N N . HIS A 1 342 ? 1.246 -25.653 -21.583 1.00 44.47 342 HIS A N 1
ATOM 2740 C CA . HIS A 1 342 ? 2.328 -26.634 -21.723 1.00 44.47 342 HIS A CA 1
ATOM 2741 C C . HIS A 1 342 ? 3.518 -26.158 -22.573 1.00 44.47 342 HIS A C 1
ATOM 2743 O O . HIS A 1 342 ? 4.504 -26.879 -22.673 1.00 44.47 342 HIS A O 1
ATOM 2749 N N . ALA A 1 343 ? 3.452 -24.972 -23.191 1.00 46.25 343 ALA A N 1
ATOM 2750 C CA . ALA A 1 343 ? 4.525 -24.473 -24.061 1.00 46.25 343 ALA A CA 1
ATOM 2751 C C . ALA A 1 343 ? 5.489 -23.500 -23.354 1.00 46.25 343 ALA A C 1
ATOM 2753 O O . ALA A 1 343 ? 6.639 -23.379 -23.758 1.00 46.25 343 ALA A O 1
ATOM 2754 N N . ALA A 1 344 ? 5.055 -22.835 -22.277 1.00 45.41 344 ALA A N 1
ATOM 2755 C CA . ALA A 1 344 ? 5.896 -21.903 -21.515 1.00 45.41 344 ALA A CA 1
ATOM 2756 C C . ALA A 1 344 ? 6.830 -22.596 -20.498 1.00 45.41 344 ALA A C 1
ATOM 2758 O O . ALA A 1 344 ? 7.674 -21.947 -19.892 1.00 45.41 344 ALA A O 1
ATOM 2759 N N . SER A 1 345 ? 6.722 -23.916 -20.312 1.00 46.44 345 SER A N 1
ATOM 2760 C CA . SER A 1 345 ? 7.518 -24.664 -19.327 1.00 46.44 345 SER A CA 1
ATOM 2761 C C . SER A 1 345 ? 8.943 -25.006 -19.780 1.00 46.44 345 SER A C 1
ATOM 2763 O O . SER A 1 345 ? 9.679 -25.631 -19.022 1.00 46.44 345 SER A O 1
ATOM 2765 N N . THR A 1 346 ? 9.356 -24.641 -20.999 1.00 45.47 346 THR A N 1
ATOM 2766 C CA . THR A 1 346 ? 10.672 -25.030 -21.545 1.00 45.47 346 THR A CA 1
ATOM 2767 C C . THR A 1 346 ? 11.712 -23.913 -21.543 1.00 45.47 346 THR A C 1
ATOM 2769 O O . THR A 1 346 ? 12.850 -24.145 -21.947 1.00 45.47 346 THR A O 1
ATOM 2772 N N . SER A 1 347 ? 11.378 -22.699 -21.105 1.00 47.09 347 SER A N 1
ATOM 2773 C CA . SER A 1 347 ? 12.312 -21.569 -21.162 1.00 47.09 347 SER A CA 1
ATOM 2774 C C . SER A 1 347 ? 12.126 -20.652 -19.960 1.00 47.09 347 SER A C 1
ATOM 2776 O O . SER A 1 347 ? 11.395 -19.676 -20.026 1.00 47.09 347 SER A O 1
ATOM 2778 N N . GLY A 1 348 ? 12.803 -20.985 -18.861 1.00 38.94 348 GLY A N 1
ATOM 2779 C CA . GLY A 1 348 ? 12.927 -20.102 -17.701 1.00 38.94 348 GLY A CA 1
ATOM 2780 C C . GLY A 1 348 ? 12.289 -20.666 -16.438 1.00 38.94 348 GLY A C 1
ATOM 2781 O O . GLY A 1 348 ? 11.079 -20.643 -16.272 1.00 38.94 348 GLY A O 1
ATOM 2782 N N . LYS A 1 349 ? 13.152 -21.202 -15.570 1.00 40.53 349 LYS A N 1
ATOM 2783 C CA . LYS A 1 349 ? 13.059 -21.234 -14.102 1.00 40.53 349 LYS A CA 1
ATOM 2784 C C . LYS A 1 349 ? 11.636 -21.151 -13.515 1.00 40.53 349 LYS A C 1
ATOM 2786 O O . LYS A 1 349 ? 11.059 -20.078 -13.400 1.00 40.53 349 LYS A O 1
ATOM 2791 N N . GLN A 1 350 ? 11.138 -22.306 -13.063 1.00 42.47 350 GLN A N 1
ATOM 2792 C CA . GLN A 1 350 ? 10.013 -22.443 -12.132 1.00 42.47 350 GLN A CA 1
ATOM 2793 C C . GLN A 1 350 ? 9.981 -21.299 -11.103 1.00 42.47 350 GLN A C 1
ATOM 2795 O O . GLN A 1 350 ? 10.774 -21.282 -10.162 1.00 42.47 350 GLN A O 1
ATOM 2800 N N . ILE A 1 351 ? 9.028 -20.386 -11.263 1.00 43.16 351 ILE A N 1
ATOM 2801 C CA . ILE A 1 351 ? 8.419 -19.660 -10.154 1.00 43.16 351 ILE A CA 1
ATOM 2802 C C . ILE A 1 351 ? 6.977 -20.163 -10.107 1.00 43.16 351 ILE A C 1
ATOM 2804 O O . ILE A 1 351 ? 6.117 -19.716 -10.857 1.00 43.16 351 ILE A O 1
ATOM 2808 N N . ASP A 1 352 ? 6.782 -21.205 -9.301 1.00 37.59 352 ASP A N 1
ATOM 2809 C CA . ASP A 1 352 ? 5.526 -21.637 -8.686 1.00 37.59 352 ASP A CA 1
ATOM 2810 C C . ASP A 1 352 ? 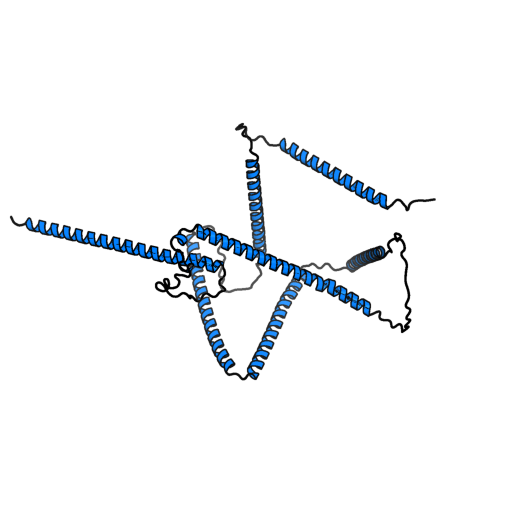4.235 -21.447 -9.498 1.00 37.59 352 ASP A C 1
ATOM 2812 O O . ASP A 1 352 ? 3.408 -20.573 -9.235 1.00 37.59 352 ASP A O 1
ATOM 2816 N N . ALA A 1 353 ? 3.986 -22.399 -10.400 1.00 43.72 353 ALA A N 1
ATOM 2817 C CA . ALA A 1 353 ? 2.660 -22.712 -10.936 1.00 43.72 353 ALA A CA 1
ATOM 2818 C C . ALA A 1 353 ? 1.790 -23.467 -9.905 1.00 43.72 353 ALA A C 1
ATOM 2820 O O . ALA A 1 353 ? 1.151 -24.471 -10.214 1.00 43.72 353 ALA A O 1
ATOM 2821 N N . GLN A 1 354 ? 1.780 -22.992 -8.661 1.00 42.03 354 GLN A N 1
ATOM 2822 C CA . GLN A 1 354 ? 0.776 -23.350 -7.671 1.00 42.03 354 GLN A CA 1
ATOM 2823 C C . GLN A 1 354 ? 0.131 -22.037 -7.239 1.00 42.03 354 GLN A C 1
ATOM 2825 O O . GLN A 1 354 ? 0.514 -21.424 -6.251 1.00 42.03 354 GLN A O 1
ATOM 2830 N N . GLU A 1 355 ? -0.774 -21.546 -8.082 1.00 49.69 355 GLU A N 1
ATOM 2831 C CA . GLU A 1 355 ? -1.519 -20.308 -7.878 1.00 49.69 355 GLU A CA 1
ATOM 2832 C C . GLU A 1 355 ? -2.364 -20.446 -6.596 1.00 49.69 355 GLU A C 1
ATOM 2834 O O . GLU A 1 355 ? -3.322 -21.224 -6.581 1.00 49.69 355 GLU A O 1
ATOM 2839 N N . PRO A 1 356 ? -2.037 -19.754 -5.484 1.00 42.66 356 PRO A N 1
ATOM 2840 C CA . PRO A 1 356 ? -2.971 -19.692 -4.378 1.00 42.66 356 PRO A CA 1
ATOM 2841 C C . PRO A 1 356 ? -4.126 -18.804 -4.845 1.00 42.66 356 PRO A C 1
ATOM 2843 O O . PRO A 1 356 ? -3.905 -17.652 -5.216 1.00 42.66 356 PRO A O 1
ATOM 2846 N N . GLN A 1 357 ? -5.357 -19.318 -4.797 1.00 49.66 357 GLN A N 1
ATOM 2847 C CA . GLN A 1 357 ? -6.608 -18.616 -5.139 1.00 49.66 357 GLN A CA 1
ATOM 2848 C C . GLN A 1 357 ? -6.881 -17.317 -4.334 1.00 49.66 357 GLN A C 1
ATOM 2850 O O . GLN A 1 357 ? -7.958 -16.746 -4.442 1.00 49.66 357 GLN A O 1
ATOM 2855 N N . ASN A 1 358 ? -5.911 -16.830 -3.556 1.00 51.22 358 ASN A N 1
ATOM 2856 C CA . ASN A 1 358 ? -5.976 -15.648 -2.697 1.00 51.22 358 ASN A CA 1
ATOM 2857 C C . ASN A 1 358 ? -5.015 -14.527 -3.139 1.00 51.22 358 ASN A C 1
ATOM 2859 O O . ASN A 1 358 ? -4.568 -13.738 -2.308 1.00 51.22 358 ASN A O 1
ATOM 2863 N N . LYS A 1 359 ? -4.618 -14.466 -4.415 1.00 59.19 359 LYS A N 1
ATOM 2864 C CA . LYS A 1 359 ? -3.858 -13.312 -4.915 1.00 59.19 359 LYS A CA 1
ATOM 2865 C C . LYS A 1 359 ? -4.819 -12.172 -5.235 1.00 59.19 359 LYS A C 1
ATOM 2867 O O . LYS A 1 359 ? -5.770 -12.358 -5.987 1.00 59.19 359 LYS A O 1
ATOM 2872 N N . ASP A 1 360 ? -4.542 -11.011 -4.646 1.00 76.44 360 ASP A N 1
ATOM 2873 C CA . ASP A 1 360 ? -5.283 -9.771 -4.865 1.00 76.44 360 ASP A CA 1
ATOM 2874 C C . ASP A 1 360 ? -5.371 -9.454 -6.366 1.00 76.44 360 ASP A C 1
ATOM 2876 O O . ASP A 1 360 ? -4.427 -9.686 -7.128 1.00 76.44 360 ASP A O 1
ATOM 2880 N N . GLU A 1 361 ? -6.505 -8.935 -6.809 1.00 80.00 361 GLU A N 1
ATOM 2881 C CA . GLU A 1 361 ? -6.840 -8.784 -8.223 1.00 80.00 361 GLU A CA 1
ATOM 2882 C C . GLU A 1 361 ? -5.854 -7.853 -8.959 1.00 80.00 361 GLU A C 1
ATOM 2884 O O . GLU A 1 361 ? -5.489 -8.081 -10.117 1.00 80.00 361 GLU A O 1
ATOM 2889 N N . ILE A 1 362 ? -5.329 -6.854 -8.248 1.00 83.56 362 ILE A N 1
ATOM 2890 C CA . ILE A 1 362 ? -4.272 -5.957 -8.728 1.00 83.56 362 ILE A CA 1
ATOM 2891 C C . ILE A 1 362 ? -2.980 -6.744 -8.995 1.00 83.56 362 ILE A C 1
ATOM 2893 O O . ILE A 1 362 ? -2.337 -6.569 -10.032 1.00 83.56 362 ILE A O 1
ATOM 2897 N N . SER A 1 363 ? -2.611 -7.664 -8.098 1.00 83.88 363 SER A N 1
ATOM 2898 C CA . SER A 1 363 ? -1.398 -8.479 -8.239 1.00 83.88 363 SER A CA 1
ATOM 2899 C C . SER A 1 363 ? -1.465 -9.416 -9.449 1.00 83.88 363 SER A C 1
ATOM 2901 O O . SER A 1 363 ? -0.469 -9.582 -10.157 1.00 83.88 363 SER A O 1
ATOM 2903 N N . ARG A 1 364 ? -2.656 -9.951 -9.757 1.00 82.00 364 ARG A N 1
ATOM 2904 C CA . ARG A 1 364 ? -2.895 -10.765 -10.957 1.00 82.00 364 ARG A CA 1
ATOM 2905 C C . ARG A 1 364 ? -2.665 -9.962 -12.236 1.00 82.00 364 ARG A C 1
ATOM 2907 O O . ARG A 1 364 ? -2.025 -10.453 -13.163 1.00 82.00 364 ARG A O 1
ATOM 2914 N N . ARG A 1 365 ? -3.149 -8.719 -12.281 1.00 80.38 365 ARG A N 1
ATOM 2915 C CA . ARG A 1 365 ? -2.960 -7.822 -13.431 1.00 80.38 365 ARG A CA 1
ATOM 2916 C C . ARG A 1 365 ? -1.518 -7.338 -13.564 1.00 80.38 365 ARG A C 1
ATOM 2918 O O . ARG A 1 365 ? -1.008 -7.274 -14.677 1.00 80.38 365 ARG A O 1
ATOM 2925 N N . MET A 1 366 ? -0.818 -7.080 -12.460 1.00 85.56 366 MET A N 1
ATOM 2926 C CA . MET A 1 366 ? 0.603 -6.702 -12.492 1.00 85.56 366 MET A CA 1
ATOM 2927 C C . MET A 1 366 ? 1.527 -7.835 -12.955 1.00 85.56 366 MET A C 1
ATOM 2929 O O . MET A 1 366 ? 2.555 -7.559 -13.570 1.00 85.56 366 MET A O 1
ATOM 2933 N N . ALA A 1 367 ? 1.162 -9.103 -12.738 1.00 84.19 367 ALA A N 1
ATOM 2934 C CA . ALA A 1 367 ? 1.948 -10.241 -13.225 1.00 84.19 367 ALA A CA 1
ATOM 2935 C C . ALA A 1 367 ? 2.162 -10.201 -14.752 1.00 84.19 367 ALA A C 1
ATOM 2937 O O . ALA A 1 367 ? 3.221 -10.587 -15.243 1.00 84.19 367 ALA A O 1
ATOM 2938 N N . ALA A 1 368 ? 1.190 -9.660 -15.493 1.00 82.62 368 ALA A N 1
ATOM 2939 C CA . ALA A 1 368 ? 1.294 -9.416 -16.928 1.00 82.62 368 ALA A CA 1
ATOM 2940 C C . ALA A 1 368 ? 2.436 -8.492 -17.314 1.00 82.62 368 ALA A C 1
ATOM 2942 O O . ALA A 1 368 ? 3.206 -8.779 -18.228 1.00 82.62 368 ALA A O 1
ATOM 2943 N N . TRP A 1 369 ? 2.526 -7.382 -16.596 1.00 85.69 369 TRP A N 1
ATOM 2944 C CA . TRP A 1 369 ? 3.524 -6.357 -16.819 1.00 85.69 369 TRP A CA 1
ATOM 2945 C C . TRP A 1 369 ? 4.916 -6.854 -16.466 1.00 85.69 369 TRP A C 1
ATOM 2947 O O . TRP A 1 369 ? 5.856 -6.586 -17.206 1.00 85.69 369 TRP A O 1
ATOM 2957 N N . LEU A 1 370 ? 5.032 -7.626 -15.384 1.00 87.81 370 LEU A N 1
ATOM 2958 C CA . LEU A 1 370 ? 6.291 -8.251 -14.989 1.00 87.81 370 LEU A CA 1
ATOM 2959 C C . LEU A 1 370 ? 6.792 -9.220 -16.062 1.00 87.81 370 LEU A C 1
ATOM 2961 O O . LEU A 1 370 ? 7.939 -9.113 -16.484 1.00 87.81 370 LEU A O 1
ATOM 2965 N N . PHE A 1 371 ? 5.920 -10.100 -16.562 1.00 86.00 371 PHE A N 1
ATOM 2966 C CA . PHE A 1 371 ? 6.281 -11.020 -17.639 1.00 86.00 371 PHE A CA 1
ATOM 2967 C C . PHE A 1 371 ? 6.691 -10.279 -18.917 1.00 86.00 371 PHE A C 1
ATOM 2969 O O . PHE A 1 371 ? 7.714 -10.600 -19.515 1.00 86.00 371 PHE A O 1
ATOM 2976 N N . ALA A 1 372 ? 5.915 -9.277 -19.338 1.00 88.12 372 ALA A N 1
ATOM 2977 C CA . ALA A 1 372 ? 6.217 -8.519 -20.548 1.00 88.12 372 ALA A CA 1
ATOM 2978 C C . ALA A 1 372 ? 7.531 -7.729 -20.427 1.00 88.12 372 ALA A C 1
ATOM 2980 O O . ALA A 1 372 ? 8.286 -7.649 -21.393 1.00 88.12 372 ALA A O 1
ATOM 2981 N N . ALA A 1 373 ? 7.830 -7.189 -19.243 1.00 88.75 373 ALA A N 1
ATOM 2982 C CA . ALA A 1 373 ? 9.095 -6.516 -18.968 1.00 88.75 373 ALA A CA 1
ATOM 2983 C C . ALA A 1 373 ? 10.286 -7.485 -19.027 1.00 88.75 373 ALA A C 1
ATOM 2985 O O . ALA A 1 373 ? 11.285 -7.176 -19.672 1.00 88.75 373 ALA A O 1
ATOM 2986 N N . GLU A 1 374 ? 10.168 -8.669 -18.422 1.00 87.50 374 GLU A N 1
ATOM 2987 C CA . GLU A 1 374 ? 11.213 -9.699 -18.472 1.00 87.50 374 GLU A CA 1
ATOM 2988 C C . GLU A 1 374 ? 11.429 -10.215 -19.903 1.00 87.50 374 GLU A C 1
ATOM 2990 O O . GLU A 1 374 ? 12.559 -10.304 -20.381 1.00 87.50 374 GLU A O 1
ATOM 2995 N N . ALA A 1 375 ? 10.346 -10.485 -20.636 1.00 87.50 375 ALA A N 1
ATOM 2996 C CA . ALA A 1 375 ? 10.421 -10.918 -22.027 1.00 87.50 375 ALA A CA 1
ATOM 2997 C C . ALA A 1 375 ? 11.063 -9.851 -22.931 1.00 87.50 375 ALA A C 1
ATOM 2999 O O . ALA A 1 375 ? 11.849 -10.189 -23.820 1.00 87.50 375 ALA A O 1
ATOM 3000 N N . ALA A 1 376 ? 10.770 -8.571 -22.690 1.00 90.75 376 ALA A N 1
ATOM 3001 C CA . ALA A 1 376 ? 11.397 -7.469 -23.406 1.00 90.75 376 ALA A CA 1
ATOM 3002 C C . ALA A 1 376 ? 12.891 -7.352 -23.094 1.00 90.75 376 ALA A C 1
ATOM 3004 O O . ALA A 1 376 ? 13.678 -7.181 -24.023 1.00 90.75 376 ALA A O 1
ATOM 3005 N N . ASP A 1 377 ? 13.294 -7.502 -21.832 1.00 90.75 377 ASP A N 1
ATOM 3006 C CA . ASP A 1 377 ? 14.705 -7.476 -21.435 1.00 90.75 377 ASP A CA 1
ATOM 3007 C C . ASP A 1 377 ? 15.505 -8.596 -22.119 1.00 90.75 377 ASP A C 1
ATOM 3009 O O . ASP A 1 377 ? 16.555 -8.358 -22.723 1.00 90.75 377 ASP A O 1
ATOM 3013 N N . VAL A 1 378 ? 14.948 -9.811 -22.148 1.00 89.94 378 VAL A N 1
ATOM 3014 C CA . VAL A 1 378 ? 15.545 -10.948 -22.862 1.00 89.94 378 VAL A CA 1
ATOM 3015 C C . VAL A 1 378 ? 15.602 -10.693 -24.372 1.00 89.94 378 VAL A C 1
ATOM 3017 O O . VAL A 1 378 ? 16.618 -10.975 -25.013 1.00 89.94 378 VAL A O 1
ATOM 3020 N N . ALA A 1 379 ? 14.539 -10.142 -24.964 1.00 90.50 379 ALA A N 1
ATOM 3021 C CA . ALA A 1 379 ? 14.495 -9.851 -26.395 1.00 90.50 379 ALA A CA 1
ATOM 3022 C C . ALA A 1 379 ? 15.516 -8.777 -26.803 1.00 90.50 379 ALA A C 1
ATOM 3024 O O . ALA A 1 379 ? 16.197 -8.935 -27.821 1.00 90.50 379 ALA A O 1
ATOM 3025 N N . VAL A 1 380 ? 15.648 -7.714 -26.004 1.00 92.50 380 VAL A N 1
ATOM 3026 C CA . VAL A 1 380 ? 16.622 -6.634 -26.211 1.00 92.50 380 VAL A CA 1
ATOM 3027 C C . VAL A 1 380 ? 18.042 -7.158 -26.030 1.00 92.50 380 VAL A C 1
ATOM 3029 O O . VAL A 1 380 ? 18.880 -6.934 -26.903 1.00 92.50 380 VAL A O 1
ATOM 3032 N N . SER A 1 381 ? 18.296 -7.926 -24.971 1.00 93.25 381 SER A N 1
ATOM 3033 C CA . SER A 1 381 ? 19.598 -8.554 -24.726 1.00 93.25 381 SER A CA 1
ATOM 3034 C C . SER A 1 381 ? 20.009 -9.463 -25.888 1.00 93.25 381 SER A C 1
ATOM 3036 O O . SER A 1 381 ? 21.110 -9.335 -26.423 1.00 93.25 381 SER A O 1
ATOM 3038 N N . GLY A 1 382 ? 19.095 -10.310 -26.373 1.00 93.00 382 GLY A N 1
ATOM 3039 C CA . GLY A 1 382 ? 19.348 -11.163 -27.535 1.00 93.00 382 GLY A CA 1
ATOM 3040 C C . GLY A 1 382 ? 19.529 -10.381 -28.842 1.00 93.00 382 GLY A C 1
ATOM 3041 O O . GLY A 1 382 ? 20.301 -10.789 -29.708 1.00 93.00 382 GLY A O 1
ATOM 3042 N N . ALA A 1 383 ? 18.844 -9.247 -29.022 1.00 94.00 383 ALA A N 1
ATOM 3043 C CA . ALA A 1 383 ? 19.056 -8.375 -30.178 1.00 94.00 383 ALA A CA 1
ATOM 3044 C C . ALA A 1 383 ? 20.432 -7.695 -30.137 1.00 94.00 383 ALA A C 1
ATOM 3046 O O . ALA A 1 383 ? 21.123 -7.663 -31.157 1.00 94.00 383 ALA A O 1
ATOM 3047 N N . MET A 1 384 ? 20.848 -7.217 -28.963 1.00 96.38 384 MET A N 1
ATOM 3048 C CA . MET A 1 384 ? 22.167 -6.630 -28.740 1.00 96.38 384 MET A CA 1
ATOM 3049 C C . MET A 1 384 ? 23.277 -7.654 -28.987 1.00 96.38 384 MET A C 1
ATOM 3051 O O . MET A 1 384 ? 24.239 -7.350 -29.685 1.00 96.38 384 MET A O 1
ATOM 3055 N N . GLU A 1 385 ? 23.121 -8.885 -28.500 1.00 96.12 385 GLU A N 1
ATOM 3056 C CA . GLU A 1 385 ? 24.086 -9.960 -28.739 1.00 96.12 385 GLU A CA 1
ATOM 3057 C C . GLU A 1 385 ? 24.211 -10.298 -30.233 1.00 96.12 385 GLU A C 1
ATOM 3059 O O . GLU A 1 385 ? 25.323 -10.422 -30.747 1.00 96.12 385 GLU A O 1
ATOM 3064 N N . ARG A 1 386 ? 23.094 -10.349 -30.974 1.00 94.62 386 ARG A N 1
ATOM 3065 C CA . ARG A 1 386 ? 23.127 -10.537 -32.436 1.00 94.62 386 ARG A CA 1
ATOM 3066 C C . ARG A 1 386 ? 23.821 -9.384 -33.156 1.00 94.62 386 ARG A C 1
ATOM 3068 O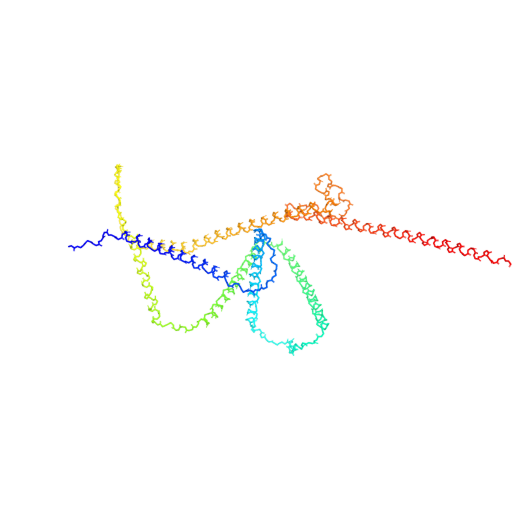 O . ARG A 1 386 ? 24.603 -9.638 -34.068 1.00 94.62 386 ARG A O 1
ATOM 3075 N N . GLN A 1 387 ? 23.555 -8.135 -32.769 1.00 96.00 387 GLN A N 1
ATOM 3076 C CA . GLN A 1 387 ? 24.215 -6.968 -33.367 1.00 96.00 387 GLN A CA 1
ATOM 3077 C C . GLN A 1 387 ? 25.716 -6.941 -33.058 1.00 96.00 387 GLN A C 1
ATOM 3079 O O . GLN A 1 387 ? 26.515 -6.645 -33.944 1.00 96.00 387 GLN A O 1
ATOM 3084 N N . LEU A 1 388 ? 26.114 -7.306 -31.838 1.00 96.56 388 LEU A N 1
ATOM 3085 C CA . LEU A 1 388 ? 27.521 -7.450 -31.462 1.00 96.56 388 LEU A CA 1
ATOM 3086 C C . LEU A 1 388 ? 28.201 -8.583 -32.237 1.00 96.56 388 LEU A C 1
ATOM 3088 O O . LEU A 1 388 ? 29.322 -8.401 -32.708 1.00 96.56 388 LEU A O 1
ATOM 3092 N N . GLY A 1 389 ? 27.520 -9.718 -32.422 1.00 95.75 389 GLY A N 1
ATOM 3093 C CA . GLY A 1 389 ? 27.992 -10.823 -33.258 1.00 95.75 389 GLY A CA 1
ATOM 3094 C C . GLY A 1 389 ? 28.208 -10.395 -34.710 1.00 95.75 389 GLY A C 1
ATOM 3095 O O . GLY A 1 389 ? 29.299 -10.564 -35.240 1.00 95.75 389 GLY A O 1
ATOM 3096 N N . GLN A 1 390 ? 27.221 -9.731 -35.318 1.00 95.12 390 GLN A N 1
ATOM 3097 C CA . GLN A 1 390 ? 27.339 -9.193 -36.679 1.00 95.12 390 GLN A CA 1
ATOM 3098 C C . GLN A 1 390 ? 28.464 -8.158 -36.804 1.00 95.12 390 GLN A C 1
ATOM 3100 O O . GLN A 1 390 ? 29.199 -8.160 -37.790 1.00 95.12 390 GLN A O 1
ATOM 3105 N N . GLY A 1 391 ? 28.624 -7.286 -35.803 1.00 96.12 391 GLY A N 1
ATOM 3106 C CA . GLY A 1 391 ? 29.727 -6.330 -35.747 1.00 96.12 391 GLY A CA 1
ATOM 3107 C C . GLY A 1 391 ? 31.083 -7.031 -35.691 1.00 96.12 391 GLY A C 1
ATOM 3108 O O . GLY A 1 391 ? 31.987 -6.675 -36.444 1.00 96.12 391 GLY A O 1
ATOM 3109 N N . ARG A 1 392 ? 31.206 -8.071 -34.861 1.00 96.00 392 ARG A N 1
ATOM 3110 C CA . ARG A 1 392 ? 32.416 -8.890 -34.762 1.00 96.00 392 ARG A CA 1
ATOM 3111 C C . ARG A 1 392 ? 32.735 -9.583 -36.083 1.00 96.00 392 ARG A C 1
ATOM 3113 O O . ARG A 1 392 ? 33.851 -9.440 -36.578 1.00 96.00 392 ARG A O 1
ATOM 3120 N N . ASP A 1 393 ? 31.754 -10.236 -36.698 1.00 96.12 393 ASP A N 1
ATOM 3121 C CA . ASP A 1 393 ? 31.920 -10.911 -37.986 1.00 96.12 393 ASP A CA 1
ATOM 3122 C C . ASP A 1 393 ? 32.342 -9.929 -39.090 1.00 96.12 393 ASP A C 1
ATOM 3124 O O . ASP A 1 393 ? 33.229 -10.229 -39.894 1.00 96.12 393 ASP A O 1
ATOM 3128 N N . ALA A 1 394 ? 31.768 -8.720 -39.099 1.00 96.12 394 ALA A N 1
ATOM 3129 C CA . ALA A 1 394 ? 32.155 -7.657 -40.021 1.00 96.12 394 ALA A CA 1
ATOM 3130 C C . ALA A 1 394 ? 33.597 -7.178 -39.775 1.00 96.12 394 ALA A C 1
ATOM 3132 O O . ALA A 1 394 ? 34.357 -7.012 -40.732 1.00 96.12 394 ALA A O 1
ATOM 3133 N N . THR A 1 395 ? 34.011 -7.005 -38.514 1.00 96.44 395 THR A N 1
ATOM 3134 C CA . THR A 1 395 ? 35.401 -6.648 -38.182 1.00 96.44 395 THR A CA 1
ATOM 3135 C C . THR A 1 395 ? 36.390 -7.755 -38.538 1.00 96.44 395 THR A C 1
ATOM 3137 O O . THR A 1 395 ? 37.468 -7.461 -39.054 1.00 96.44 395 THR A O 1
ATOM 3140 N N . ASP A 1 396 ? 36.010 -9.020 -38.354 1.00 95.81 396 ASP A N 1
ATOM 3141 C CA . ASP A 1 396 ? 36.821 -10.180 -38.722 1.00 95.81 396 ASP A CA 1
ATOM 3142 C C . ASP A 1 396 ? 36.916 -10.340 -40.245 1.00 95.81 396 ASP A C 1
ATOM 3144 O O . ASP A 1 396 ? 37.931 -10.800 -40.767 1.00 95.81 396 ASP A O 1
ATOM 3148 N N . SER A 1 397 ? 35.873 -9.957 -40.985 1.00 95.00 397 SER A N 1
ATOM 3149 C CA . SER A 1 397 ? 35.915 -9.891 -42.447 1.00 95.00 397 SER A CA 1
ATOM 3150 C C . SER A 1 397 ? 36.827 -8.760 -42.931 1.00 95.00 397 SER A C 1
ATOM 3152 O O . SER A 1 397 ? 37.622 -8.957 -43.851 1.00 95.00 397 SER A O 1
ATOM 3154 N N . LEU A 1 398 ? 36.748 -7.580 -42.307 1.00 95.94 398 LEU A N 1
ATOM 3155 C CA . LEU A 1 398 ? 37.606 -6.444 -42.639 1.00 95.94 398 LEU A CA 1
ATOM 3156 C C . LEU A 1 398 ? 39.076 -6.764 -42.344 1.00 95.94 398 LEU A C 1
ATOM 3158 O O . LEU A 1 398 ? 39.938 -6.514 -43.185 1.00 95.94 398 LEU A O 1
ATOM 3162 N N . SER A 1 399 ? 39.375 -7.359 -41.189 1.00 95.38 399 SER A N 1
ATOM 3163 C CA . SER A 1 399 ? 40.743 -7.734 -40.821 1.00 95.38 399 SER A CA 1
ATOM 3164 C C . SER A 1 399 ? 41.346 -8.746 -41.801 1.00 95.38 399 SER A C 1
ATOM 3166 O O . SER A 1 399 ? 42.495 -8.572 -42.211 1.00 95.38 399 SER A O 1
ATOM 3168 N N . ARG A 1 400 ? 40.556 -9.730 -42.259 1.00 94.44 400 ARG A N 1
ATOM 3169 C CA . ARG A 1 400 ? 40.940 -10.666 -43.329 1.00 94.44 400 ARG A CA 1
ATOM 3170 C C . ARG A 1 400 ? 41.241 -9.947 -44.643 1.00 94.44 400 ARG A C 1
ATOM 3172 O O . ARG A 1 400 ? 42.338 -10.111 -45.168 1.00 94.44 400 ARG A O 1
ATOM 3179 N N . SER A 1 401 ? 40.347 -9.075 -45.115 1.00 94.12 401 SER A N 1
ATOM 3180 C CA . SER A 1 401 ? 40.592 -8.299 -46.345 1.00 94.12 401 SER A CA 1
ATOM 3181 C C . SER A 1 401 ? 41.837 -7.402 -46.251 1.00 94.12 401 SER A C 1
ATOM 3183 O O . SER A 1 401 ? 42.598 -7.277 -47.206 1.00 94.12 401 SER A O 1
ATOM 3185 N N . LEU A 1 402 ? 42.110 -6.811 -45.081 1.00 94.75 402 LEU A N 1
ATOM 3186 C CA . LEU A 1 402 ? 43.311 -6.003 -44.859 1.00 94.75 402 LEU A CA 1
ATOM 3187 C C . LEU A 1 402 ? 44.584 -6.857 -44.831 1.00 94.75 402 LEU A C 1
ATOM 3189 O O . LEU A 1 402 ? 45.628 -6.399 -45.298 1.00 94.75 402 LEU A O 1
ATOM 3193 N N . ALA A 1 403 ? 44.521 -8.074 -44.290 1.00 92.50 403 ALA A N 1
ATOM 3194 C CA . ALA A 1 403 ? 45.633 -9.019 -44.328 1.00 92.50 403 ALA A CA 1
ATOM 3195 C C . ALA A 1 403 ? 45.945 -9.460 -45.768 1.00 92.50 403 ALA A C 1
ATOM 3197 O O . ALA A 1 403 ? 47.111 -9.460 -46.158 1.00 92.50 403 ALA A O 1
ATOM 3198 N N . GLU A 1 404 ? 44.920 -9.734 -46.579 1.00 92.88 404 GLU A N 1
ATOM 3199 C CA . GLU A 1 404 ? 45.071 -10.040 -48.008 1.00 92.88 404 GLU A CA 1
ATOM 3200 C C . GLU A 1 404 ? 45.714 -8.877 -48.778 1.00 92.88 404 GLU A C 1
ATOM 3202 O O . GLU A 1 404 ? 46.659 -9.081 -49.539 1.00 92.88 404 GLU A O 1
ATOM 3207 N N . LEU A 1 405 ? 45.275 -7.636 -48.533 1.00 92.31 405 LEU A N 1
ATOM 3208 C CA . LEU A 1 405 ? 45.882 -6.450 -49.148 1.00 92.31 405 LEU A CA 1
ATOM 3209 C C . LEU A 1 405 ? 47.345 -6.249 -48.731 1.00 92.31 405 LEU A C 1
ATOM 3211 O O . LEU A 1 405 ? 48.168 -5.834 -49.550 1.00 92.31 405 LEU A O 1
ATOM 3215 N N . LYS A 1 406 ? 47.693 -6.537 -47.470 1.00 90.25 406 LYS A N 1
ATOM 3216 C CA . LYS A 1 406 ? 49.091 -6.502 -47.012 1.00 90.25 406 LYS A CA 1
ATOM 3217 C C . LYS A 1 406 ? 49.936 -7.561 -47.716 1.00 90.25 406 LYS A C 1
ATOM 3219 O O . LYS A 1 406 ? 51.011 -7.222 -48.200 1.00 90.25 406 LYS A O 1
ATOM 3224 N N . PHE A 1 407 ? 49.429 -8.786 -47.832 1.00 89.62 407 PHE A N 1
ATOM 3225 C CA . PHE A 1 407 ? 50.111 -9.870 -48.535 1.00 89.62 407 PHE A CA 1
ATOM 3226 C C . PHE A 1 407 ? 50.351 -9.528 -50.015 1.00 89.62 407 PHE A C 1
ATOM 3228 O O . PHE A 1 407 ? 51.473 -9.635 -50.506 1.00 89.62 407 PHE A O 1
ATOM 3235 N N . LEU A 1 408 ? 49.337 -9.002 -50.713 1.00 87.38 408 LEU A N 1
ATOM 3236 C CA . LEU A 1 408 ? 49.479 -8.536 -52.098 1.00 87.38 408 LEU A CA 1
ATOM 3237 C C . LEU A 1 408 ? 50.534 -7.429 -52.235 1.00 87.38 408 LEU A C 1
ATOM 3239 O O . LEU A 1 408 ? 51.341 -7.444 -53.163 1.00 87.38 408 LEU A O 1
ATOM 3243 N N . LYS A 1 409 ? 50.581 -6.485 -51.290 1.00 85.88 409 LYS A N 1
ATOM 3244 C CA . LYS A 1 409 ? 51.597 -5.426 -51.282 1.00 85.88 409 LYS A CA 1
ATOM 3245 C C . LYS A 1 409 ? 53.019 -5.966 -51.088 1.00 85.88 409 LYS A C 1
ATOM 3247 O O . LYS A 1 409 ? 53.947 -5.410 -51.669 1.00 85.88 409 LYS A O 1
ATOM 3252 N N . GLU A 1 410 ? 53.199 -6.995 -50.265 1.00 83.00 410 GLU A N 1
ATOM 3253 C CA . GLU A 1 410 ? 54.503 -7.631 -50.042 1.00 83.00 410 GLU A CA 1
ATOM 3254 C C . GLU A 1 410 ? 54.961 -8.397 -51.289 1.00 83.00 410 GLU A C 1
ATOM 3256 O O . GLU A 1 410 ? 56.057 -8.143 -51.776 1.00 83.00 410 GLU A O 1
ATOM 3261 N N . THR A 1 411 ? 54.082 -9.189 -51.910 1.00 77.25 411 THR A N 1
ATOM 3262 C CA . THR A 1 411 ? 54.409 -9.903 -53.163 1.00 77.25 411 THR A CA 1
ATOM 3263 C C . THR A 1 411 ? 54.776 -8.964 -54.323 1.00 77.25 411 THR A C 1
ATOM 3265 O O . THR A 1 411 ? 55.763 -9.194 -55.013 1.00 77.25 411 THR A O 1
ATOM 3268 N N . HIS A 1 412 ? 54.075 -7.834 -54.489 1.00 69.00 412 HIS A N 1
ATOM 3269 C CA . HIS A 1 412 ? 54.421 -6.832 -55.510 1.00 69.00 412 HIS A CA 1
ATOM 3270 C C . HIS A 1 412 ? 55.743 -6.093 -55.202 1.00 69.00 412 HIS A C 1
ATOM 3272 O O . HIS A 1 412 ? 56.360 -5.492 -56.086 1.00 69.00 412 HIS A O 1
ATOM 3278 N N . ARG A 1 413 ? 56.191 -6.071 -53.942 1.00 64.06 413 ARG A N 1
ATOM 3279 C CA . ARG A 1 413 ? 57.466 -5.446 -53.566 1.00 64.06 413 ARG A CA 1
ATOM 3280 C C . ARG A 1 413 ? 58.660 -6.341 -53.904 1.00 64.06 413 ARG A C 1
ATOM 3282 O O . ARG A 1 413 ? 59.714 -5.800 -54.233 1.00 64.06 413 ARG A O 1
ATOM 3289 N N . ASP A 1 414 ? 58.473 -7.656 -53.881 1.00 58.91 414 ASP A N 1
ATOM 3290 C CA . ASP A 1 414 ? 59.521 -8.636 -54.175 1.00 58.91 414 ASP A CA 1
ATOM 3291 C C . ASP A 1 414 ? 59.754 -8.820 -55.689 1.00 58.91 414 ASP A C 1
ATOM 3293 O O . ASP A 1 414 ? 60.893 -9.015 -56.111 1.00 58.91 414 ASP A O 1
ATOM 3297 N N . ASP A 1 415 ? 58.732 -8.610 -56.529 1.00 57.38 415 ASP A N 1
ATOM 3298 C CA . ASP A 1 415 ? 58.869 -8.626 -58.001 1.00 57.38 415 ASP A CA 1
ATOM 3299 C C . ASP A 1 415 ? 59.609 -7.397 -58.575 1.00 57.38 415 ASP A C 1
ATOM 3301 O O . ASP A 1 415 ? 60.067 -7.412 -59.716 1.00 57.38 415 ASP A O 1
ATOM 3305 N N . ASN A 1 416 ? 59.787 -6.334 -57.783 1.00 54.09 416 ASN A N 1
ATOM 3306 C CA . ASN A 1 416 ? 60.503 -5.117 -58.190 1.00 54.09 416 ASN A CA 1
ATOM 3307 C C . ASN A 1 416 ? 62.014 -5.138 -57.863 1.00 54.09 416 ASN A C 1
ATOM 3309 O O . ASN A 1 416 ? 62.663 -4.094 -57.937 1.00 54.09 416 ASN A O 1
ATOM 3313 N N . PHE A 1 417 ? 62.586 -6.297 -57.504 1.00 48.75 417 PHE A N 1
ATOM 3314 C CA . PHE A 1 417 ? 64.007 -6.440 -57.137 1.00 48.75 417 PHE A CA 1
ATOM 3315 C C . PHE A 1 417 ? 64.848 -7.340 -58.062 1.00 48.75 417 PHE A C 1
ATOM 3317 O O . PHE A 1 417 ? 65.988 -7.659 -57.724 1.00 48.75 417 PHE A O 1
ATOM 3324 N N . VAL A 1 418 ? 64.344 -7.712 -59.244 1.00 50.22 418 VAL A N 1
ATOM 3325 C CA . VAL A 1 418 ? 65.141 -8.403 -60.274 1.00 50.22 418 VAL A CA 1
ATOM 3326 C C . VAL A 1 418 ? 65.281 -7.511 -61.506 1.00 50.22 418 VAL A C 1
ATOM 3328 O O . VAL A 1 418 ? 64.489 -7.603 -62.441 1.00 50.22 418 VAL A O 1
ATOM 3331 N N . LEU A 1 419 ? 66.295 -6.646 -61.496 1.00 41.78 419 LEU A N 1
ATOM 3332 C CA . LEU A 1 419 ? 66.904 -6.048 -62.689 1.00 41.78 419 LEU A CA 1
ATOM 3333 C C . LEU A 1 419 ? 68.402 -5.855 -62.455 1.00 41.78 419 LEU A C 1
ATOM 3335 O O . LEU A 1 419 ? 68.756 -5.252 -61.416 1.00 41.78 419 LEU A O 1
#

Organism: NCBI:txid1690605